Protein AF-0000000083727148 (afdb_homodimer)

Organism: Esox lucius (NCBI:txid8010)

Foldseek 3Di:
DVLLVVLLVQLVVCVVVVNLVSNLVSLLVNLVVLAADDPSSLLSNVLSLLSVLVVLLVVLVVLVVVLVVVVVVPDDVVNVVSVVVNVVSLVVLVVSLVSVLCSLVPGQCVNDDALLSNLSSLLVNLVSLLVNLLPDDDPSNVVSLVSSLVSLVVSQVSCVPHHQLLALSNLQSLQVVLVSCCRRVVNNPVSLVSLVVSLVRNVVCLVVDDPVSNVSSVVSSVLSVVLNVVSVCVVVVVPPVVPPPLPPDRDHPSLVSNAPPPPDDAQQAQPPPDDPPVPSPVPPSDRPRSNSCVVPPPPVPPPPDDPDDDDDDDDDDDDDDDDDDDDDDDDDDDDDD/DVLLVVLLVQLVVCVVVVNLVSNLVSLLVNLVVLAADDPSSLLSNVLSLLVVLVVLLVVLVVLVVVLVVVVVVVDDVVNVVSVVVNVVSLVVLVVSLVSLLCSLVPGQCVNDDALLSNLSSLLVNLVSLLVNLLPDDDPSNVVSLVSSLVSLVVSQVSCVPHHQLLALSNLLSLQVVLVSCCRRVVNNPVSLVSLVVSLVRNVVCLVVDDPVSNVSSVVSSVLSVVLNVVSVCVVVVVPPVVPPPLPPDRDHPSLQSNDPPPPDDDQQAQPPDDDPPVVSPVDPSPPPRSNHVNVPPCPVPPPVDDDDDDPDDDDDDDDDDDDDDDDDDDDDDDDDD

Radius of gyration: 37.56 Å; Cα contacts (8 Å, |Δi|>4): 661; chains: 2; bounding box: 81×189×95 Å

pLDDT: mean 74.42, std 31.95, range [14.24, 98.75]

Secondary structure (DSSP, 8-state):
-HHHHHHHHHHHHHHHTT-HHHHHHHHHHHHTT--PPPHHHHHHHHHHHHHHHHHHHHHHHHHHHHHHHHHHHT-HHHHHHHHHHHHHHHHHHHHHHHHHHHHIIIIIHHH--SHHHHHHHHHHHHHHHHHHHHH--HHHHHHHHHHHHHHHHHHHHHHHHHS-TT-HHHHHHHHHHHHIIIIIS--HHHHHHHHHHHHHHHHHTGGG--HHHHHHHHHHHHHHHHHHHHHHHHHTT---TTTTTTT-----THHHHTS----S-------TT-------S--------------------------------------------------------/-HHHHHHHHHHHHHHHTT-HHHHHHHHHHHHTT--PPPHHHHHHHHHHHHHHHHHHHHHHHHHHHHHHHHHHHT-HHHHHHHHHHHHHHHHHHHHHHHHHHHHIIIIIHHH--SHHHHHHHHHHHHHHHHHHHHH--HHHHHHHHHHHHHHHHHHHHHHHHHS-TT-HHHHHHHHHHHHIIIIIS--HHHHHHHHHHHHHHHHHTGGG--HHHHHHHHHHHHHHHHHHHHHHHHHTT---TTTTTTT-----THHHHTS----S-------TT-------S--------------------------------------------------------

Structure (mmCIF, N/CA/C/O backbone):
data_AF-0000000083727148-model_v1
#
loop_
_entity.id
_entity.type
_entity.pdbx_description
1 polymer '14-3-3 protein epsilon'
#
loop_
_atom_site.group_PDB
_atom_site.id
_atom_site.type_symbol
_atom_site.label_atom_id
_atom_site.label_alt_id
_atom_site.label_comp_id
_atom_site.label_asym_id
_atom_site.label_entity_id
_atom_site.label_seq_id
_atom_site.pdbx_PDB_ins_code
_atom_site.Cartn_x
_atom_site.Cartn_y
_atom_site.Cartn_z
_atom_site.occupancy
_atom_site.B_iso_or_equiv
_atom_site.auth_seq_id
_atom_site.auth_comp_id
_atom_site.auth_asym_id
_atom_site.auth_atom_id
_atom_site.pdbx_PDB_model_num
ATOM 1 N N . MET A 1 1 ? -19.281 -25.297 9.102 1 48.62 1 MET A N 1
ATOM 2 C CA . MET A 1 1 ? -19.953 -24.578 8.023 1 48.62 1 MET A CA 1
ATOM 3 C C . MET A 1 1 ? -19.984 -23.078 8.297 1 48.62 1 MET A C 1
ATOM 5 O O . MET A 1 1 ? -19.547 -22.281 7.465 1 48.62 1 MET A O 1
ATOM 9 N N . ALA A 1 2 ? -20.609 -22.75 9.641 1 63.88 2 ALA A N 1
ATOM 10 C CA . ALA A 1 2 ? -20.844 -21.359 10.008 1 63.88 2 ALA A CA 1
ATOM 11 C C . ALA A 1 2 ? -19.531 -20.594 10.141 1 63.88 2 ALA A C 1
ATOM 13 O O . ALA A 1 2 ? -19.422 -19.453 9.688 1 63.88 2 ALA A O 1
ATOM 14 N N . ASP A 1 3 ? -18.469 -21.406 10.516 1 86.31 3 ASP A N 1
ATOM 15 C CA . ASP A 1 3 ? -17.172 -20.797 10.789 1 86.31 3 ASP A CA 1
ATOM 16 C C . ASP A 1 3 ? -16.406 -20.531 9.492 1 86.31 3 ASP A C 1
ATOM 18 O O . ASP A 1 3 ? -15.773 -19.484 9.344 1 86.31 3 ASP A O 1
ATOM 22 N N . ARG A 1 4 ? -16.688 -21.406 8.547 1 93.75 4 ARG A N 1
ATOM 23 C CA . ARG A 1 4 ? -16 -21.266 7.258 1 93.75 4 ARG A CA 1
ATOM 24 C C . ARG A 1 4 ? -16.531 -20.062 6.492 1 93.75 4 ARG A C 1
ATOM 26 O O . ARG A 1 4 ? -15.758 -19.25 5.973 1 93.75 4 ARG A O 1
ATOM 33 N N . GLU A 1 5 ? -17.781 -20 6.48 1 93.12 5 GLU A N 1
ATOM 34 C CA . GLU A 1 5 ? -18.406 -18.875 5.781 1 93.12 5 GLU A CA 1
ATOM 35 C C . GLU A 1 5 ? -18.031 -17.547 6.414 1 93.12 5 GLU A C 1
ATOM 37 O O . GLU A 1 5 ? -17.859 -16.547 5.711 1 93.12 5 GLU A O 1
ATOM 42 N N . HIS A 1 6 ? -17.938 -17.703 7.711 1 93.44 6 HIS A N 1
ATOM 43 C CA . HIS A 1 6 ? -17.516 -16.5 8.438 1 93.44 6 HIS A CA 1
ATOM 44 C C . HIS A 1 6 ? -16.094 -16.094 8.07 1 93.44 6 HIS A C 1
ATOM 46 O O . HIS A 1 6 ? -15.828 -14.922 7.836 1 93.44 6 HIS A O 1
ATOM 52 N N . LEU A 1 7 ? -15.234 -17.016 7.969 1 96.25 7 LEU A N 1
ATOM 53 C CA . LEU A 1 7 ? -13.844 -16.75 7.637 1 96.25 7 LEU A CA 1
ATOM 54 C C . LEU A 1 7 ? -13.703 -16.25 6.203 1 96.25 7 LEU A C 1
ATOM 56 O O . LEU A 1 7 ? -12.914 -15.336 5.93 1 96.25 7 LEU A O 1
ATOM 60 N N . VAL A 1 8 ? -14.477 -16.812 5.34 1 97.38 8 VAL A N 1
ATOM 61 C CA . VAL A 1 8 ? -14.438 -16.406 3.939 1 97.38 8 VAL A CA 1
ATOM 62 C C . VAL A 1 8 ? -14.969 -14.969 3.807 1 97.38 8 VAL A C 1
ATOM 64 O O . VAL A 1 8 ? -14.398 -14.164 3.068 1 97.38 8 VAL A O 1
ATOM 67 N N . TYR A 1 9 ? -16 -14.68 4.535 1 95.94 9 TYR A N 1
ATOM 68 C CA . TYR A 1 9 ? -16.547 -13.328 4.496 1 95.94 9 TYR A CA 1
ATOM 69 C C . TYR A 1 9 ? -15.562 -12.32 5.074 1 95.94 9 TYR A C 1
ATOM 71 O O . TYR A 1 9 ? -15.414 -11.219 4.547 1 95.94 9 TYR A O 1
ATOM 79 N N . GLN A 1 10 ? -14.891 -12.688 6.121 1 95.88 10 GLN A N 1
ATOM 80 C CA . GLN A 1 10 ? -13.852 -11.844 6.715 1 95.88 10 GLN A CA 1
ATOM 81 C C . GLN A 1 10 ? -12.734 -11.562 5.719 1 95.88 10 GLN A C 1
ATOM 83 O O . GLN A 1 10 ? -12.211 -10.453 5.66 1 95.88 10 GLN A O 1
ATOM 88 N N . ALA A 1 11 ? -12.359 -12.562 5.004 1 97.69 11 ALA A N 1
ATOM 89 C CA . ALA A 1 11 ? -11.328 -12.398 3.982 1 97.69 11 ALA A CA 1
ATOM 90 C C . ALA A 1 11 ? -11.773 -11.406 2.906 1 97.69 11 ALA A C 1
ATOM 92 O O . ALA A 1 11 ? -10.969 -10.594 2.443 1 97.69 11 ALA A O 1
ATOM 93 N N . LYS A 1 12 ? -13 -11.477 2.555 1 97.06 12 LYS A N 1
ATOM 94 C CA . LYS A 1 12 ? -13.531 -10.562 1.55 1 97.06 12 LYS A CA 1
ATOM 95 C C . LYS A 1 12 ? -13.531 -9.125 2.062 1 97.06 12 LYS A C 1
ATOM 97 O O . LYS A 1 12 ? -13.203 -8.195 1.322 1 97.06 12 LYS A O 1
ATOM 102 N N . LEU A 1 13 ? -13.906 -8.969 3.344 1 96.19 13 LEU A N 1
ATOM 103 C CA . LEU A 1 13 ? -13.867 -7.645 3.957 1 96.19 13 LEU A CA 1
ATOM 104 C C . LEU A 1 13 ? -12.445 -7.098 3.986 1 96.19 13 LEU A C 1
ATOM 106 O O . LEU A 1 13 ? -12.219 -5.93 3.666 1 96.19 13 LEU A O 1
ATOM 110 N N . ALA A 1 14 ? -11.531 -7.934 4.328 1 97.62 14 ALA A N 1
ATOM 111 C CA . ALA A 1 14 ? -10.125 -7.539 4.387 1 97.62 14 ALA A CA 1
ATOM 112 C C . ALA A 1 14 ? -9.609 -7.156 3.004 1 97.62 14 ALA A C 1
ATOM 114 O O . ALA A 1 14 ? -8.82 -6.219 2.867 1 97.62 14 ALA A O 1
ATOM 115 N N . GLU A 1 15 ? -10.023 -7.879 2.02 1 96.56 15 GLU A N 1
ATOM 116 C CA . GLU A 1 15 ? -9.617 -7.559 0.654 1 96.56 15 GLU A CA 1
ATOM 117 C C . GLU A 1 15 ? -10.117 -6.176 0.242 1 96.56 15 GLU A C 1
ATOM 119 O O . GLU A 1 15 ? -9.352 -5.363 -0.285 1 96.56 15 GLU A O 1
ATOM 124 N N . GLN A 1 16 ? -11.398 -5.945 0.528 1 95.25 16 GLN A N 1
ATOM 125 C CA . GLN A 1 16 ? -12 -4.664 0.171 1 95.25 16 GLN A CA 1
ATOM 126 C C . GLN A 1 16 ? -11.32 -3.514 0.915 1 95.25 16 GLN A C 1
ATOM 128 O O . GLN A 1 16 ? -11.141 -2.428 0.36 1 95.25 16 GLN A O 1
ATOM 133 N N . ALA A 1 17 ? -10.945 -3.814 2.109 1 95.88 17 ALA A N 1
ATOM 134 C CA . ALA A 1 17 ? -10.297 -2.799 2.934 1 95.88 17 ALA A CA 1
ATOM 135 C C . ALA A 1 17 ? -8.789 -2.762 2.68 1 95.88 17 ALA A C 1
ATOM 137 O O . ALA A 1 17 ? -8.07 -1.978 3.301 1 95.88 17 ALA A O 1
ATOM 138 N N . GLU A 1 18 ? -8.258 -3.639 1.791 1 95.5 18 GLU A N 1
ATOM 139 C CA . GLU A 1 18 ? -6.852 -3.748 1.407 1 95.5 18 GLU A CA 1
ATOM 140 C C . GLU A 1 18 ? -5.973 -4.082 2.611 1 95.5 18 GLU A C 1
ATOM 142 O O . GLU A 1 18 ? -4.906 -3.488 2.793 1 95.5 18 GLU A O 1
ATOM 147 N N . ARG A 1 19 ? -6.48 -4.789 3.467 1 97.12 19 ARG A N 1
ATOM 148 C CA . ARG A 1 19 ? -5.762 -5.328 4.617 1 97.12 19 ARG A CA 1
ATOM 149 C C . ARG A 1 19 ? -5.414 -6.797 4.402 1 97.12 19 ARG A C 1
ATOM 151 O O . ARG A 1 19 ? -6.039 -7.684 4.988 1 97.12 19 ARG A O 1
ATOM 158 N N . TYR A 1 20 ? -4.332 -7.055 3.734 1 97.56 20 TYR A N 1
ATOM 159 C CA . TYR A 1 20 ? -4.035 -8.367 3.16 1 97.56 20 TYR A CA 1
ATOM 160 C C . TYR A 1 20 ? -3.434 -9.297 4.207 1 97.56 20 TYR A C 1
ATOM 162 O O . TYR A 1 20 ? -3.607 -10.516 4.133 1 97.56 20 TYR A O 1
ATOM 170 N N . ASP A 1 21 ? -2.775 -8.758 5.215 1 97.06 21 ASP A N 1
ATOM 171 C CA . ASP A 1 21 ? -2.27 -9.625 6.277 1 97.06 21 ASP A CA 1
ATOM 172 C C . ASP A 1 21 ? -3.412 -10.336 7 1 97.06 21 ASP A C 1
ATOM 174 O O . ASP A 1 21 ? -3.32 -11.523 7.297 1 97.06 21 ASP A O 1
ATOM 178 N N . GLU A 1 22 ? -4.43 -9.586 7.258 1 97 22 GLU A N 1
ATOM 179 C CA . GLU A 1 22 ? -5.613 -10.18 7.875 1 97 22 GLU A CA 1
ATOM 180 C C . GLU A 1 22 ? -6.293 -11.164 6.93 1 97 22 GLU A C 1
ATOM 182 O O . GLU A 1 22 ? -6.824 -12.188 7.363 1 97 22 GLU A O 1
ATOM 187 N N . MET A 1 23 ? -6.273 -10.766 5.625 1 97.81 23 MET A N 1
ATOM 188 C CA . MET A 1 23 ? -6.828 -11.648 4.605 1 97.81 23 MET A CA 1
ATOM 189 C C . MET A 1 23 ? -6.141 -13.008 4.629 1 97.81 23 MET A C 1
ATOM 191 O O . MET A 1 23 ? -6.801 -14.047 4.559 1 97.81 23 MET A O 1
ATOM 195 N N . VAL A 1 24 ? -4.844 -13.008 4.805 1 98.38 24 VAL A N 1
ATOM 196 C CA . VAL A 1 24 ? -4.051 -14.234 4.84 1 98.38 24 VAL A CA 1
ATOM 197 C C . VAL A 1 24 ? -4.445 -15.07 6.059 1 98.38 24 VAL A C 1
ATOM 199 O O . VAL A 1 24 ? -4.648 -16.281 5.949 1 98.38 24 VAL A O 1
ATOM 202 N N . GLU A 1 25 ? -4.57 -14.422 7.207 1 97.62 25 GLU A N 1
ATOM 203 C CA . GLU A 1 25 ? -4.926 -15.133 8.438 1 97.62 25 GLU A CA 1
ATOM 204 C C . GLU A 1 25 ? -6.27 -15.844 8.297 1 97.62 25 GLU A C 1
ATOM 206 O O . GLU A 1 25 ? -6.402 -17.016 8.664 1 97.62 25 GLU A O 1
ATOM 211 N N . SER A 1 26 ? -7.23 -15.133 7.727 1 97.5 26 SER A N 1
ATOM 212 C CA . SER A 1 26 ? -8.562 -15.703 7.539 1 97.5 26 SER A CA 1
ATOM 213 C C . SER A 1 26 ? -8.516 -16.891 6.586 1 97.5 26 SER A C 1
ATOM 215 O O . SER A 1 26 ? -9.07 -17.953 6.879 1 97.5 26 SER A O 1
ATOM 217 N N . MET A 1 27 ? -7.809 -16.719 5.477 1 98.19 27 MET A N 1
ATOM 218 C CA . MET A 1 27 ? -7.809 -17.766 4.461 1 98.19 27 MET A CA 1
ATOM 219 C C . MET A 1 27 ? -6.938 -18.938 4.891 1 98.19 27 MET A C 1
ATOM 221 O O . MET A 1 27 ? -7.195 -20.078 4.508 1 98.19 27 MET A O 1
ATOM 225 N N . LYS A 1 28 ? -5.926 -18.719 5.691 1 97.5 28 LYS A N 1
ATOM 226 C CA . LYS A 1 28 ? -5.137 -19.812 6.262 1 97.5 28 LYS A CA 1
ATOM 227 C C . LYS A 1 28 ? -5.992 -20.703 7.156 1 97.5 28 LYS A C 1
ATOM 229 O O . LYS A 1 28 ? -5.848 -21.938 7.137 1 97.5 28 LYS A O 1
ATOM 234 N N . ASN A 1 29 ? -6.816 -20.062 7.934 1 97.5 29 ASN A N 1
ATOM 235 C CA . ASN A 1 29 ? -7.727 -20.812 8.789 1 97.5 29 ASN A CA 1
ATOM 236 C C . ASN A 1 29 ? -8.695 -21.672 7.961 1 97.5 29 ASN A C 1
ATOM 238 O O . ASN A 1 29 ? -9 -22.797 8.328 1 97.5 29 ASN A O 1
ATOM 242 N N . VAL A 1 30 ? -9.156 -21.125 6.84 1 97.56 30 VAL A N 1
ATOM 243 C CA . VAL A 1 30 ? -10.031 -21.875 5.945 1 97.56 30 VAL A CA 1
ATOM 244 C C . VAL A 1 30 ? -9.266 -23.062 5.367 1 97.56 30 VAL A C 1
ATOM 246 O O . VAL A 1 30 ? -9.781 -24.188 5.328 1 97.56 30 VAL A O 1
ATOM 249 N N . ALA A 1 31 ? -8.055 -22.859 4.906 1 97.38 31 ALA A N 1
ATOM 250 C CA . ALA A 1 31 ? -7.23 -23.922 4.34 1 97.38 31 ALA A CA 1
ATOM 251 C C . ALA A 1 31 ? -6.953 -25.016 5.371 1 97.38 31 ALA A C 1
ATOM 253 O O . ALA A 1 31 ? -6.844 -26.203 5.023 1 97.38 31 ALA A O 1
ATOM 254 N N . GLY A 1 32 ? -6.906 -24.609 6.66 1 96.12 32 GLY A N 1
ATOM 255 C CA . GLY A 1 32 ? -6.586 -25.531 7.738 1 96.12 32 GLY A CA 1
ATOM 256 C C . GLY A 1 32 ? -7.719 -26.5 8.055 1 96.12 32 GLY A C 1
ATOM 257 O O . GLY A 1 32 ? -7.539 -27.438 8.82 1 96.12 32 GLY A O 1
ATOM 258 N N . MET A 1 33 ? -8.836 -26.266 7.398 1 95.38 33 MET A N 1
ATOM 259 C CA . MET A 1 33 ? -9.977 -27.156 7.617 1 95.38 33 MET A CA 1
ATOM 260 C C . MET A 1 33 ? -9.852 -28.422 6.777 1 95.38 33 MET A C 1
ATOM 262 O O . MET A 1 33 ? -10.648 -29.344 6.926 1 95.38 33 MET A O 1
ATOM 266 N N . ASP A 1 34 ? -8.914 -28.484 5.922 1 94.25 34 ASP A N 1
ATOM 267 C CA . ASP A 1 34 ? -8.555 -29.641 5.117 1 94.25 34 ASP A CA 1
ATOM 268 C C . ASP A 1 34 ? -9.703 -30.062 4.207 1 94.25 34 ASP A C 1
ATOM 270 O O . ASP A 1 34 ? -9.977 -31.266 4.055 1 94.25 34 ASP A O 1
ATOM 274 N N . VAL A 1 35 ? -10.492 -29.109 3.775 1 92.94 35 VAL A N 1
ATOM 275 C CA . VAL A 1 35 ? -11.531 -29.312 2.771 1 92.94 35 VAL A CA 1
ATOM 276 C C . VAL A 1 35 ? -11.148 -28.609 1.476 1 92.94 35 VAL A C 1
ATOM 278 O O . VAL A 1 35 ? -10.445 -27.594 1.5 1 92.94 35 VAL A O 1
ATOM 281 N N . GLU A 1 36 ? -11.625 -29.203 0.407 1 95.44 36 GLU A N 1
ATOM 282 C CA . GLU A 1 36 ? -11.344 -28.594 -0.888 1 95.44 36 GLU A CA 1
ATOM 283 C C . GLU A 1 36 ? -11.93 -27.188 -0.979 1 95.44 36 GLU A C 1
ATOM 285 O O . GLU A 1 36 ? -13.086 -26.969 -0.628 1 95.44 36 GLU A O 1
ATOM 290 N N . LEU A 1 37 ? -11.125 -26.344 -1.447 1 96.62 37 LEU A N 1
ATOM 291 C CA . LEU A 1 37 ? -11.578 -24.953 -1.577 1 96.62 37 LEU A CA 1
ATOM 292 C C . LEU A 1 37 ? -12.352 -24.75 -2.873 1 96.62 37 LEU A C 1
ATOM 294 O O . LEU A 1 37 ? -12.023 -25.359 -3.898 1 96.62 37 LEU A O 1
ATOM 298 N N . THR A 1 38 ? -13.398 -23.906 -2.785 1 95.5 38 THR A N 1
ATOM 299 C CA . THR A 1 38 ? -14.078 -23.484 -4.004 1 95.5 38 THR A CA 1
ATOM 300 C C . THR A 1 38 ? -13.164 -22.609 -4.855 1 95.5 38 THR A C 1
ATOM 302 O O . THR A 1 38 ? -12.109 -22.172 -4.395 1 95.5 38 THR A O 1
ATOM 305 N N . VAL A 1 39 ? -13.555 -22.359 -6.059 1 93.94 39 VAL A N 1
ATOM 306 C CA . VAL A 1 39 ? -12.766 -21.516 -6.957 1 93.94 39 VAL A CA 1
ATOM 307 C C . VAL A 1 39 ? -12.586 -20.125 -6.352 1 93.94 39 VAL A C 1
ATOM 309 O O . VAL A 1 39 ? -11.484 -19.578 -6.359 1 93.94 39 VAL A O 1
ATOM 312 N N . GLU A 1 40 ? -13.602 -19.625 -5.797 1 95.12 40 GLU A N 1
ATOM 313 C CA . GLU A 1 40 ? -13.555 -18.312 -5.18 1 95.12 40 GLU A CA 1
ATOM 314 C C . GLU A 1 40 ? -12.617 -18.281 -3.98 1 95.12 40 GLU A C 1
ATOM 316 O O . GLU A 1 40 ? -11.82 -17.359 -3.82 1 95.12 40 GLU A O 1
ATOM 321 N N . GLU A 1 41 ? -12.695 -19.281 -3.197 1 96.75 41 GLU A N 1
ATOM 322 C CA . GLU A 1 41 ? -11.844 -19.375 -2.012 1 96.75 41 GLU A CA 1
ATOM 323 C C . GLU A 1 41 ? -10.375 -19.516 -2.391 1 96.75 41 GLU A C 1
ATOM 325 O O . GLU A 1 41 ? -9.508 -18.906 -1.758 1 96.75 41 GLU A O 1
ATOM 330 N N . ARG A 1 42 ? -10.117 -20.25 -3.416 1 96.38 42 ARG A N 1
ATOM 331 C CA . ARG A 1 42 ? -8.758 -20.422 -3.922 1 96.38 42 ARG A CA 1
ATOM 332 C C . ARG A 1 42 ? -8.188 -19.078 -4.395 1 96.38 42 ARG A C 1
ATOM 334 O O . ARG A 1 42 ? -7.027 -18.766 -4.117 1 96.38 42 ARG A O 1
ATOM 341 N N . ASN A 1 43 ? -9.023 -18.406 -5.031 1 94.5 43 ASN A N 1
ATOM 342 C CA . ASN A 1 43 ? -8.602 -17.094 -5.52 1 94.5 43 ASN A CA 1
ATOM 343 C C . ASN A 1 43 ? -8.344 -16.125 -4.371 1 94.5 43 ASN A C 1
ATOM 345 O O . ASN A 1 43 ? -7.375 -15.359 -4.41 1 94.5 43 ASN A O 1
ATOM 349 N N . LEU A 1 44 ? -9.203 -16.172 -3.354 1 97.06 44 LEU A N 1
ATOM 350 C CA . LEU A 1 44 ? -9.008 -15.305 -2.191 1 97.06 44 LEU A CA 1
ATOM 351 C C . LEU A 1 44 ? -7.68 -15.602 -1.505 1 97.06 44 LEU A C 1
ATOM 353 O O . LEU A 1 44 ? -6.949 -14.688 -1.131 1 97.06 44 LEU A O 1
ATOM 357 N N . LEU A 1 45 ? -7.391 -16.875 -1.367 1 97.81 45 LEU A N 1
ATOM 358 C CA . LEU A 1 45 ? -6.133 -17.281 -0.752 1 97.81 45 LEU A CA 1
ATOM 359 C C . LEU A 1 45 ? -4.941 -16.797 -1.562 1 97.81 45 LEU A C 1
ATOM 361 O O . LEU A 1 45 ? -4 -16.219 -1.006 1 97.81 45 LEU A O 1
ATOM 365 N N . SER A 1 46 ? -5.023 -16.969 -2.811 1 97.06 46 SER A N 1
ATOM 366 C CA . SER A 1 46 ? -3.939 -16.594 -3.707 1 97.06 46 SER A CA 1
ATOM 367 C C . SER A 1 46 ? -3.73 -15.078 -3.709 1 97.06 46 SER A C 1
ATOM 369 O O . SER A 1 46 ? -2.598 -14.602 -3.623 1 97.06 46 SER A O 1
ATOM 371 N N . VAL A 1 47 ? -4.82 -14.32 -3.789 1 96.5 47 VAL A N 1
ATOM 372 C CA . VAL A 1 47 ? -4.75 -12.867 -3.816 1 96.5 47 VAL A CA 1
ATOM 373 C C . VAL A 1 47 ? -4.137 -12.352 -2.516 1 96.5 47 VAL A C 1
ATOM 375 O O . VAL A 1 47 ? -3.316 -11.43 -2.529 1 96.5 47 VAL A O 1
ATOM 378 N N . ALA A 1 48 ? -4.496 -12.953 -1.411 1 97.31 48 ALA A N 1
ATOM 379 C CA . ALA A 1 48 ? -3.977 -12.539 -0.11 1 97.31 48 ALA A CA 1
ATOM 380 C C . ALA A 1 48 ? -2.457 -12.672 -0.059 1 97.31 48 ALA A C 1
ATOM 382 O O . ALA A 1 48 ? -1.749 -11.695 0.199 1 97.31 48 ALA A O 1
ATOM 383 N N . TYR A 1 49 ? -1.983 -13.828 -0.359 1 97.81 49 TYR A N 1
ATOM 384 C CA . TYR A 1 49 ? -0.547 -14.07 -0.278 1 97.81 49 TYR A CA 1
ATOM 385 C C . TYR A 1 49 ? 0.202 -13.281 -1.344 1 97.81 49 TYR A C 1
ATOM 387 O O . TYR A 1 49 ? 1.323 -12.82 -1.111 1 97.81 49 TYR A O 1
ATOM 395 N N . LYS A 1 50 ? -0.359 -13.117 -2.494 1 96.56 50 LYS A N 1
ATOM 396 C CA . LYS A 1 50 ? 0.274 -12.375 -3.578 1 96.56 50 LYS A CA 1
ATOM 397 C C . LYS A 1 50 ? 0.551 -10.93 -3.166 1 96.56 50 LYS A C 1
ATOM 399 O O . LYS A 1 50 ? 1.631 -10.398 -3.436 1 96.56 50 LYS A O 1
ATOM 404 N N . ASN A 1 51 ? -0.386 -10.328 -2.506 1 95.81 51 ASN A N 1
ATOM 405 C CA . ASN A 1 51 ? -0.23 -8.938 -2.111 1 95.81 51 ASN A CA 1
ATOM 406 C C . ASN A 1 51 ? 0.773 -8.781 -0.972 1 95.81 51 ASN A C 1
ATOM 408 O O . ASN A 1 51 ? 1.588 -7.859 -0.975 1 95.81 51 ASN A O 1
ATOM 412 N N . VAL A 1 52 ? 0.707 -9.719 -0.076 1 97.25 52 VAL A N 1
ATOM 413 C CA . VAL A 1 52 ? 1.616 -9.641 1.062 1 97.25 52 VAL A CA 1
ATOM 414 C C . VAL A 1 52 ? 3.053 -9.867 0.593 1 97.25 52 VAL A C 1
ATOM 416 O O . VAL A 1 52 ? 3.953 -9.102 0.946 1 97.25 52 VAL A O 1
ATOM 419 N N . ILE A 1 53 ? 3.256 -10.852 -0.23 1 97.31 53 ILE A N 1
ATOM 420 C CA . ILE A 1 53 ? 4.602 -11.164 -0.704 1 97.31 53 ILE A CA 1
ATOM 421 C C . ILE A 1 53 ? 5.055 -10.102 -1.703 1 97.31 53 ILE A C 1
ATOM 423 O O . ILE A 1 53 ? 6.238 -9.758 -1.759 1 97.31 53 ILE A O 1
ATOM 427 N N . GLY A 1 54 ? 4.141 -9.602 -2.49 1 95.25 54 GLY A N 1
ATOM 428 C CA . GLY A 1 54 ? 4.473 -8.578 -3.473 1 95.25 54 GLY A CA 1
ATOM 429 C C . GLY A 1 54 ? 5.055 -7.324 -2.855 1 95.25 54 GLY A C 1
ATOM 430 O O . GLY A 1 54 ? 6.012 -6.754 -3.387 1 95.25 54 GLY A O 1
ATOM 431 N N . ALA A 1 55 ? 4.488 -6.93 -1.776 1 94.31 55 ALA A N 1
ATOM 432 C CA . ALA A 1 55 ? 4.98 -5.746 -1.082 1 94.31 55 ALA A CA 1
ATOM 433 C C . ALA A 1 55 ? 6.418 -5.945 -0.602 1 94.31 55 ALA A C 1
ATOM 435 O O . ALA A 1 55 ? 7.254 -5.047 -0.736 1 94.31 55 ALA A O 1
ATOM 436 N N . ARG A 1 56 ? 6.711 -7.078 -0.088 1 97.12 56 ARG A N 1
ATOM 437 C CA . ARG A 1 56 ? 8.047 -7.359 0.433 1 97.12 56 ARG A CA 1
ATOM 438 C C . ARG A 1 56 ? 9.047 -7.547 -0.701 1 97.12 56 ARG A C 1
ATOM 440 O O . ARG A 1 56 ? 10.203 -7.133 -0.592 1 97.12 56 ARG A O 1
ATOM 447 N N . ARG A 1 57 ? 8.609 -8.164 -1.775 1 96.19 57 ARG A N 1
ATOM 448 C CA . ARG A 1 57 ? 9.484 -8.305 -2.936 1 96.19 57 ARG A CA 1
ATOM 449 C C . ARG A 1 57 ? 9.852 -6.941 -3.512 1 96.19 57 ARG A C 1
ATOM 451 O O . ARG A 1 57 ? 11 -6.715 -3.891 1 96.19 57 ARG A O 1
ATOM 458 N N . ALA A 1 58 ? 8.898 -6.082 -3.584 1 93.31 58 ALA A N 1
ATOM 459 C CA . ALA A 1 58 ? 9.172 -4.727 -4.055 1 93.31 58 ALA A CA 1
ATOM 460 C C . ALA A 1 58 ? 10.188 -4.027 -3.162 1 93.31 58 ALA A C 1
ATOM 462 O O . ALA A 1 58 ? 11.141 -3.41 -3.656 1 93.31 58 ALA A O 1
ATOM 463 N N . SER A 1 59 ? 9.969 -4.148 -1.888 1 96.25 59 SER A N 1
ATOM 464 C CA . SER A 1 59 ? 10.922 -3.58 -0.943 1 96.25 59 SER A CA 1
ATOM 465 C C . SER A 1 59 ? 12.328 -4.145 -1.164 1 96.25 59 SER A C 1
ATOM 467 O O . SER A 1 59 ? 13.305 -3.398 -1.182 1 96.25 59 SER A O 1
ATOM 469 N N . TRP A 1 60 ? 12.398 -5.426 -1.334 1 96.81 60 TRP A N 1
ATOM 470 C CA . TRP A 1 60 ? 13.672 -6.113 -1.511 1 96.81 60 TRP A CA 1
ATOM 471 C C . TRP A 1 60 ? 14.398 -5.598 -2.75 1 96.81 60 TRP A C 1
ATOM 473 O O . TRP A 1 60 ? 15.609 -5.355 -2.715 1 96.81 60 TRP A O 1
ATOM 483 N N . ARG A 1 61 ? 13.719 -5.426 -3.811 1 94.12 61 ARG A N 1
ATOM 484 C CA . ARG A 1 61 ? 14.328 -4.969 -5.055 1 94.12 61 ARG A CA 1
ATOM 485 C C . ARG A 1 61 ? 14.875 -3.551 -4.906 1 94.12 61 ARG A C 1
ATOM 487 O O . ARG A 1 61 ? 15.977 -3.254 -5.371 1 94.12 61 ARG A O 1
ATOM 494 N N . ILE A 1 62 ? 14.109 -2.719 -4.234 1 94.75 62 ILE A N 1
ATOM 495 C CA . ILE A 1 62 ? 14.531 -1.335 -4.035 1 94.75 62 ILE A CA 1
ATOM 496 C C . ILE A 1 62 ? 15.773 -1.295 -3.154 1 94.75 62 ILE A C 1
ATOM 498 O O . ILE A 1 62 ? 16.75 -0.621 -3.48 1 94.75 62 ILE A O 1
ATOM 502 N N . ILE A 1 63 ? 15.742 -2.025 -2.09 1 96.44 63 ILE A N 1
ATOM 503 C CA . ILE A 1 63 ? 16.859 -2.02 -1.146 1 96.44 63 ILE A CA 1
ATOM 504 C C . ILE A 1 63 ? 18.094 -2.611 -1.81 1 96.44 63 ILE A C 1
ATOM 506 O O . ILE A 1 63 ? 19.219 -2.123 -1.603 1 96.44 63 ILE A O 1
ATOM 510 N N . SER A 1 64 ? 17.859 -3.621 -2.574 1 94.38 64 SER A N 1
ATOM 511 C CA . SER A 1 64 ? 18.969 -4.234 -3.287 1 94.38 64 SER A CA 1
ATOM 512 C C . SER A 1 64 ? 19.609 -3.256 -4.266 1 94.38 64 SER A C 1
ATOM 514 O O . SER A 1 64 ? 20.844 -3.197 -4.387 1 94.38 64 SER A O 1
ATOM 516 N N . SER A 1 65 ? 18.828 -2.545 -4.938 1 93.56 65 SER A N 1
ATOM 517 C CA . SER A 1 65 ? 19.328 -1.528 -5.855 1 93.56 65 SER A CA 1
ATOM 518 C C . SER A 1 65 ? 20.109 -0.451 -5.109 1 93.56 65 SER A C 1
ATOM 520 O O . SER A 1 65 ? 21.156 -0.002 -5.582 1 93.56 65 SER A O 1
ATOM 522 N N . LEU A 1 66 ? 19.656 -0.039 -3.969 1 93.12 66 LEU A N 1
ATOM 523 C CA . LEU A 1 66 ? 20.328 0.955 -3.145 1 93.12 66 LEU A CA 1
ATOM 524 C C . LEU A 1 66 ? 21.672 0.424 -2.648 1 93.12 66 LEU A C 1
ATOM 526 O O . LEU A 1 66 ? 22.656 1.17 -2.574 1 93.12 66 LEU A O 1
ATOM 530 N N . GLU A 1 67 ? 21.641 -0.818 -2.275 1 94.69 67 GLU A N 1
ATOM 531 C CA . GLU A 1 67 ? 22.891 -1.439 -1.822 1 94.69 67 GLU A CA 1
ATOM 532 C C . GLU A 1 67 ? 23.953 -1.403 -2.912 1 94.69 67 GLU A C 1
ATOM 534 O O . GLU A 1 67 ? 25.109 -1.059 -2.648 1 94.69 67 GLU A O 1
ATOM 539 N N . GLN A 1 68 ? 23.531 -1.741 -4.125 1 92.56 68 GLN A N 1
ATOM 5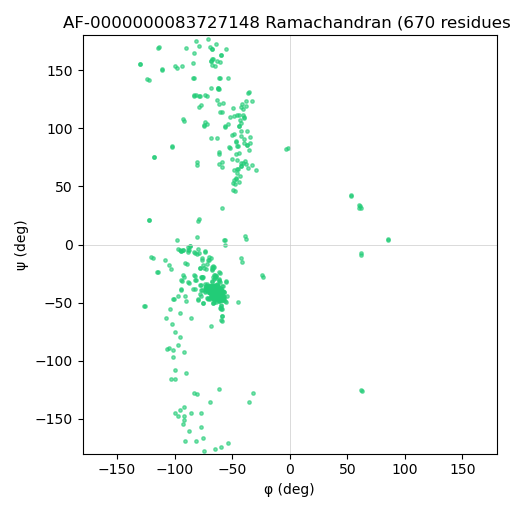40 C CA . GLN A 1 68 ? 24.453 -1.735 -5.254 1 92.56 68 GLN A CA 1
ATOM 541 C C . GLN A 1 68 ? 24.984 -0.33 -5.527 1 92.56 68 GLN A C 1
ATOM 543 O O . GLN A 1 68 ? 26.172 -0.148 -5.781 1 92.56 68 GLN A O 1
ATOM 548 N N . LYS A 1 69 ? 24.156 0.664 -5.492 1 91.19 69 LYS A N 1
ATOM 549 C CA . LYS A 1 69 ? 24.547 2.051 -5.723 1 91.19 69 LYS A CA 1
ATOM 550 C C . LYS A 1 69 ? 25.516 2.531 -4.645 1 91.19 69 LYS A C 1
ATOM 552 O O . LYS A 1 69 ? 26.5 3.199 -4.949 1 91.19 69 LYS A O 1
ATOM 557 N N . GLU A 1 70 ? 25.219 2.162 -3.459 1 91.56 70 GLU A N 1
ATOM 558 C CA . GLU A 1 70 ? 26.047 2.602 -2.344 1 91.56 70 GLU A CA 1
ATOM 559 C C . GLU A 1 70 ? 27.391 1.87 -2.334 1 91.56 70 GLU A C 1
ATOM 561 O O . GLU A 1 70 ? 28.406 2.418 -1.891 1 91.56 70 GLU A O 1
ATOM 566 N N . GLU A 1 71 ? 27.391 0.651 -2.654 1 90.56 71 GLU A N 1
ATOM 567 C CA . GLU A 1 71 ? 28.625 -0.115 -2.758 1 90.56 71 GLU A CA 1
ATOM 568 C C . GLU A 1 71 ? 29.609 0.553 -3.717 1 90.56 71 GLU A C 1
ATOM 570 O O . GLU A 1 71 ? 30.828 0.548 -3.477 1 90.56 71 GLU A O 1
ATOM 575 N N . ASN A 1 72 ? 29.078 1.212 -4.723 1 88.81 72 ASN A N 1
ATOM 576 C CA . ASN A 1 72 ? 29.906 1.891 -5.715 1 88.81 72 ASN A CA 1
ATOM 577 C C . ASN A 1 72 ? 30.453 3.215 -5.188 1 88.81 72 ASN A C 1
ATOM 579 O O . ASN A 1 72 ? 31.469 3.715 -5.672 1 88.81 72 ASN A O 1
ATOM 583 N N . LYS A 1 73 ? 29.875 3.83 -4.145 1 86.38 73 LYS A N 1
ATOM 584 C CA . LYS A 1 73 ? 30.297 5.109 -3.584 1 86.38 73 LYS A CA 1
ATOM 585 C C . LYS A 1 73 ? 31.312 4.91 -2.471 1 86.38 73 LYS A C 1
ATOM 587 O O . LYS A 1 73 ? 32.062 5.832 -2.125 1 86.38 73 LYS A O 1
ATOM 592 N N . GLY A 1 74 ? 31.438 3.738 -1.961 1 77.69 74 GLY A N 1
ATOM 593 C CA . GLY A 1 74 ? 32.5 3.406 -1.016 1 77.69 74 GLY A CA 1
ATOM 594 C C . GLY A 1 74 ? 32.156 3.746 0.419 1 77.69 74 GLY A C 1
ATOM 595 O O . GLY A 1 74 ? 33 3.758 1.293 1 77.69 74 GLY A O 1
ATOM 596 N N . GLY A 1 75 ? 30.938 4.207 0.759 1 76.19 75 GLY A N 1
ATOM 597 C CA . GLY A 1 75 ? 30.625 4.5 2.148 1 76.19 75 GLY A CA 1
ATOM 598 C C . GLY A 1 75 ? 30.297 3.26 2.963 1 76.19 75 GLY A C 1
ATOM 599 O O . GLY A 1 75 ? 29.297 2.592 2.715 1 76.19 75 GLY A O 1
ATOM 600 N N . GLU A 1 76 ? 31.062 2.924 4.016 1 84.56 76 GLU A N 1
ATOM 601 C CA . GLU A 1 76 ? 30.969 1.644 4.707 1 84.56 76 GLU A CA 1
ATOM 602 C C . GLU A 1 76 ? 29.828 1.652 5.727 1 84.56 76 GLU A C 1
ATOM 604 O O . GLU A 1 76 ? 29.094 0.676 5.84 1 84.56 76 GLU A O 1
ATOM 609 N N . ASP A 1 77 ? 29.641 2.762 6.391 1 87.25 77 ASP A N 1
ATOM 610 C CA . ASP A 1 77 ? 28.641 2.789 7.445 1 87.25 77 ASP A CA 1
ATOM 611 C C . ASP A 1 77 ? 27.219 2.689 6.859 1 87.25 77 ASP A C 1
ATOM 613 O O . ASP A 1 77 ? 26.406 1.899 7.332 1 87.25 77 ASP A O 1
ATOM 617 N N . LYS A 1 78 ? 27 3.445 5.871 1 89.81 78 LYS A N 1
ATOM 618 C CA . LYS A 1 78 ? 25.703 3.402 5.207 1 89.81 78 LYS A CA 1
ATOM 619 C C . LYS A 1 78 ? 25.453 2.035 4.578 1 89.81 78 LYS A C 1
ATOM 621 O O . LYS A 1 78 ? 24.328 1.518 4.629 1 89.81 78 LYS A O 1
ATOM 626 N N . LEU A 1 79 ? 26.5 1.484 4.121 1 94.12 79 LEU A N 1
ATOM 627 C CA . LEU A 1 79 ? 26.391 0.181 3.475 1 94.12 79 LEU A CA 1
ATOM 628 C C . LEU A 1 79 ? 26 -0.895 4.48 1 94.12 79 LEU A C 1
ATOM 630 O O . LEU A 1 79 ? 25.188 -1.775 4.176 1 94.12 79 LEU A O 1
ATOM 634 N N . LYS A 1 80 ? 26.547 -0.814 5.609 1 94.31 80 LYS A N 1
ATOM 635 C CA . LYS A 1 80 ? 26.203 -1.763 6.664 1 94.31 80 LYS A CA 1
ATOM 636 C C . LYS A 1 80 ? 24.719 -1.658 7.043 1 94.31 80 LYS A C 1
ATOM 638 O O . LYS A 1 80 ? 24.047 -2.676 7.23 1 94.31 80 LYS A O 1
ATOM 643 N N . MET A 1 81 ? 24.188 -0.533 7.086 1 93.31 81 MET A N 1
ATOM 644 C CA . MET A 1 81 ? 22.797 -0.308 7.43 1 93.31 81 MET A CA 1
ATOM 645 C C . MET A 1 81 ? 21.875 -0.861 6.348 1 93.31 81 MET A C 1
ATOM 647 O O . MET A 1 81 ? 20.859 -1.49 6.652 1 93.31 81 MET A O 1
ATOM 651 N N . ILE A 1 82 ? 22.25 -0.641 5.203 1 96.38 82 ILE A N 1
ATOM 652 C CA . ILE A 1 82 ? 21.453 -1.111 4.078 1 96.38 82 ILE A CA 1
ATOM 653 C C . ILE A 1 82 ? 21.438 -2.639 4.062 1 96.38 82 ILE A C 1
ATOM 655 O O . ILE A 1 82 ? 20.391 -3.25 3.859 1 96.38 82 ILE A O 1
ATOM 659 N N . ARG A 1 83 ? 22.562 -3.234 4.312 1 96.19 83 ARG A N 1
ATOM 660 C CA . ARG A 1 83 ? 22.672 -4.691 4.316 1 96.19 83 ARG A CA 1
ATOM 661 C C . ARG A 1 83 ? 21.844 -5.301 5.434 1 96.19 83 ARG A C 1
ATOM 663 O O . ARG A 1 83 ? 21.172 -6.316 5.23 1 96.19 83 ARG A O 1
ATOM 670 N N . GLU A 1 84 ? 21.875 -4.676 6.539 1 95.88 84 GLU A N 1
ATOM 671 C CA . GLU A 1 84 ? 21.078 -5.152 7.66 1 95.88 84 GLU A CA 1
ATOM 672 C C . GLU A 1 84 ? 19.578 -5.035 7.363 1 95.88 84 GLU A C 1
ATOM 674 O O . GLU A 1 84 ? 18.797 -5.93 7.703 1 95.88 84 GLU A O 1
ATOM 679 N N . TYR A 1 85 ? 19.281 -3.984 6.727 1 96.56 85 TYR A N 1
ATOM 680 C CA . TYR A 1 85 ? 17.875 -3.771 6.363 1 96.56 85 TYR A CA 1
ATOM 681 C C . TYR A 1 85 ? 17.422 -4.785 5.32 1 96.56 85 TYR A C 1
ATOM 683 O O . TYR A 1 85 ? 16.328 -5.328 5.41 1 96.56 85 TYR A O 1
ATOM 691 N N . ARG A 1 86 ? 18.234 -5.066 4.367 1 97.12 86 ARG A N 1
ATOM 692 C CA . ARG A 1 86 ? 17.969 -6.086 3.357 1 97.12 86 ARG A CA 1
ATOM 693 C C . ARG A 1 86 ? 17.734 -7.449 4.004 1 97.12 86 ARG A C 1
ATOM 695 O O . ARG A 1 86 ? 16.797 -8.164 3.65 1 97.12 86 ARG A O 1
ATOM 702 N N . GLN A 1 87 ? 18.578 -7.77 4.957 1 97.06 87 GLN A N 1
ATOM 703 C CA . GLN A 1 87 ? 18.469 -9.047 5.656 1 97.06 87 GLN A CA 1
ATOM 704 C C . GLN A 1 87 ? 17.141 -9.148 6.41 1 97.06 87 GLN A C 1
ATOM 706 O O . GLN A 1 87 ? 16.531 -10.227 6.461 1 97.06 87 GLN A O 1
ATOM 711 N N . THR A 1 88 ? 16.75 -8.047 6.945 1 97.38 88 THR A N 1
ATOM 712 C CA . THR A 1 88 ? 15.469 -8.031 7.645 1 97.38 88 THR A CA 1
ATOM 713 C C . THR A 1 88 ? 14.328 -8.352 6.688 1 97.38 88 THR A C 1
ATOM 715 O O . THR A 1 88 ? 13.461 -9.172 6.996 1 97.38 88 THR A O 1
ATOM 718 N N . VAL A 1 89 ? 14.336 -7.738 5.535 1 97.56 89 VAL A N 1
ATOM 719 C CA . VAL A 1 89 ? 13.289 -7.945 4.539 1 97.56 89 VAL A CA 1
ATOM 720 C C . VAL A 1 89 ? 13.352 -9.375 4.016 1 97.56 89 VAL A C 1
ATOM 722 O O . VAL A 1 89 ? 12.312 -10.016 3.811 1 97.56 89 VAL A O 1
ATOM 725 N N . GLU A 1 90 ? 14.531 -9.945 3.82 1 98 90 GLU A N 1
ATOM 726 C CA . GLU A 1 90 ? 14.703 -11.32 3.348 1 98 90 GLU A CA 1
ATOM 727 C C . GLU A 1 90 ? 14.125 -12.32 4.348 1 98 90 GLU A C 1
ATOM 729 O O . GLU A 1 90 ? 13.531 -13.328 3.953 1 98 90 GLU A O 1
ATOM 734 N N . THR A 1 91 ? 14.367 -12.031 5.586 1 98.12 91 THR A N 1
ATOM 735 C CA . THR A 1 91 ? 13.828 -12.906 6.621 1 98.12 91 THR A CA 1
ATOM 736 C C . THR A 1 91 ? 12.305 -12.914 6.586 1 98.12 91 THR A C 1
ATOM 738 O O . THR A 1 91 ? 11.68 -13.961 6.742 1 98.12 91 THR A O 1
ATOM 741 N N . GLU A 1 92 ? 11.727 -11.719 6.387 1 97.81 92 GLU A N 1
ATOM 742 C CA . GLU A 1 92 ? 10.281 -11.633 6.238 1 97.81 92 GLU A CA 1
ATOM 743 C C . GLU A 1 92 ? 9.797 -12.414 5.02 1 97.81 92 GLU A C 1
ATOM 745 O O . GLU A 1 92 ? 8.82 -13.156 5.094 1 97.81 92 GLU A O 1
ATOM 750 N N . LEU A 1 93 ? 10.453 -12.25 3.928 1 98.06 93 LEU A N 1
ATOM 751 C CA . LEU A 1 93 ? 10.133 -12.938 2.686 1 98.06 93 LEU A CA 1
ATOM 752 C C . LEU A 1 93 ? 10.172 -14.453 2.877 1 98.06 93 LEU A C 1
ATOM 754 O O . LEU A 1 93 ? 9.25 -15.164 2.467 1 98.06 93 LEU A O 1
ATOM 758 N N . LYS A 1 94 ? 11.195 -14.922 3.529 1 98.19 94 LYS A N 1
ATOM 759 C CA . LYS A 1 94 ? 11.359 -16.344 3.789 1 98.19 94 LYS A CA 1
ATOM 760 C C . LYS A 1 94 ? 10.219 -16.875 4.652 1 98.19 94 LYS A C 1
ATOM 762 O O . LYS A 1 94 ? 9.672 -17.953 4.383 1 98.19 94 LYS A O 1
ATOM 767 N N . SER A 1 95 ? 9.906 -16.109 5.625 1 98.31 95 SER A N 1
ATOM 768 C CA . SER A 1 95 ? 8.844 -16.516 6.535 1 98.31 95 SER A CA 1
ATOM 769 C C . SER A 1 95 ? 7.508 -16.641 5.809 1 98.31 95 SER A C 1
ATOM 771 O O . SER A 1 95 ? 6.781 -17.625 5.996 1 98.31 95 SER A O 1
ATOM 773 N N . ILE A 1 96 ? 7.152 -15.695 4.953 1 98.19 96 ILE A N 1
ATOM 774 C CA . ILE A 1 96 ? 5.891 -15.695 4.219 1 98.19 96 ILE A CA 1
ATOM 775 C C . ILE A 1 96 ? 5.867 -16.875 3.238 1 98.19 96 ILE A C 1
ATOM 777 O O . ILE A 1 96 ? 4.875 -17.594 3.148 1 98.19 96 ILE A O 1
ATOM 781 N N . CYS A 1 97 ? 6.949 -17.062 2.504 1 98.31 97 CYS A N 1
ATOM 782 C CA . CYS A 1 97 ? 7.027 -18.156 1.547 1 98.31 97 CYS A CA 1
ATOM 783 C C . CYS A 1 97 ? 6.883 -19.516 2.246 1 98.31 97 CYS A C 1
ATOM 785 O O . CYS A 1 97 ? 6.125 -20.375 1.794 1 98.31 97 CYS A O 1
ATOM 787 N N . ASN A 1 98 ? 7.602 -19.656 3.381 1 98.38 98 ASN A N 1
ATOM 788 C CA . ASN A 1 98 ? 7.52 -20.922 4.105 1 98.38 98 ASN A CA 1
ATOM 789 C C . ASN A 1 98 ? 6.117 -21.172 4.652 1 98.38 98 ASN A C 1
ATOM 791 O O . ASN A 1 98 ? 5.652 -22.312 4.699 1 98.38 98 ASN A O 1
ATOM 795 N N . ASP A 1 99 ? 5.504 -20.094 5.051 1 98.56 99 ASP A N 1
ATOM 796 C CA . ASP A 1 99 ? 4.145 -20.203 5.566 1 98.56 99 ASP A CA 1
ATOM 797 C C . ASP A 1 99 ? 3.201 -20.781 4.516 1 98.56 99 ASP A C 1
ATOM 799 O O . ASP A 1 99 ? 2.529 -21.797 4.766 1 98.56 99 ASP A O 1
ATOM 803 N N . ILE A 1 100 ? 3.145 -20.25 3.348 1 98.5 100 ILE A N 1
ATOM 804 C CA . ILE A 1 100 ? 2.209 -20.688 2.318 1 98.5 100 ILE A CA 1
ATOM 805 C C . ILE A 1 100 ? 2.641 -22.062 1.784 1 98.5 100 ILE A C 1
ATOM 807 O O . ILE A 1 100 ? 1.797 -22.891 1.451 1 98.5 100 ILE A O 1
ATOM 811 N N . LEU A 1 101 ? 3.926 -22.328 1.661 1 98.75 101 LEU A N 1
ATOM 812 C CA . LEU A 1 101 ? 4.398 -23.625 1.203 1 98.75 101 LEU A CA 1
ATOM 813 C C . LEU A 1 101 ? 3.955 -24.734 2.156 1 98.75 101 LEU A C 1
ATOM 815 O O . LEU A 1 101 ? 3.572 -25.828 1.719 1 98.75 101 LEU A O 1
ATOM 819 N N . ASP A 1 102 ? 3.979 -24.406 3.43 1 98.62 102 ASP A N 1
ATOM 820 C CA . ASP A 1 102 ? 3.506 -25.359 4.43 1 98.62 102 ASP A CA 1
ATOM 821 C C . ASP A 1 102 ? 2.008 -25.609 4.285 1 98.62 102 ASP A C 1
ATOM 823 O O . ASP A 1 102 ? 1.554 -26.75 4.359 1 98.62 102 ASP A O 1
ATOM 827 N N . VAL A 1 103 ? 1.268 -24.578 4.082 1 98.38 103 VAL A N 1
ATOM 828 C CA . VAL A 1 103 ? -0.177 -24.672 3.908 1 98.38 103 VAL A CA 1
ATOM 829 C C . VAL A 1 103 ? -0.489 -25.516 2.668 1 98.38 103 VAL A C 1
ATOM 831 O O . VAL A 1 103 ? -1.392 -26.344 2.689 1 98.38 103 VAL A O 1
ATOM 834 N N . LEU A 1 104 ? 0.251 -25.312 1.606 1 98.62 104 LEU A N 1
ATOM 835 C CA . LEU A 1 104 ? 0.062 -26.047 0.366 1 98.62 104 LEU A CA 1
ATOM 836 C C . LEU A 1 104 ? 0.337 -27.531 0.577 1 98.62 104 LEU A C 1
ATOM 838 O O . LEU A 1 104 ? -0.488 -28.375 0.222 1 98.62 104 LEU A O 1
ATOM 842 N N . ASP A 1 105 ? 1.379 -27.891 1.221 1 98.19 105 ASP A N 1
ATOM 843 C CA . ASP A 1 105 ? 1.842 -29.281 1.332 1 98.19 105 ASP A CA 1
ATOM 844 C C . ASP A 1 105 ? 1.013 -30.062 2.352 1 98.19 105 ASP A C 1
ATOM 846 O O . ASP A 1 105 ? 0.722 -31.234 2.152 1 98.19 105 ASP A O 1
ATOM 850 N N . LYS A 1 106 ? 0.614 -29.359 3.373 1 97.88 106 LYS A N 1
ATOM 851 C CA . LYS A 1 106 ? -0.028 -30.078 4.477 1 97.88 106 LYS A CA 1
ATOM 852 C C . LYS A 1 106 ? -1.542 -30.109 4.293 1 97.88 106 LYS A C 1
ATOM 854 O O . LYS A 1 106 ? -2.199 -31.062 4.734 1 97.88 106 LYS A O 1
ATOM 859 N N . HIS A 1 107 ? -2.066 -29.141 3.592 1 97.56 107 HIS A N 1
ATOM 860 C CA . HIS A 1 107 ? -3.521 -29.031 3.594 1 97.56 107 HIS A CA 1
ATOM 861 C C . HIS A 1 107 ? -4.074 -29 2.174 1 97.56 107 HIS A C 1
ATOM 863 O O . HIS A 1 107 ? -4.855 -29.875 1.782 1 97.56 107 HIS A O 1
ATOM 869 N N . LEU A 1 108 ? -3.639 -28.172 1.332 1 98.38 108 LEU A N 1
ATOM 870 C CA . LEU A 1 108 ? -4.324 -27.828 0.09 1 98.38 108 LEU A CA 1
ATOM 871 C C . LEU A 1 108 ? -4.074 -28.891 -0.977 1 98.38 108 LEU A C 1
ATOM 873 O O . LEU A 1 108 ? -5.016 -29.375 -1.605 1 98.38 108 LEU A O 1
ATOM 877 N N . ILE A 1 109 ? -2.822 -29.328 -1.19 1 98.12 109 ILE A N 1
ATOM 878 C CA . ILE A 1 109 ? -2.496 -30.297 -2.238 1 98.12 109 ILE A CA 1
ATOM 879 C C . ILE A 1 109 ? -3.109 -31.656 -1.903 1 98.12 109 ILE A C 1
ATOM 881 O O . ILE A 1 109 ? -3.762 -32.281 -2.748 1 98.12 109 ILE A O 1
ATOM 885 N N . PRO A 1 110 ? -3.037 -32.094 -0.664 1 97.44 110 PRO A N 1
ATOM 886 C CA . PRO A 1 110 ? -3.654 -33.375 -0.327 1 97.44 110 PRO A CA 1
ATOM 887 C C . PRO A 1 110 ? -5.176 -33.344 -0.445 1 97.44 110 PRO A C 1
ATOM 889 O O . PRO A 1 110 ? -5.797 -34.375 -0.722 1 97.44 110 PRO A O 1
ATOM 892 N N . ALA A 1 111 ? -5.742 -32.219 -0.259 1 96.06 111 ALA A N 1
ATOM 893 C CA . ALA A 1 111 ? -7.199 -32.094 -0.281 1 96.06 111 ALA A CA 1
ATOM 894 C C . ALA A 1 111 ? -7.707 -31.844 -1.695 1 96.06 111 ALA A C 1
ATOM 896 O O . ALA A 1 111 ? -8.914 -31.844 -1.939 1 96.06 111 ALA A O 1
ATOM 897 N N . ALA A 1 112 ? -6.824 -31.641 -2.68 1 96.44 112 ALA A N 1
ATOM 898 C CA . ALA A 1 112 ? -7.219 -31.312 -4.047 1 96.44 112 ALA A CA 1
ATOM 899 C C . ALA A 1 112 ? -7.684 -32.562 -4.793 1 96.44 112 ALA A C 1
ATOM 901 O O . ALA A 1 112 ? -6.953 -33.562 -4.875 1 96.44 112 ALA A O 1
ATOM 902 N N . ASN A 1 113 ? -8.898 -32.469 -5.383 1 94.44 113 ASN A N 1
ATOM 903 C CA . ASN A 1 113 ? -9.461 -33.625 -6.043 1 94.44 113 ASN A CA 1
ATOM 904 C C . ASN A 1 113 ? -9.609 -33.438 -7.547 1 94.44 113 ASN A C 1
ATOM 906 O O . ASN A 1 113 ? -9.711 -34.375 -8.305 1 94.44 113 ASN A O 1
ATOM 910 N N . THR A 1 114 ? -9.68 -32.25 -7.984 1 95.19 114 THR A N 1
ATOM 911 C CA . THR A 1 114 ? -9.844 -31.969 -9.406 1 95.19 114 THR A CA 1
ATOM 912 C C . THR A 1 114 ? -8.5 -31.609 -10.039 1 95.19 114 THR A C 1
ATOM 914 O O . THR A 1 114 ? -7.594 -31.125 -9.359 1 95.19 114 THR A O 1
ATOM 917 N N . GLY A 1 115 ? -8.383 -31.844 -11.273 1 96.25 115 GLY A N 1
ATOM 918 C CA . GLY A 1 115 ? -7.184 -31.469 -12 1 96.25 115 GLY A CA 1
ATOM 919 C C . GLY A 1 115 ? -6.895 -29.984 -11.945 1 96.25 115 GLY A C 1
ATOM 920 O O . GLY A 1 115 ? -5.742 -29.578 -11.781 1 96.25 115 GLY A O 1
ATOM 921 N N . GLU A 1 116 ? -7.883 -29.234 -12.055 1 96.5 116 GLU A N 1
ATOM 922 C CA . GLU A 1 116 ? -7.746 -27.781 -12.023 1 96.5 116 GLU A CA 1
ATOM 923 C C . GLU A 1 116 ? -7.152 -27.312 -10.695 1 96.5 116 GLU A C 1
ATOM 925 O O . GLU A 1 116 ? -6.23 -26.5 -10.68 1 96.5 116 GLU A O 1
ATOM 930 N N . SER A 1 117 ? -7.652 -27.891 -9.633 1 97.06 117 SER A N 1
ATOM 931 C CA . SER A 1 117 ? -7.164 -27.5 -8.312 1 97.06 117 SER A CA 1
ATOM 932 C C . SER A 1 117 ? -5.719 -27.953 -8.109 1 97.06 117 SER A C 1
ATOM 934 O O . SER A 1 117 ? -4.906 -27.188 -7.566 1 97.06 117 SER A O 1
ATOM 936 N N . LYS A 1 118 ? -5.418 -29.062 -8.609 1 97.88 118 LYS A N 1
ATOM 937 C CA . LYS A 1 118 ? -4.055 -29.578 -8.469 1 97.88 118 LYS A CA 1
ATOM 938 C C . LYS A 1 118 ? -3.061 -28.719 -9.234 1 97.88 118 LYS A C 1
ATOM 940 O O . LYS A 1 118 ? -2.014 -28.344 -8.703 1 97.88 118 LYS A O 1
ATOM 945 N N . VAL A 1 119 ? -3.434 -28.391 -10.469 1 98.44 119 VAL A N 1
ATOM 946 C CA . VAL A 1 119 ? -2.566 -27.547 -11.273 1 98.44 119 VAL A CA 1
ATOM 947 C C . VAL A 1 119 ? -2.371 -26.203 -10.586 1 98.44 119 VAL A C 1
ATOM 949 O O . VAL A 1 119 ? -1.253 -25.688 -10.516 1 98.44 119 VAL A O 1
ATOM 952 N N . PHE A 1 120 ? -3.463 -25.703 -10.016 1 97.94 120 PHE A N 1
ATOM 953 C CA . PHE A 1 120 ? -3.439 -24.406 -9.352 1 97.94 120 PHE A CA 1
ATOM 954 C C . PHE A 1 120 ? -2.469 -24.422 -8.18 1 97.94 120 PHE A C 1
ATOM 956 O O . PHE A 1 120 ? -1.632 -23.516 -8.055 1 97.94 120 PHE A O 1
ATOM 963 N N . TYR A 1 121 ? -2.492 -25.391 -7.379 1 98.62 121 TYR A N 1
ATOM 964 C CA . TYR A 1 121 ? -1.7 -25.438 -6.152 1 98.62 121 TYR A CA 1
ATOM 965 C C . TYR A 1 121 ? -0.24 -25.75 -6.457 1 98.62 121 TYR A C 1
ATOM 967 O O . TYR A 1 121 ? 0.664 -25.188 -5.836 1 98.62 121 TYR A O 1
ATOM 975 N N . TYR A 1 122 ? -0.02 -26.609 -7.371 1 98.75 122 TYR A N 1
ATOM 976 C CA . TYR A 1 122 ? 1.363 -26.891 -7.742 1 98.75 122 TYR A CA 1
ATOM 977 C C . TYR A 1 122 ? 2.006 -25.688 -8.406 1 98.75 122 TYR A C 1
ATOM 979 O O . TYR A 1 122 ? 3.201 -25.438 -8.234 1 98.75 122 TYR A O 1
ATOM 987 N N . LYS A 1 123 ? 1.242 -24.953 -9.211 1 98.56 123 LYS A N 1
ATOM 988 C CA . LYS A 1 123 ? 1.745 -23.688 -9.758 1 98.56 123 LYS A CA 1
ATOM 989 C C . LYS A 1 123 ? 2.131 -22.719 -8.641 1 98.56 123 LYS A C 1
ATOM 991 O O . LYS A 1 123 ? 3.203 -22.125 -8.68 1 98.56 123 LYS A O 1
ATOM 996 N N . MET A 1 124 ? 1.26 -22.578 -7.664 1 98.38 124 MET A N 1
ATOM 997 C CA . MET A 1 124 ? 1.533 -21.703 -6.52 1 98.38 124 MET A CA 1
ATOM 998 C C . MET A 1 124 ? 2.807 -22.141 -5.805 1 98.38 124 MET A C 1
ATOM 1000 O O . MET A 1 124 ? 3.623 -21.297 -5.418 1 98.38 124 MET A O 1
ATOM 1004 N N . LYS A 1 125 ? 2.924 -23.484 -5.625 1 98.69 125 LYS A N 1
ATOM 1005 C CA . LYS A 1 125 ? 4.117 -24.031 -4.977 1 98.69 125 LYS A CA 1
ATOM 1006 C C . LYS A 1 125 ? 5.379 -23.656 -5.746 1 98.69 125 LYS A C 1
ATOM 1008 O O . LYS A 1 125 ? 6.375 -23.25 -5.152 1 98.69 125 LYS A O 1
ATOM 1013 N N . GLY A 1 126 ? 5.316 -23.781 -7.047 1 98.75 126 GLY A N 1
ATOM 1014 C CA . GLY A 1 126 ? 6.43 -23.359 -7.887 1 98.75 126 GLY A CA 1
ATOM 1015 C C . GLY A 1 126 ? 6.738 -21.875 -7.777 1 98.75 126 GLY A C 1
ATOM 1016 O O . GLY A 1 126 ? 7.906 -21.484 -7.703 1 98.75 126 GLY A O 1
ATOM 1017 N N . ASP A 1 127 ? 5.727 -21.094 -7.742 1 98.31 127 ASP A N 1
ATOM 1018 C CA . ASP A 1 127 ? 5.883 -19.641 -7.668 1 98.31 127 ASP A CA 1
ATOM 1019 C C . ASP A 1 127 ? 6.625 -19.234 -6.398 1 98.31 127 ASP A C 1
ATOM 1021 O O . ASP A 1 127 ? 7.559 -18.438 -6.449 1 98.31 127 ASP A O 1
ATOM 1025 N N . TYR A 1 128 ? 6.242 -19.734 -5.316 1 98.69 128 TYR A N 1
ATOM 1026 C CA . TYR A 1 128 ? 6.793 -19.25 -4.055 1 98.69 128 TYR A CA 1
ATOM 1027 C C . TYR A 1 128 ? 8.188 -19.812 -3.818 1 98.69 128 TYR A C 1
ATOM 1029 O O . TYR A 1 128 ? 9.023 -19.156 -3.184 1 98.69 128 TYR A O 1
ATOM 1037 N N . HIS A 1 129 ? 8.508 -21.016 -4.371 1 98.62 129 HIS A N 1
ATOM 1038 C CA . HIS A 1 129 ? 9.898 -21.438 -4.406 1 98.62 129 HIS A CA 1
ATOM 1039 C C . HIS A 1 129 ? 10.727 -20.562 -5.328 1 98.62 129 HIS A C 1
ATOM 1041 O O . HIS A 1 129 ? 11.906 -20.312 -5.062 1 98.62 129 HIS A O 1
ATOM 1047 N N . ARG A 1 130 ? 10.117 -20.141 -6.387 1 97.94 130 ARG A N 1
ATOM 1048 C CA . ARG A 1 130 ? 10.797 -19.219 -7.281 1 97.94 130 ARG A CA 1
ATOM 1049 C C . ARG A 1 130 ? 11.133 -17.906 -6.562 1 97.94 130 ARG A C 1
ATOM 1051 O O . ARG A 1 130 ? 12.227 -17.359 -6.73 1 97.94 130 ARG A O 1
ATOM 1058 N N . TYR A 1 131 ? 10.18 -17.422 -5.73 1 97.56 131 TYR A N 1
ATOM 1059 C CA . TYR A 1 131 ? 10.43 -16.203 -4.965 1 97.56 131 TYR A CA 1
ATOM 1060 C C . TYR A 1 131 ? 11.578 -16.406 -3.982 1 97.56 131 TYR A C 1
ATOM 1062 O O . TYR A 1 131 ? 12.414 -15.516 -3.805 1 97.56 131 TYR A O 1
ATOM 1070 N N . LEU A 1 132 ? 11.648 -17.594 -3.387 1 98 132 LEU A N 1
ATOM 1071 C CA . LEU A 1 132 ? 12.758 -17.906 -2.49 1 98 132 LEU A CA 1
ATOM 1072 C C . LEU A 1 132 ? 14.086 -17.906 -3.242 1 98 132 LEU A C 1
ATOM 1074 O O . LEU A 1 132 ? 15.094 -17.406 -2.729 1 98 132 LEU A O 1
ATOM 1078 N N . ALA A 1 133 ? 14.094 -18.328 -4.434 1 97.75 133 ALA A N 1
ATOM 1079 C CA . ALA A 1 133 ? 15.312 -18.469 -5.227 1 97.75 133 ALA A CA 1
ATOM 1080 C C . ALA A 1 133 ? 15.812 -17.094 -5.691 1 97.75 133 ALA A C 1
ATOM 1082 O O . ALA A 1 133 ? 16.984 -16.953 -6.055 1 97.75 133 ALA A O 1
ATOM 1083 N N . GLU A 1 134 ? 14.984 -16.094 -5.719 1 94.19 134 GLU A N 1
ATOM 1084 C CA . GLU A 1 134 ? 15.328 -14.758 -6.188 1 94.19 134 GLU A CA 1
ATOM 1085 C C . GLU A 1 134 ? 16.375 -14.117 -5.293 1 94.19 134 GLU A C 1
ATOM 1087 O O . GLU A 1 134 ? 17.203 -13.328 -5.758 1 94.19 134 GLU A O 1
ATOM 1092 N N . PHE A 1 135 ? 16.312 -14.406 -3.986 1 94.94 135 PHE A N 1
ATOM 1093 C CA . PHE A 1 135 ? 17.203 -13.68 -3.088 1 94.94 135 PHE A CA 1
ATOM 1094 C C . PHE A 1 135 ? 18.109 -14.648 -2.342 1 94.94 135 PHE A C 1
ATOM 1096 O O . PHE A 1 135 ? 19.094 -14.227 -1.712 1 94.94 135 PHE A O 1
ATOM 1103 N N . ALA A 1 136 ? 17.781 -15.984 -2.449 1 95.12 136 ALA A N 1
ATOM 1104 C CA . ALA A 1 136 ? 18.625 -16.969 -1.786 1 95.12 136 ALA A CA 1
ATOM 1105 C C . ALA A 1 136 ? 20 -17.047 -2.457 1 95.12 136 ALA A C 1
ATOM 1107 O O . ALA A 1 136 ? 20.172 -16.594 -3.592 1 95.12 136 ALA A O 1
ATOM 1108 N N . THR A 1 137 ? 20.984 -17.547 -1.677 1 94.25 137 THR A N 1
ATOM 1109 C CA . THR A 1 137 ? 22.344 -17.672 -2.203 1 94.25 137 THR A CA 1
ATOM 1110 C C . THR A 1 137 ? 22.891 -19.078 -1.937 1 94.25 137 THR A C 1
ATOM 1112 O O . THR A 1 137 ? 22.375 -19.797 -1.091 1 94.25 137 THR A O 1
ATOM 1115 N N . GLY A 1 138 ? 23.844 -19.484 -2.756 1 95.25 138 GLY A N 1
ATOM 1116 C CA . GLY A 1 138 ? 24.547 -20.734 -2.541 1 95.25 138 GLY A CA 1
ATOM 1117 C C . GLY A 1 138 ? 23.641 -21.953 -2.604 1 95.25 138 GLY A C 1
ATOM 1118 O O . GLY A 1 138 ? 22.891 -22.125 -3.568 1 95.25 138 GLY A O 1
ATOM 1119 N N . ASN A 1 139 ? 23.672 -22.719 -1.578 1 96.69 139 ASN A N 1
ATOM 1120 C CA . ASN A 1 139 ? 22.938 -23.984 -1.544 1 96.69 139 ASN A CA 1
ATOM 1121 C C . ASN A 1 139 ? 21.438 -23.734 -1.396 1 96.69 139 ASN A C 1
ATOM 1123 O O . ASN A 1 139 ? 20.625 -24.484 -1.943 1 96.69 139 ASN A O 1
ATOM 1127 N N . ASP A 1 140 ? 21.141 -22.703 -0.676 1 96.81 140 ASP A N 1
ATOM 1128 C CA . ASP A 1 140 ? 19.734 -22.375 -0.499 1 96.81 140 ASP A CA 1
ATOM 1129 C C . ASP A 1 140 ? 19.094 -22 -1.829 1 96.81 140 ASP A C 1
ATOM 1131 O O . ASP A 1 140 ? 17.938 -22.344 -2.08 1 96.81 140 ASP A O 1
ATOM 1135 N N . ARG A 1 141 ? 19.797 -21.312 -2.658 1 97.38 141 ARG A N 1
ATOM 1136 C CA . ARG A 1 141 ? 19.266 -20.922 -3.965 1 97.38 141 ARG A CA 1
ATOM 1137 C C . ARG A 1 141 ? 19.062 -22.141 -4.852 1 97.38 141 ARG A C 1
ATOM 1139 O O . ARG A 1 141 ? 18.031 -22.266 -5.52 1 97.38 141 ARG A O 1
ATOM 1146 N N . LYS A 1 142 ? 19.984 -23.047 -4.875 1 97.69 142 LYS A N 1
ATOM 1147 C CA . LYS A 1 142 ? 19.906 -24.266 -5.68 1 97.69 142 LYS A CA 1
ATOM 1148 C C . LYS A 1 142 ? 18.703 -25.109 -5.258 1 97.69 142 LYS A C 1
ATOM 1150 O O . LYS A 1 142 ? 17.969 -25.609 -6.105 1 97.69 142 LYS A O 1
ATOM 1155 N N . GLU A 1 143 ? 18.625 -25.234 -3.959 1 98.12 143 GLU A N 1
ATOM 1156 C CA . GLU A 1 143 ? 17.516 -26.047 -3.441 1 98.12 143 GLU A CA 1
ATOM 1157 C C . GLU A 1 143 ? 16.172 -25.422 -3.787 1 98.12 143 GLU A C 1
ATOM 1159 O O . GLU A 1 143 ? 15.25 -26.109 -4.215 1 98.12 143 GLU A O 1
ATOM 1164 N N . ALA A 1 144 ? 16.047 -24.156 -3.594 1 98.25 144 ALA A N 1
ATOM 1165 C CA . ALA A 1 144 ? 14.812 -23.453 -3.928 1 98.25 144 ALA A CA 1
ATOM 1166 C C . ALA A 1 144 ? 14.5 -23.562 -5.418 1 98.25 144 ALA A C 1
ATOM 1168 O O . ALA A 1 144 ? 13.352 -23.797 -5.801 1 98.25 144 ALA A O 1
ATOM 1169 N N . ALA A 1 145 ? 15.516 -23.422 -6.246 1 98.38 145 ALA A N 1
ATOM 1170 C CA . ALA A 1 145 ? 15.344 -23.516 -7.691 1 98.38 145 ALA A CA 1
ATOM 1171 C C . ALA A 1 145 ? 14.891 -24.906 -8.102 1 98.38 145 ALA A C 1
ATOM 1173 O O . ALA A 1 145 ? 14 -25.062 -8.938 1 98.38 145 ALA A O 1
ATOM 1174 N N . GLU A 1 146 ? 15.469 -25.844 -7.512 1 98.56 146 GLU A N 1
ATOM 1175 C CA . GLU A 1 146 ? 15.109 -27.219 -7.82 1 98.56 146 GLU A CA 1
ATOM 1176 C C . GLU A 1 146 ? 13.672 -27.531 -7.391 1 98.56 146 GLU A C 1
ATOM 1178 O O . GLU A 1 146 ? 12.922 -28.172 -8.133 1 98.56 146 GLU A O 1
ATOM 1183 N N . ASN A 1 147 ? 13.391 -27.125 -6.18 1 98.62 147 ASN A N 1
ATOM 1184 C CA . ASN A 1 147 ? 12.023 -27.344 -5.703 1 98.62 147 ASN A CA 1
ATOM 1185 C C . ASN A 1 147 ? 11 -26.641 -6.59 1 98.62 147 ASN A C 1
ATOM 1187 O O . ASN A 1 147 ? 9.914 -27.172 -6.828 1 98.62 147 ASN A O 1
ATOM 1191 N N . SER A 1 148 ? 11.344 -25.453 -7.043 1 98.69 148 SER A N 1
ATOM 1192 C CA . SER A 1 148 ? 10.469 -24.734 -7.965 1 98.69 148 SER A CA 1
ATOM 1193 C C . SER A 1 148 ? 10.289 -25.484 -9.273 1 98.69 148 SER A C 1
ATOM 1195 O O . SER A 1 148 ? 9.172 -25.656 -9.75 1 98.69 148 SER A O 1
ATOM 1197 N N . LEU A 1 149 ? 11.344 -25.984 -9.805 1 98.62 149 LEU A N 1
ATOM 1198 C CA . LEU A 1 149 ? 11.312 -26.75 -11.055 1 98.62 149 LEU A CA 1
ATOM 1199 C C . LEU A 1 149 ? 10.422 -27.984 -10.914 1 98.62 149 LEU A C 1
ATOM 1201 O O . LEU A 1 149 ? 9.586 -28.25 -11.781 1 98.62 149 LEU A O 1
ATOM 1205 N N . VAL A 1 150 ? 10.633 -28.672 -9.836 1 98.69 150 VAL A N 1
ATOM 1206 C CA . VAL A 1 150 ? 9.875 -29.891 -9.594 1 98.69 150 VAL A CA 1
ATOM 1207 C C . VAL A 1 150 ? 8.383 -29.562 -9.508 1 98.69 150 VAL A C 1
ATOM 1209 O O . VAL A 1 150 ? 7.555 -30.281 -10.078 1 98.69 150 VAL A O 1
ATOM 1212 N N . ALA A 1 151 ? 8.062 -28.5 -8.805 1 98.75 151 ALA A N 1
ATOM 1213 C CA . ALA A 1 151 ? 6.66 -28.109 -8.633 1 98.75 151 ALA A CA 1
ATOM 1214 C C . ALA A 1 151 ? 6.043 -27.688 -9.961 1 98.75 151 ALA A C 1
ATOM 1216 O O . ALA A 1 151 ? 4.93 -28.094 -10.289 1 98.75 151 ALA A O 1
ATOM 1217 N N . TYR A 1 152 ? 6.754 -26.875 -10.711 1 98.75 152 TYR A N 1
ATOM 1218 C CA . TYR A 1 152 ? 6.262 -26.422 -12.008 1 98.75 152 TYR A CA 1
ATOM 1219 C C . TYR A 1 152 ? 6.074 -27.594 -12.953 1 98.75 152 TYR A C 1
ATOM 1221 O O . TYR A 1 152 ? 5.102 -27.641 -13.711 1 98.75 152 TYR A O 1
ATOM 1229 N N . LYS A 1 153 ? 6.973 -28.531 -12.977 1 98.62 153 LYS A N 1
ATOM 1230 C CA . LYS A 1 153 ? 6.875 -29.703 -13.828 1 98.62 153 LYS A CA 1
ATOM 1231 C C . LYS A 1 153 ? 5.66 -30.547 -13.469 1 98.62 153 LYS A C 1
ATOM 1233 O O . LYS A 1 153 ? 4.934 -31.016 -14.352 1 98.62 153 LYS A O 1
ATOM 1238 N N . ALA A 1 154 ? 5.504 -30.75 -12.164 1 98.44 154 ALA A N 1
ATOM 1239 C CA . ALA A 1 154 ? 4.328 -31.484 -11.719 1 98.44 154 ALA A CA 1
ATOM 1240 C C . ALA A 1 154 ? 3.043 -30.812 -12.188 1 98.44 154 ALA A C 1
ATOM 1242 O O . ALA A 1 154 ? 2.129 -31.484 -12.68 1 98.44 154 ALA A O 1
ATOM 1243 N N . ALA A 1 155 ? 2.961 -29.531 -12.008 1 98.69 155 ALA A N 1
ATOM 1244 C CA . ALA A 1 155 ? 1.8 -28.766 -12.469 1 98.69 155 ALA A CA 1
ATOM 1245 C C . ALA A 1 155 ? 1.623 -28.906 -13.977 1 98.69 155 ALA A C 1
ATOM 1247 O O . ALA A 1 155 ? 0.506 -29.109 -14.461 1 98.69 155 ALA A O 1
ATOM 1248 N N . SER A 1 156 ? 2.713 -28.812 -14.695 1 98.44 156 SER A N 1
ATOM 1249 C CA . SER A 1 156 ? 2.682 -28.875 -16.156 1 98.44 156 SER A CA 1
ATOM 1250 C C . SER A 1 156 ? 2.193 -30.234 -16.641 1 98.44 156 SER A C 1
ATOM 1252 O O . SER A 1 156 ? 1.375 -30.328 -17.547 1 98.44 156 SER A O 1
ATOM 1254 N N . ASP A 1 157 ? 2.646 -31.281 -16.031 1 98.31 157 ASP A N 1
ATOM 1255 C CA . ASP A 1 157 ? 2.248 -32.625 -16.406 1 98.31 157 ASP A CA 1
ATOM 1256 C C . ASP A 1 157 ? 0.745 -32.844 -16.234 1 98.31 157 ASP A C 1
ATOM 1258 O O . ASP A 1 157 ? 0.075 -33.375 -17.109 1 98.31 157 ASP A O 1
ATOM 1262 N N . ILE A 1 158 ? 0.276 -32.375 -15.164 1 98.25 158 ILE A N 1
ATOM 1263 C CA . ILE A 1 158 ? -1.15 -32.531 -14.898 1 98.25 158 ILE A CA 1
ATOM 1264 C C . ILE A 1 158 ? -1.946 -31.641 -15.844 1 98.25 158 ILE A C 1
ATOM 1266 O O . ILE A 1 158 ? -2.98 -32.062 -16.375 1 98.25 158 ILE A O 1
ATOM 1270 N N . ALA A 1 159 ? -1.498 -30.453 -16.094 1 98.19 159 ALA A N 1
ATOM 1271 C CA . ALA A 1 159 ? -2.195 -29.5 -16.938 1 98.19 159 ALA A CA 1
ATOM 1272 C C . ALA A 1 159 ? -2.303 -30 -18.359 1 98.19 159 ALA A C 1
ATOM 1274 O O . ALA A 1 159 ? -3.336 -29.812 -19.016 1 98.19 159 ALA A O 1
ATOM 1275 N N . MET A 1 160 ? -1.279 -30.594 -18.844 1 96.69 160 MET A N 1
ATOM 1276 C CA . MET A 1 160 ? -1.244 -31.062 -20.219 1 96.69 160 MET A CA 1
ATOM 1277 C C . MET A 1 160 ? -2.277 -32.156 -20.438 1 96.69 160 MET A C 1
ATOM 1279 O O . MET A 1 160 ? -2.807 -32.312 -21.547 1 96.69 160 MET A O 1
ATOM 1283 N N . ILE A 1 161 ? -2.59 -32.844 -19.359 1 96.81 161 ILE A N 1
ATOM 1284 C CA .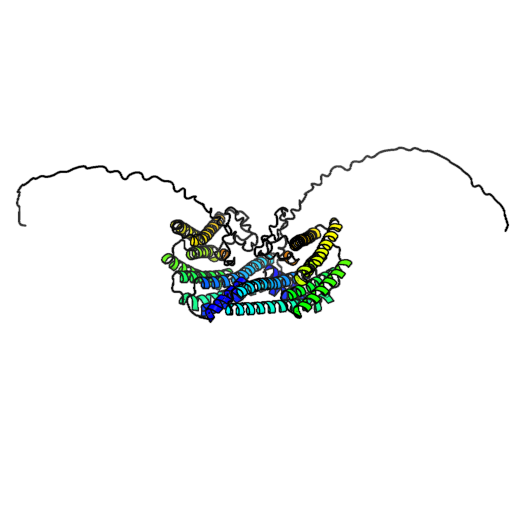 ILE A 1 161 ? -3.504 -33.969 -19.469 1 96.81 161 ILE A CA 1
ATOM 1285 C C . ILE A 1 161 ? -4.926 -33.5 -19.156 1 96.81 161 ILE A C 1
ATOM 1287 O O . ILE A 1 161 ? -5.875 -33.875 -19.859 1 96.81 161 ILE A O 1
ATOM 1291 N N . GLU A 1 162 ? -5.043 -32.625 -18.203 1 96.75 162 GLU A N 1
ATOM 1292 C CA . GLU A 1 162 ? -6.367 -32.406 -17.625 1 96.75 162 GLU A CA 1
ATOM 1293 C C . GLU A 1 162 ? -6.977 -31.109 -18.141 1 96.75 162 GLU A C 1
ATOM 1295 O O . GLU A 1 162 ? -8.188 -30.906 -18.031 1 96.75 162 GLU A O 1
ATOM 1300 N N . LEU A 1 163 ? -6.25 -30.203 -18.625 1 95.44 163 LEU A N 1
ATOM 1301 C CA . LEU A 1 163 ? -6.77 -28.891 -18.984 1 95.44 163 LEU A CA 1
ATOM 1302 C C . LEU A 1 163 ? -6.516 -28.578 -20.453 1 95.44 163 LEU A C 1
ATOM 1304 O O . LEU A 1 163 ? -5.465 -28.938 -21 1 95.44 163 LEU A O 1
ATOM 1308 N N . PRO A 1 164 ? -7.5 -27.938 -21.062 1 94.19 164 PRO A N 1
ATOM 1309 C CA . PRO A 1 164 ? -7.262 -27.5 -22.438 1 94.19 164 PRO A CA 1
ATOM 1310 C C . PRO A 1 164 ? -6.191 -26.406 -22.531 1 94.19 164 PRO A C 1
ATOM 1312 O O . PRO A 1 164 ? -5.934 -25.703 -21.547 1 94.19 164 PRO A O 1
ATOM 1315 N N . PRO A 1 165 ? -5.613 -26.219 -23.672 1 94.62 165 PRO A N 1
ATOM 1316 C CA . PRO A 1 165 ? -4.504 -25.266 -23.844 1 94.62 165 PRO A CA 1
ATOM 1317 C C . PRO A 1 165 ? -4.926 -23.812 -23.656 1 94.62 165 PRO A C 1
ATOM 1319 O O . PRO A 1 165 ? -4.074 -22.953 -23.438 1 94.62 165 PRO A O 1
ATOM 1322 N N . THR A 1 166 ? -6.141 -23.547 -23.734 1 93.44 166 THR A N 1
ATOM 1323 C CA . THR A 1 166 ? -6.602 -22.172 -23.609 1 93.44 166 THR A CA 1
ATOM 1324 C C . THR A 1 166 ? -6.996 -21.859 -22.172 1 93.44 166 THR A C 1
ATOM 1326 O O . THR A 1 166 ? -7.328 -20.719 -21.859 1 93.44 166 THR A O 1
ATOM 1329 N N . HIS A 1 167 ? -6.973 -22.828 -21.375 1 93.12 167 HIS A N 1
ATOM 1330 C CA . HIS A 1 167 ? -7.395 -22.609 -20 1 93.12 167 HIS A CA 1
ATOM 1331 C C . HIS A 1 167 ? -6.488 -21.594 -19.297 1 93.12 167 HIS A C 1
ATOM 1333 O O . HIS A 1 167 ? -5.262 -21.719 -19.359 1 93.12 167 HIS A O 1
ATOM 1339 N N . PRO A 1 168 ? -7.035 -20.656 -18.578 1 93.25 168 PRO A N 1
ATOM 1340 C CA . PRO A 1 168 ? -6.23 -19.594 -17.984 1 93.25 168 PRO A CA 1
ATOM 1341 C C . PRO A 1 168 ? -5.188 -20.109 -17 1 93.25 168 PRO A C 1
ATOM 1343 O O . PRO A 1 168 ? -4.078 -19.578 -16.938 1 93.25 168 PRO A O 1
ATOM 1346 N N . ILE A 1 169 ? -5.477 -21.062 -16.25 1 95.38 169 ILE A N 1
ATOM 1347 C CA . ILE A 1 169 ? -4.539 -21.594 -15.273 1 95.38 169 I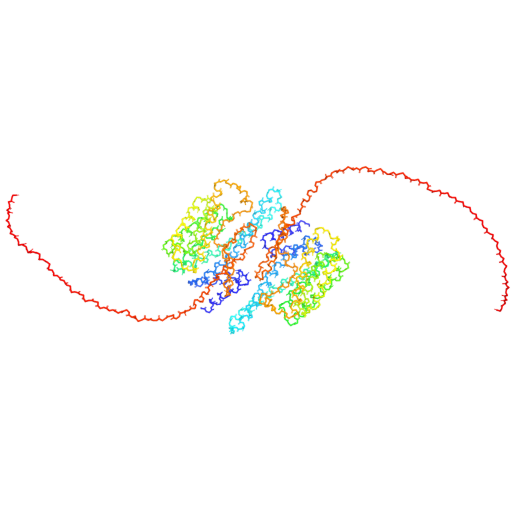LE A CA 1
ATOM 1348 C C . ILE A 1 169 ? -3.363 -22.25 -15.984 1 95.38 169 ILE A C 1
ATOM 1350 O O . ILE A 1 169 ? -2.217 -22.141 -15.547 1 95.38 169 ILE A O 1
ATOM 1354 N N . ARG A 1 170 ? -3.668 -23.031 -17.047 1 96.44 170 ARG A N 1
ATOM 1355 C CA . ARG A 1 170 ? -2.605 -23.656 -17.828 1 96.44 170 ARG A CA 1
ATOM 1356 C C . ARG A 1 170 ? -1.725 -22.594 -18.484 1 96.44 170 ARG A C 1
ATOM 1358 O O . ARG A 1 170 ? -0.498 -22.719 -18.484 1 96.44 170 ARG A O 1
ATOM 1365 N N . LEU A 1 171 ? -2.365 -21.594 -19.016 1 96.31 171 LEU A N 1
ATOM 1366 C CA . LEU A 1 171 ? -1.631 -20.5 -19.641 1 96.31 171 LEU A CA 1
ATOM 1367 C C . LEU A 1 171 ? -0.782 -19.75 -18.625 1 96.31 171 LEU A C 1
ATOM 1369 O O . LEU A 1 171 ? 0.372 -19.406 -18.891 1 96.31 171 LEU A O 1
ATOM 1373 N N . GLY A 1 172 ? -1.385 -19.484 -17.484 1 96.56 172 GLY A N 1
ATOM 1374 C CA . GLY A 1 172 ? -0.644 -18.828 -16.438 1 96.56 172 GLY A CA 1
ATOM 1375 C C . GLY A 1 172 ? 0.548 -19.625 -15.945 1 96.56 172 GLY A C 1
ATOM 1376 O O . GLY A 1 172 ? 1.593 -19.062 -15.617 1 96.56 172 GLY A O 1
ATOM 1377 N N . LEU A 1 173 ? 0.374 -20.891 -15.836 1 98.12 173 LEU A N 1
ATOM 1378 C CA . LEU A 1 173 ? 1.466 -21.781 -15.484 1 98.12 173 LEU A CA 1
ATOM 1379 C C . LEU A 1 173 ? 2.598 -21.688 -16.5 1 98.12 173 LEU A C 1
ATOM 1381 O O . LEU A 1 173 ? 3.764 -21.547 -16.125 1 98.12 173 LEU A O 1
ATOM 1385 N N . ALA A 1 174 ? 2.236 -21.734 -17.766 1 98 174 ALA A N 1
ATOM 1386 C CA . ALA A 1 174 ? 3.244 -21.641 -18.812 1 98 174 ALA A CA 1
ATOM 1387 C C . ALA A 1 174 ? 3.996 -20.312 -18.75 1 98 174 ALA A C 1
ATOM 1389 O O . ALA A 1 174 ? 5.219 -20.281 -18.922 1 98 174 ALA A O 1
ATOM 1390 N N . LEU A 1 175 ? 3.271 -19.297 -18.5 1 97.5 175 LEU A N 1
ATOM 1391 C CA . LEU A 1 175 ? 3.861 -17.969 -18.375 1 97.5 175 LEU A CA 1
ATOM 1392 C C . LEU A 1 175 ? 4.895 -17.922 -17.266 1 97.5 175 LEU A C 1
ATOM 1394 O O . LEU A 1 175 ? 6.059 -17.578 -17.5 1 97.5 175 LEU A O 1
ATOM 1398 N N . ASN A 1 176 ? 4.488 -18.297 -16.094 1 97.69 176 ASN A N 1
ATOM 1399 C CA . ASN A 1 176 ? 5.367 -18.219 -14.938 1 97.69 176 ASN A CA 1
ATOM 1400 C C . ASN A 1 176 ? 6.52 -19.219 -15.039 1 97.69 176 ASN A C 1
ATOM 1402 O O . ASN A 1 176 ? 7.641 -18.922 -14.617 1 97.69 176 ASN A O 1
ATOM 1406 N N . PHE A 1 177 ? 6.23 -20.359 -15.57 1 98.19 177 PHE A N 1
ATOM 1407 C CA . PHE A 1 177 ? 7.27 -21.359 -15.773 1 98.19 177 PHE A CA 1
ATOM 1408 C C . PHE A 1 177 ? 8.336 -20.844 -16.734 1 98.19 177 PHE A C 1
ATOM 1410 O O . PHE A 1 177 ? 9.531 -21.031 -16.5 1 98.19 177 PHE A O 1
ATOM 1417 N N . SER A 1 178 ? 7.918 -20.203 -17.781 1 97.94 178 SER A N 1
ATOM 1418 C CA . SER A 1 178 ? 8.875 -19.625 -18.719 1 97.94 178 SER A CA 1
ATOM 1419 C C . SER A 1 178 ? 9.719 -18.547 -18.062 1 97.94 178 SER A C 1
ATOM 1421 O O . SER A 1 178 ? 10.914 -18.422 -18.328 1 97.94 178 SER A O 1
ATOM 1423 N N . VAL A 1 179 ? 9.125 -17.734 -17.25 1 96.56 179 VAL A N 1
ATOM 1424 C CA . VAL A 1 179 ? 9.867 -16.719 -16.531 1 96.56 179 VAL A CA 1
ATOM 1425 C C . VAL A 1 179 ? 10.891 -17.375 -15.609 1 96.56 179 VAL A C 1
ATOM 1427 O O . VAL A 1 179 ? 12.008 -16.875 -15.461 1 96.56 179 VAL A O 1
ATOM 1430 N N . PHE A 1 180 ? 10.539 -18.469 -14.977 1 97.56 180 PHE A N 1
ATOM 1431 C CA . PHE A 1 180 ? 11.453 -19.219 -14.133 1 97.56 180 PHE A CA 1
ATOM 1432 C C . PHE A 1 180 ? 12.703 -19.609 -14.906 1 97.56 180 PHE A C 1
ATOM 1434 O O . PHE A 1 180 ? 13.828 -19.422 -14.43 1 97.56 180 PHE A O 1
ATOM 1441 N N . TYR A 1 181 ? 12.531 -20.172 -16.094 1 97.75 181 TYR A N 1
ATOM 1442 C CA . TYR A 1 181 ? 13.664 -20.562 -16.906 1 97.75 181 TYR A CA 1
ATOM 1443 C C . TYR A 1 181 ? 14.531 -19.375 -17.266 1 97.75 181 TYR A C 1
ATOM 1445 O O . TYR A 1 181 ? 15.766 -19.453 -17.25 1 97.75 181 TYR A O 1
ATOM 1453 N N . TYR A 1 182 ? 13.961 -18.297 -17.531 1 95.12 182 TYR A N 1
ATOM 1454 C CA . TYR A 1 182 ? 14.695 -17.109 -17.953 1 95.12 182 TYR A CA 1
ATOM 1455 C C . TYR A 1 182 ? 15.406 -16.453 -16.781 1 95.12 182 TYR A C 1
ATOM 1457 O O . TYR A 1 182 ? 16.609 -16.203 -16.844 1 95.12 182 TYR A O 1
ATOM 1465 N N . GLU A 1 183 ? 14.656 -16.219 -15.688 1 93.5 183 GLU A N 1
ATOM 1466 C CA . GLU A 1 183 ? 15.148 -15.375 -14.609 1 93.5 183 GLU A CA 1
ATOM 1467 C C . GLU A 1 183 ? 15.945 -16.172 -13.586 1 93.5 183 GLU A C 1
ATOM 1469 O O . GLU A 1 183 ? 16.875 -15.648 -12.961 1 93.5 183 GLU A O 1
ATOM 1474 N N . ILE A 1 184 ? 15.586 -17.391 -13.398 1 96 184 ILE A N 1
ATOM 1475 C CA . ILE A 1 184 ? 16.172 -18.156 -12.305 1 96 184 ILE A CA 1
ATOM 1476 C C . ILE A 1 184 ? 17.25 -19.094 -12.852 1 96 184 ILE A C 1
ATOM 1478 O O . ILE A 1 184 ? 18.359 -19.156 -12.312 1 96 184 ILE A O 1
ATOM 1482 N N . LEU A 1 185 ? 16.906 -19.828 -13.961 1 96.25 185 LEU A N 1
ATOM 1483 C CA . LEU A 1 185 ? 17.844 -20.812 -14.492 1 96.25 185 LEU A CA 1
ATOM 1484 C C . LEU A 1 185 ? 18.719 -20.203 -15.57 1 96.25 185 LEU A C 1
ATOM 1486 O O . LEU A 1 185 ? 19.641 -20.859 -16.078 1 96.25 185 LEU A O 1
ATOM 1490 N N . ASN A 1 186 ? 18.484 -18.969 -15.938 1 93.69 186 ASN A N 1
ATOM 1491 C CA . ASN A 1 186 ? 19.25 -18.266 -16.969 1 93.69 186 ASN A CA 1
ATOM 1492 C C . ASN A 1 186 ? 19.297 -19.062 -18.266 1 93.69 186 ASN A C 1
ATOM 1494 O O . ASN A 1 186 ? 20.359 -19.234 -18.859 1 93.69 186 ASN A O 1
ATOM 1498 N N . SER A 1 187 ? 18.188 -19.594 -18.594 1 95.81 187 SER A N 1
ATOM 1499 C CA . SER A 1 187 ? 18.016 -20.359 -19.828 1 95.81 187 SER A CA 1
ATOM 1500 C C . SER A 1 187 ? 16.969 -19.703 -20.75 1 95.81 187 SER A C 1
ATOM 1502 O O . SER A 1 187 ? 15.867 -20.219 -20.891 1 95.81 187 SER A O 1
ATOM 1504 N N . PRO A 1 188 ? 17.359 -18.609 -21.406 1 94.69 188 PRO A N 1
ATOM 1505 C CA . PRO A 1 188 ? 16.406 -17.875 -22.234 1 94.69 188 PRO A CA 1
ATOM 1506 C C . PRO A 1 188 ? 15.852 -18.719 -23.375 1 94.69 188 PRO A C 1
ATOM 1508 O O . PRO A 1 188 ? 14.688 -18.562 -23.75 1 94.69 188 PRO A O 1
ATOM 1511 N N . ASP A 1 189 ? 16.641 -19.641 -23.875 1 95.81 189 ASP A N 1
ATOM 1512 C CA . ASP A 1 189 ? 16.188 -20.484 -24.984 1 95.81 189 ASP A CA 1
ATOM 1513 C C . ASP A 1 189 ? 15.023 -21.375 -24.531 1 95.81 189 ASP A C 1
ATOM 1515 O O . ASP A 1 189 ? 14.008 -21.469 -25.234 1 95.81 189 ASP A O 1
ATOM 1519 N N . ARG A 1 190 ? 15.219 -22 -23.453 1 96.56 190 ARG A N 1
ATOM 1520 C CA . ARG A 1 190 ? 14.156 -22.844 -22.922 1 96.56 190 ARG A CA 1
ATOM 1521 C C . ARG A 1 190 ? 12.922 -22.031 -22.578 1 96.56 190 ARG A C 1
ATOM 1523 O O . ARG A 1 190 ? 11.797 -22.469 -22.781 1 96.56 190 ARG A O 1
ATOM 1530 N N . ALA A 1 191 ? 13.156 -20.844 -22.016 1 97 191 ALA A N 1
ATOM 1531 C CA . ALA A 1 191 ? 12.062 -19.938 -21.688 1 97 191 ALA A CA 1
ATOM 1532 C C . ALA A 1 191 ? 11.25 -19.594 -22.938 1 97 191 ALA A C 1
ATOM 1534 O O . ALA A 1 191 ? 10.016 -19.688 -22.922 1 97 191 ALA A O 1
ATOM 1535 N N . CYS A 1 192 ? 11.938 -19.25 -23.969 1 96.06 192 CYS A N 1
ATOM 1536 C CA . CYS A 1 192 ? 11.281 -18.844 -25.203 1 96.06 192 CYS A CA 1
ATOM 1537 C C . CYS A 1 192 ? 10.523 -20.016 -25.828 1 96.06 192 CYS A C 1
ATOM 1539 O O . CYS A 1 192 ? 9.406 -19.844 -26.312 1 96.06 192 CYS A O 1
ATOM 1541 N N . ARG A 1 193 ? 11.086 -21.156 -25.828 1 97.19 193 ARG A N 1
ATOM 1542 C CA . ARG A 1 193 ? 10.445 -22.344 -26.391 1 97.19 193 ARG A CA 1
ATOM 1543 C C . ARG A 1 193 ? 9.148 -22.656 -25.656 1 97.19 193 ARG A C 1
ATOM 1545 O O . ARG A 1 193 ? 8.125 -22.922 -26.281 1 97.19 193 ARG A O 1
ATOM 1552 N N . LEU A 1 194 ? 9.273 -22.641 -24.375 1 97.25 194 LEU A N 1
ATOM 1553 C CA . LEU A 1 194 ? 8.102 -22.953 -23.562 1 97.25 194 LEU A CA 1
ATOM 1554 C C . LEU A 1 194 ? 7 -21.922 -23.781 1 97.25 194 LEU A C 1
ATOM 1556 O O . LEU A 1 194 ? 5.844 -22.281 -24 1 97.25 194 LEU A O 1
ATOM 1560 N N . ALA A 1 195 ? 7.32 -20.641 -23.766 1 96.94 195 ALA A N 1
ATOM 1561 C CA . ALA A 1 195 ? 6.348 -19.578 -23.969 1 96.94 195 ALA A CA 1
ATOM 1562 C C . ALA A 1 195 ? 5.715 -19.656 -25.344 1 96.94 195 ALA A C 1
ATOM 1564 O O . ALA A 1 195 ? 4.5 -19.5 -25.484 1 96.94 195 ALA A O 1
ATOM 1565 N N . LYS A 1 196 ? 6.488 -19.875 -26.344 1 97 196 LYS A N 1
ATOM 1566 C CA . LYS A 1 196 ? 6 -19.969 -27.719 1 97 196 LYS A CA 1
ATOM 1567 C C . LYS A 1 196 ? 5.066 -21.156 -27.906 1 97 196 LYS A C 1
ATOM 1569 O O . LYS A 1 196 ? 4.02 -21.047 -28.531 1 97 196 LYS A O 1
ATOM 1574 N N . ALA A 1 197 ? 5.508 -22.281 -27.359 1 97.38 197 ALA A N 1
ATOM 1575 C CA . ALA A 1 197 ? 4.676 -23.469 -27.453 1 97.38 197 ALA A CA 1
ATOM 1576 C C . ALA A 1 197 ? 3.312 -23.25 -26.812 1 97.38 197 ALA A C 1
ATOM 1578 O O . ALA A 1 197 ? 2.283 -23.625 -27.375 1 97.38 197 ALA A O 1
ATOM 1579 N N . ALA A 1 198 ? 3.338 -22.719 -25.672 1 97 198 ALA A N 1
ATOM 1580 C CA . ALA A 1 198 ? 2.08 -22.438 -24.984 1 97 198 ALA A CA 1
ATOM 1581 C C . ALA A 1 198 ? 1.205 -21.484 -25.797 1 97 198 ALA A C 1
ATOM 1583 O O . ALA A 1 198 ? -0.006 -21.688 -25.906 1 97 198 ALA A O 1
ATOM 1584 N N . PHE A 1 199 ? 1.803 -20.453 -26.344 1 95.75 199 PHE A N 1
ATOM 1585 C CA . PHE A 1 199 ? 1.09 -19.469 -27.141 1 95.75 199 PHE A CA 1
ATOM 1586 C C . PHE A 1 199 ? 0.49 -20.109 -28.391 1 95.75 199 PHE A C 1
ATOM 1588 O O . PHE A 1 199 ? -0.695 -19.938 -28.672 1 95.75 199 PHE A O 1
ATOM 1595 N N . ASP A 1 200 ? 1.232 -20.891 -29.078 1 96 200 ASP A N 1
ATOM 1596 C CA . ASP A 1 200 ? 0.798 -21.531 -30.312 1 96 200 ASP A CA 1
ATOM 1597 C C . ASP A 1 200 ? -0.31 -22.547 -30.047 1 96 200 ASP A C 1
ATOM 1599 O O . ASP A 1 200 ? -1.281 -22.641 -30.797 1 96 200 ASP A O 1
ATOM 1603 N N . ASP A 1 201 ? -0.156 -23.297 -28.969 1 95.62 201 ASP A N 1
ATOM 1604 C CA . ASP A 1 201 ? -1.174 -24.281 -28.609 1 95.62 201 ASP A CA 1
ATOM 1605 C C . ASP A 1 201 ? -2.506 -23.594 -28.297 1 95.62 201 ASP A C 1
ATOM 1607 O O . ASP A 1 201 ? -3.568 -24.125 -28.641 1 95.62 201 ASP A O 1
ATOM 1611 N N . ALA A 1 202 ? -2.441 -22.516 -27.672 1 94.44 202 ALA A N 1
ATOM 1612 C CA . ALA A 1 202 ? -3.658 -21.797 -27.312 1 94.44 202 ALA A CA 1
ATOM 1613 C C . ALA A 1 202 ? -4.34 -21.219 -28.547 1 94.44 202 ALA A C 1
ATOM 1615 O O . ALA A 1 202 ? -5.57 -21.25 -28.656 1 94.44 202 ALA A O 1
ATOM 1616 N N . ILE A 1 203 ? -3.559 -20.672 -29.453 1 92.12 203 ILE A N 1
ATOM 1617 C CA . ILE A 1 203 ? -4.082 -20.094 -30.688 1 92.12 203 ILE A CA 1
ATOM 1618 C C . ILE A 1 203 ? -4.852 -21.156 -31.469 1 92.12 203 ILE A C 1
ATOM 1620 O O . ILE A 1 203 ? -5.887 -20.859 -32.062 1 92.12 203 ILE A O 1
ATOM 1624 N N . ALA A 1 204 ? -4.391 -22.297 -31.406 1 89.81 204 ALA A N 1
ATOM 1625 C CA . ALA A 1 204 ? -4.969 -23.391 -32.156 1 89.81 204 ALA A CA 1
ATOM 1626 C C . ALA A 1 204 ? -6.363 -23.75 -31.656 1 89.81 204 ALA A C 1
ATOM 1628 O O . ALA A 1 204 ? -7.191 -24.281 -32.406 1 89.81 204 ALA A O 1
ATOM 1629 N N . GLU A 1 205 ? -6.617 -23.344 -30.422 1 87.12 205 GLU A N 1
ATOM 1630 C CA . GLU A 1 205 ? -7.895 -23.734 -29.828 1 87.12 205 GLU A CA 1
ATOM 1631 C C . GLU A 1 205 ? -8.695 -22.516 -29.391 1 87.12 205 GLU A C 1
ATOM 1633 O O . GLU A 1 205 ? -9.562 -22.609 -28.531 1 87.12 205 GLU A O 1
ATOM 1638 N N . LEU A 1 206 ? -8.43 -21.375 -29.906 1 82 206 LEU A N 1
ATOM 1639 C CA . LEU A 1 206 ? -9.07 -20.141 -29.5 1 82 206 LEU A CA 1
ATOM 1640 C C . LEU A 1 206 ? -10.547 -20.141 -29.875 1 82 206 LEU A C 1
ATOM 1642 O O . LEU A 1 206 ? -11.375 -19.547 -29.172 1 82 206 LEU A O 1
ATOM 1646 N N . ASP A 1 207 ? -10.844 -20.812 -30.984 1 77.69 207 ASP A N 1
ATOM 1647 C CA . ASP A 1 207 ? -12.203 -20.797 -31.516 1 77.69 207 ASP A CA 1
ATOM 1648 C C . ASP A 1 207 ? -13.164 -21.562 -30.594 1 77.69 207 ASP A C 1
ATOM 1650 O O . ASP A 1 207 ? -14.375 -21.359 -30.656 1 77.69 207 ASP A O 1
ATOM 1654 N N . THR A 1 208 ? -12.578 -22.266 -29.656 1 74.38 208 THR A N 1
ATOM 1655 C CA . THR A 1 208 ? -13.422 -23.094 -28.797 1 74.38 208 THR A CA 1
ATOM 1656 C C . THR A 1 208 ? -13.742 -22.375 -27.484 1 74.38 208 THR A C 1
ATOM 1658 O O . THR A 1 208 ? -14.531 -22.859 -26.688 1 74.38 208 THR A O 1
ATOM 1661 N N . LEU A 1 209 ? -13.234 -21.266 -27.25 1 73.56 209 LEU A N 1
ATOM 1662 C CA . LEU A 1 209 ? -13.297 -20.594 -25.953 1 73.56 209 LEU A CA 1
ATOM 1663 C C . LEU A 1 209 ? -14.617 -19.844 -25.797 1 73.56 209 LEU A C 1
ATOM 1665 O O . LEU A 1 209 ? -15.141 -19.281 -26.75 1 73.56 209 LEU A O 1
ATOM 1669 N N . SER A 1 210 ? -15.148 -20.234 -24.594 1 69.75 210 SER A N 1
ATOM 1670 C CA . SER A 1 210 ? -16.281 -19.406 -24.203 1 69.75 210 SER A CA 1
ATOM 1671 C C . SER A 1 210 ? -15.883 -17.938 -24.062 1 69.75 210 SER A C 1
ATOM 1673 O O . SER A 1 210 ? -14.695 -17.625 -23.953 1 69.75 210 SER A O 1
ATOM 1675 N N . GLU A 1 211 ? -16.844 -17.078 -24.062 1 64.81 211 GLU A N 1
ATOM 1676 C CA . GLU A 1 211 ? -16.609 -15.633 -23.984 1 64.81 211 GLU A CA 1
ATOM 1677 C C . GLU A 1 211 ? -15.938 -15.242 -22.672 1 64.81 211 GLU A C 1
ATOM 1679 O O . GLU A 1 211 ? -15.055 -14.383 -22.656 1 64.81 211 GLU A O 1
ATOM 1684 N N . GLU A 1 212 ? -16.422 -15.922 -21.578 1 67.5 212 GLU A N 1
ATOM 1685 C CA . GLU A 1 212 ? -15.891 -15.539 -20.281 1 67.5 212 GLU A CA 1
ATOM 1686 C C . GLU A 1 212 ? -14.422 -15.922 -20.141 1 67.5 212 GLU A C 1
ATOM 1688 O O . GLU A 1 212 ? -13.617 -15.148 -19.609 1 67.5 212 GLU A O 1
ATOM 1693 N N . SER A 1 213 ? -14.117 -17.047 -20.609 1 72 213 SER A N 1
ATOM 1694 C CA . SER A 1 213 ? -12.75 -17.547 -20.5 1 72 213 SER A CA 1
ATOM 1695 C C . SER A 1 213 ? -11.836 -16.859 -21.516 1 72 213 SER A C 1
ATOM 1697 O O . SER A 1 213 ? -10.617 -16.828 -21.344 1 72 213 SER A O 1
ATOM 1699 N N . TYR A 1 214 ? -12.547 -16.234 -22.375 1 77.44 214 TYR A N 1
ATOM 1700 C CA . TYR A 1 214 ? -11.82 -15.633 -23.484 1 77.44 214 TYR A CA 1
ATOM 1701 C C . TYR A 1 214 ? -10.992 -14.438 -23.031 1 77.44 214 TYR A C 1
ATOM 1703 O O . TYR A 1 214 ? -9.828 -14.297 -23.422 1 77.44 214 TYR A O 1
ATOM 1711 N N . LYS A 1 215 ? -11.547 -13.688 -22.188 1 81.81 215 LYS A N 1
ATOM 1712 C CA . LYS A 1 215 ? -10.852 -12.484 -21.75 1 81.81 215 LYS A CA 1
ATOM 1713 C C . LYS A 1 215 ? -9.609 -12.828 -20.953 1 81.81 215 LYS A C 1
ATOM 1715 O O . LYS A 1 215 ? -8.516 -12.328 -21.234 1 81.81 215 LYS A O 1
ATOM 1720 N N . ASP A 1 216 ? -9.711 -13.656 -20 1 85.38 216 ASP A N 1
ATOM 1721 C CA . ASP A 1 216 ? -8.586 -14.031 -19.156 1 85.38 216 ASP A CA 1
ATOM 1722 C C . ASP A 1 216 ? -7.492 -14.719 -19.969 1 85.38 216 ASP A C 1
ATOM 1724 O O . ASP A 1 216 ? -6.309 -14.398 -19.828 1 85.38 216 ASP A O 1
ATOM 1728 N N . SER A 1 217 ? -7.941 -15.602 -20.828 1 90.19 217 SER A N 1
ATOM 1729 C CA . SER A 1 217 ? -6.988 -16.359 -21.625 1 90.19 217 SER A CA 1
ATOM 1730 C C . SER A 1 217 ? -6.223 -15.453 -22.578 1 90.19 217 SER A C 1
ATOM 1732 O O . SER A 1 217 ? -5 -15.555 -22.688 1 90.19 217 SER A O 1
ATOM 1734 N N . THR A 1 218 ? -6.879 -14.523 -23.141 1 89.69 218 THR A N 1
ATOM 1735 C CA . THR A 1 218 ? -6.238 -13.648 -24.109 1 89.69 218 THR A CA 1
ATOM 1736 C C . THR A 1 218 ? -5.254 -12.703 -23.422 1 89.69 218 THR A C 1
ATOM 1738 O O . THR A 1 218 ? -4.211 -12.367 -24 1 89.69 218 THR A O 1
ATOM 1741 N N . LEU A 1 219 ? -5.59 -12.281 -22.281 1 89.81 219 LEU A N 1
ATOM 1742 C CA . LEU A 1 219 ? -4.688 -11.422 -21.531 1 89.81 219 LEU A CA 1
ATOM 1743 C C . LEU A 1 219 ? -3.377 -12.141 -21.219 1 89.81 219 LEU A C 1
ATOM 1745 O O . LEU A 1 219 ? -2.295 -11.578 -21.406 1 89.81 219 LEU A O 1
ATOM 1749 N N . ILE A 1 220 ? -3.498 -13.367 -20.828 1 92.69 220 ILE A N 1
ATOM 1750 C CA . ILE A 1 220 ? -2.301 -14.125 -20.484 1 92.69 220 ILE A CA 1
ATOM 1751 C C . ILE A 1 220 ? -1.492 -14.422 -21.734 1 92.69 220 ILE A C 1
ATOM 1753 O O . ILE A 1 220 ? -0.259 -14.398 -21.719 1 92.69 220 ILE A O 1
ATOM 1757 N N . MET A 1 221 ? -2.217 -14.672 -22.812 1 93.25 221 MET A N 1
ATOM 1758 C CA . MET A 1 221 ? -1.545 -14.898 -24.078 1 93.25 221 MET A CA 1
ATOM 1759 C C . MET A 1 221 ? -0.75 -13.664 -24.5 1 93.25 221 MET A C 1
ATOM 1761 O O . MET A 1 221 ? 0.363 -13.789 -25.016 1 93.25 221 MET A O 1
ATOM 1765 N N . GLN A 1 222 ? -1.285 -12.531 -24.281 1 92 222 GLN A N 1
ATOM 1766 C CA . GLN A 1 222 ? -0.587 -11.289 -24.594 1 92 222 GLN A CA 1
ATOM 1767 C C . GLN A 1 222 ? 0.679 -11.148 -23.75 1 92 222 GLN A C 1
ATOM 1769 O O . GLN A 1 222 ? 1.716 -10.703 -24.25 1 92 222 GLN A O 1
ATOM 1774 N N . LEU A 1 223 ? 0.559 -11.508 -22.562 1 92.94 223 LEU A N 1
ATOM 1775 C CA . LEU A 1 223 ? 1.729 -11.453 -21.688 1 92.94 223 LEU A CA 1
ATOM 1776 C C . LEU A 1 223 ? 2.82 -12.391 -22.188 1 92.94 223 LEU A C 1
ATOM 1778 O O . LEU A 1 223 ? 4.004 -12.047 -22.156 1 92.94 223 LEU A O 1
ATOM 1782 N N . LEU A 1 224 ? 2.395 -13.57 -22.609 1 95.19 224 LEU A N 1
ATOM 1783 C CA . LEU A 1 224 ? 3.342 -14.516 -23.188 1 95.19 224 LEU A CA 1
ATOM 1784 C C . LEU A 1 224 ? 4.047 -13.914 -24.391 1 95.19 224 LEU A C 1
ATOM 1786 O O . LEU A 1 224 ? 5.273 -14 -24.516 1 95.19 224 LEU A O 1
ATOM 1790 N N . ARG A 1 225 ? 3.316 -13.312 -25.203 1 92.62 225 ARG A N 1
ATOM 1791 C CA . ARG A 1 225 ? 3.861 -12.68 -26.406 1 92.62 225 ARG A CA 1
ATOM 1792 C C . ARG A 1 225 ? 4.801 -11.539 -26.031 1 92.62 225 ARG A C 1
ATOM 1794 O O . ARG A 1 225 ? 5.863 -11.383 -26.641 1 92.62 225 ARG A O 1
ATOM 1801 N N . ASP A 1 226 ? 4.445 -10.703 -25.125 1 91.44 226 ASP A N 1
ATOM 1802 C CA . ASP A 1 226 ? 5.27 -9.578 -24.688 1 91.44 226 ASP A CA 1
ATOM 1803 C C . ASP A 1 226 ? 6.621 -10.062 -24.172 1 91.44 226 ASP A C 1
ATOM 1805 O O . ASP A 1 226 ? 7.66 -9.477 -24.484 1 91.44 226 ASP A O 1
ATOM 1809 N N . ASN A 1 227 ? 6.547 -11.102 -23.375 1 92.69 227 ASN A N 1
ATOM 1810 C CA . ASN A 1 227 ? 7.797 -11.648 -22.844 1 92.69 227 ASN A CA 1
ATOM 1811 C C . ASN A 1 227 ? 8.688 -12.18 -23.969 1 92.69 227 ASN A C 1
ATOM 1813 O O . ASN A 1 227 ? 9.898 -11.977 -23.953 1 92.69 227 ASN A O 1
ATOM 1817 N N . LEU A 1 228 ? 8.039 -12.867 -24.922 1 93.25 228 LEU A N 1
ATOM 1818 C CA . LEU A 1 228 ? 8.781 -13.406 -26.047 1 93.25 228 LEU A CA 1
ATOM 1819 C C . LEU A 1 228 ? 9.492 -12.289 -26.812 1 93.25 228 LEU A C 1
ATOM 1821 O O . LEU A 1 228 ? 10.656 -12.43 -27.188 1 93.25 228 LEU A O 1
ATOM 1825 N N . THR A 1 229 ? 8.844 -11.227 -26.953 1 90.69 229 THR A N 1
ATOM 1826 C CA . THR A 1 229 ? 9.398 -10.086 -27.672 1 90.69 229 THR A CA 1
ATOM 1827 C C . THR A 1 229 ? 10.57 -9.477 -26.906 1 90.69 229 THR A C 1
ATOM 1829 O O . THR A 1 229 ? 11.609 -9.18 -27.484 1 90.69 229 THR A O 1
ATOM 1832 N N . LEU A 1 230 ? 10.359 -9.352 -25.672 1 89.12 230 LEU A N 1
ATOM 1833 C CA . LEU A 1 230 ? 11.398 -8.797 -24.797 1 89.12 230 LEU A CA 1
ATOM 1834 C C . LEU A 1 230 ? 12.648 -9.672 -24.828 1 89.12 230 LEU A C 1
ATOM 1836 O O . LEU A 1 230 ? 13.758 -9.164 -24.984 1 89.12 230 LEU A O 1
ATOM 1840 N N . TRP A 1 231 ? 12.445 -10.961 -24.688 1 90.06 231 TRP A N 1
ATOM 1841 C CA . TRP A 1 231 ? 13.562 -11.89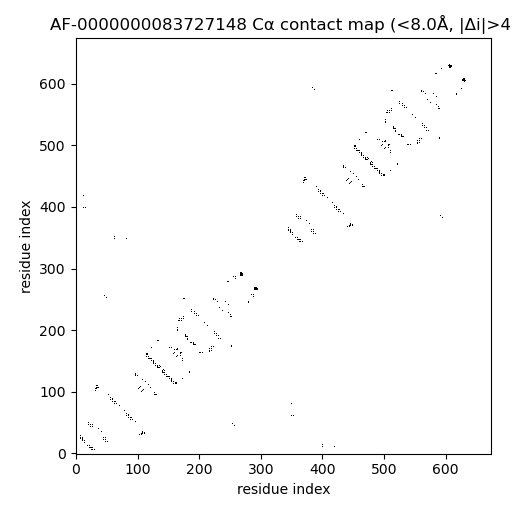1 -24.531 1 90.06 231 TRP A CA 1
ATOM 1842 C C . TRP A 1 231 ? 14.312 -12.047 -25.859 1 90.06 231 TRP A C 1
ATOM 1844 O O . TRP A 1 231 ? 15.539 -12.188 -25.875 1 90.06 231 TRP A O 1
ATOM 1854 N N . THR A 1 232 ? 13.625 -12.062 -26.906 1 87.94 232 THR A N 1
ATOM 1855 C CA . THR A 1 232 ? 14.266 -12.203 -28.219 1 87.94 232 THR A CA 1
ATOM 1856 C C . THR A 1 232 ? 15.055 -10.945 -28.562 1 87.94 232 THR A C 1
ATOM 1858 O O . THR A 1 232 ? 16.109 -11.031 -29.203 1 87.94 232 THR A O 1
ATOM 1861 N N . SER A 1 233 ? 14.594 -9.781 -28.188 1 83.25 233 SER A N 1
ATOM 1862 C CA . SER A 1 233 ? 15.344 -8.539 -28.375 1 83.25 233 SER A CA 1
ATOM 1863 C C . SER A 1 233 ? 16.609 -8.531 -27.531 1 83.25 233 SER A C 1
ATOM 1865 O O . SER A 1 233 ? 17.656 -8.039 -27.984 1 83.25 233 SER A O 1
ATOM 1867 N N . ASP A 1 234 ? 16.531 -9.055 -26.406 1 78.25 234 ASP A N 1
ATOM 1868 C CA . ASP A 1 234 ? 17.672 -9.117 -25.5 1 78.25 234 ASP A CA 1
ATOM 1869 C C . ASP A 1 234 ? 18.75 -10.07 -26.047 1 78.25 234 ASP A C 1
ATOM 1871 O O . ASP A 1 234 ? 19.938 -9.812 -25.891 1 78.25 234 ASP A O 1
ATOM 1875 N N . MET A 1 235 ? 18.312 -11.18 -26.578 1 78.75 235 MET A N 1
ATOM 1876 C CA . MET A 1 235 ? 19.234 -12.195 -27.094 1 78.75 235 MET A CA 1
ATOM 1877 C C . MET A 1 235 ? 19.938 -11.695 -28.344 1 78.75 235 MET A C 1
ATOM 1879 O O . MET A 1 235 ? 21.062 -12.102 -28.625 1 78.75 235 MET A O 1
ATOM 1883 N N . GLN A 1 236 ? 19.312 -10.898 -29.25 1 69.12 236 GLN A N 1
ATOM 1884 C CA . GLN A 1 236 ? 19.891 -10.391 -30.484 1 69.12 236 GLN A CA 1
ATOM 1885 C C . GLN A 1 236 ? 20.781 -9.18 -30.219 1 69.12 236 GLN A C 1
ATOM 1887 O O . GLN A 1 236 ? 21.469 -8.703 -31.109 1 69.12 236 GLN A O 1
ATOM 1892 N N . GLY A 1 237 ? 21.281 -8.93 -29.031 1 62.41 237 GLY A N 1
ATOM 1893 C CA . GLY A 1 237 ? 22.219 -7.867 -28.719 1 62.41 237 GLY A CA 1
ATOM 1894 C C . GLY A 1 237 ? 21.672 -6.48 -28.984 1 62.41 237 GLY A C 1
ATOM 1895 O O . GLY A 1 237 ? 22.422 -5.516 -29.109 1 62.41 237 GLY A O 1
ATOM 1896 N N . ASP A 1 238 ? 20.594 -6.328 -29.547 1 52.22 238 ASP A N 1
ATOM 1897 C CA . ASP A 1 238 ? 20.109 -4.984 -29.844 1 52.22 238 ASP A CA 1
ATOM 1898 C C . ASP A 1 238 ? 19.906 -4.176 -28.562 1 52.22 238 ASP A C 1
ATOM 1900 O O . ASP A 1 238 ? 19.125 -4.562 -27.703 1 52.22 238 ASP A O 1
ATOM 1904 N N . ASP A 1 239 ? 21.078 -3.682 -28.078 1 44.22 239 ASP A N 1
ATOM 1905 C CA . ASP A 1 239 ? 21.234 -2.799 -26.922 1 44.22 239 ASP A CA 1
ATOM 1906 C C . ASP A 1 239 ? 20.109 -1.766 -26.875 1 44.22 239 ASP A C 1
ATOM 1908 O O . ASP A 1 239 ? 20.344 -0.567 -27.031 1 44.22 239 ASP A O 1
ATOM 1912 N N . ASP A 1 240 ? 19.203 -1.779 -27.578 1 43.31 240 ASP A N 1
ATOM 1913 C CA . ASP A 1 240 ? 18.422 -0.567 -27.344 1 43.31 240 ASP A CA 1
ATOM 1914 C C . ASP A 1 240 ? 18.266 -0.302 -25.844 1 43.31 240 ASP A C 1
ATOM 1916 O O . ASP A 1 240 ? 17.938 -1.213 -25.078 1 43.31 240 ASP A O 1
ATOM 1920 N N . GLN A 1 241 ? 19.125 0.69 -25.359 1 37.97 241 GLN A N 1
ATOM 1921 C CA . GLN A 1 241 ? 19.312 1.378 -24.078 1 37.97 241 GLN A CA 1
ATOM 1922 C C . GLN A 1 241 ? 18.047 1.343 -23.234 1 37.97 241 GLN A C 1
ATOM 1924 O O . GLN A 1 241 ? 18.047 1.82 -22.094 1 37.97 241 GLN A O 1
ATOM 1929 N N . TRP A 1 242 ? 17.016 1.268 -23.875 1 38.78 242 TRP A N 1
ATOM 1930 C CA . TRP A 1 242 ? 15.844 1.512 -23.047 1 38.78 242 TRP A CA 1
ATOM 1931 C C . TRP A 1 242 ? 15.648 0.389 -22.031 1 38.78 242 TRP A C 1
ATOM 1933 O O . TRP A 1 242 ? 14.789 0.48 -21.156 1 38.78 242 TRP A O 1
ATOM 1943 N N . GLY A 1 243 ? 16.266 -0.77 -22.297 1 37 243 GLY A N 1
ATOM 1944 C CA . GLY A 1 243 ? 16.016 -1.935 -21.469 1 37 243 GLY A CA 1
ATOM 1945 C C . GLY A 1 243 ? 16.734 -1.892 -20.141 1 37 243 GLY A C 1
ATOM 1946 O O . GLY A 1 243 ? 16.516 -2.742 -19.281 1 37 243 GLY A O 1
ATOM 1947 N N . SER A 1 244 ? 18.047 -1.479 -20.172 1 36.34 244 SER A N 1
ATOM 1948 C CA . SER A 1 244 ? 18.906 -1.679 -19.016 1 36.34 244 SER A CA 1
ATOM 1949 C C . SER A 1 244 ? 18.328 -0.977 -17.781 1 36.34 244 SER A C 1
ATOM 1951 O O . SER A 1 244 ? 18.484 -1.461 -16.656 1 36.34 244 SER A O 1
ATOM 1953 N N . SER A 1 245 ? 18.328 0.359 -17.938 1 35.47 245 SER A N 1
ATOM 1954 C CA . SER A 1 245 ? 18.125 1.082 -16.688 1 35.47 245 SER A CA 1
ATOM 1955 C C . SER A 1 245 ? 16.812 0.697 -16.031 1 35.47 245 SER A C 1
ATOM 1957 O O . SER A 1 245 ? 16.656 0.789 -14.812 1 35.47 245 SER A O 1
ATOM 1959 N N . MET A 1 246 ? 15.609 0.957 -16.766 1 39.12 246 MET A N 1
ATOM 1960 C CA . MET A 1 246 ? 14.328 0.62 -16.156 1 39.12 246 MET A CA 1
ATOM 1961 C C . MET A 1 246 ? 14.031 -0.87 -16.297 1 39.12 246 MET A C 1
ATOM 1963 O O . MET A 1 246 ? 14 -1.399 -17.406 1 39.12 246 MET A O 1
ATOM 1967 N N . GLY A 1 247 ? 14.766 -1.905 -15.617 1 41.5 247 GLY A N 1
ATOM 1968 C CA . GLY A 1 247 ? 14.656 -3.346 -15.445 1 41.5 247 GLY A CA 1
ATOM 1969 C C . GLY A 1 247 ? 13.43 -3.936 -16.125 1 41.5 247 GLY A C 1
ATOM 1970 O O . GLY A 1 247 ? 12.297 -3.633 -15.75 1 41.5 247 GLY A O 1
ATOM 1971 N N . PHE A 1 248 ? 13.438 -4.219 -17.359 1 49.34 248 PHE A N 1
ATOM 1972 C CA . PHE A 1 248 ? 12.43 -4.992 -18.078 1 49.34 248 PHE A CA 1
ATOM 1973 C C . PHE A 1 248 ? 11.914 -6.137 -17.203 1 49.34 248 PHE A C 1
ATOM 1975 O O . PHE A 1 248 ? 12.672 -7.035 -16.844 1 49.34 248 PHE A O 1
ATOM 1982 N N . VAL A 1 249 ? 10.969 -5.84 -16.422 1 63.91 249 VAL A N 1
ATOM 1983 C CA . VAL A 1 249 ? 10.383 -6.828 -15.531 1 63.91 249 VAL A CA 1
ATOM 1984 C C . VAL A 1 249 ? 9.492 -7.781 -16.328 1 63.91 249 VAL A C 1
ATOM 1986 O O . VAL A 1 249 ? 8.648 -7.344 -17.109 1 63.91 249 VAL A O 1
ATOM 1989 N N . CYS A 1 250 ? 10.031 -9.055 -16.609 1 77.56 250 CYS A N 1
ATOM 1990 C CA . CYS A 1 250 ? 9.188 -10.102 -17.172 1 77.56 250 CYS A CA 1
ATOM 1991 C C . CYS A 1 250 ? 7.777 -10.031 -16.594 1 77.56 250 CYS A C 1
ATOM 1993 O O . CYS A 1 250 ? 7.602 -9.742 -15.406 1 77.56 250 CYS A O 1
ATOM 1995 N N . ALA A 1 251 ? 6.832 -10.047 -17.469 1 79.12 251 ALA A N 1
ATOM 1996 C CA . ALA A 1 251 ? 5.453 -10.102 -17 1 79.12 251 ALA A CA 1
ATOM 1997 C C . ALA A 1 251 ? 5.121 -11.484 -16.438 1 79.12 251 ALA A C 1
ATOM 1999 O O . ALA A 1 251 ? 5.535 -12.5 -17 1 79.12 251 ALA A O 1
ATOM 2000 N N . THR A 1 252 ? 4.629 -11.523 -15.289 1 83.88 252 THR A N 1
ATOM 2001 C CA . THR A 1 252 ? 4.125 -12.742 -14.672 1 83.88 252 THR A CA 1
ATOM 2002 C C . THR A 1 252 ? 2.611 -12.664 -14.477 1 83.88 252 THR A C 1
ATOM 2004 O O . THR A 1 252 ? 2 -11.625 -14.734 1 83.88 252 THR A O 1
ATOM 2007 N N . GLN A 1 253 ? 2.09 -13.695 -14.156 1 82.38 253 GLN A N 1
ATOM 2008 C CA . GLN A 1 253 ? 0.644 -13.727 -13.961 1 82.38 253 GLN A CA 1
ATOM 2009 C C . GLN A 1 253 ? 0.23 -12.836 -12.789 1 82.38 253 GLN A C 1
ATOM 2011 O O . GLN A 1 253 ? -0.899 -12.344 -12.75 1 82.38 253 GLN A O 1
ATOM 2016 N N . GLU A 1 254 ? 1.023 -12.633 -11.891 1 73.62 254 GLU A N 1
ATOM 2017 C CA . GLU A 1 254 ? 0.74 -11.82 -10.703 1 73.62 254 GLU A CA 1
ATOM 2018 C C . GLU A 1 254 ? 0.41 -10.383 -11.094 1 73.62 254 GLU A C 1
ATOM 2020 O O . GLU A 1 254 ? -0.279 -9.68 -10.352 1 73.62 254 GLU A O 1
ATOM 2025 N N . HIS A 1 255 ? 0.857 -9.953 -12.188 1 69.19 255 HIS A N 1
ATOM 2026 C CA . HIS A 1 255 ? 0.622 -8.586 -12.641 1 69.19 255 HIS A CA 1
ATOM 2027 C C . HIS A 1 255 ? -0.838 -8.383 -13.031 1 69.19 255 HIS A C 1
ATOM 2029 O O . HIS A 1 255 ? -1.307 -7.242 -13.125 1 69.19 255 HIS A O 1
ATOM 2035 N N . LEU A 1 256 ? -1.575 -9.445 -13.164 1 64.88 256 LEU A N 1
ATOM 2036 C CA . LEU A 1 256 ? -2.977 -9.383 -13.57 1 64.88 256 LEU A CA 1
ATOM 2037 C C . LEU A 1 256 ? -3.891 -9.344 -12.344 1 64.88 256 LEU A C 1
ATOM 2039 O O . LEU A 1 256 ? -5.02 -8.852 -12.43 1 64.88 256 LEU A O 1
ATOM 2043 N N . GLN A 1 257 ? -3.561 -9.93 -11.281 1 56.62 257 GLN A N 1
ATOM 2044 C CA . GLN A 1 257 ? -4.449 -10.156 -10.148 1 56.62 257 GLN A CA 1
ATOM 2045 C C . GLN A 1 257 ? -4.426 -8.969 -9.188 1 56.62 257 GLN A C 1
ATOM 2047 O O . GLN A 1 257 ? -5.234 -8.898 -8.258 1 56.62 257 GLN A O 1
ATOM 2052 N N . THR A 1 258 ? -3.744 -8.008 -9.25 1 49.81 258 THR A N 1
ATOM 2053 C CA . THR A 1 258 ? -3.635 -6.977 -8.227 1 49.81 258 THR A CA 1
ATOM 2054 C C . THR A 1 258 ? -4.824 -6.023 -8.281 1 49.81 258 THR A C 1
ATOM 2056 O O . THR A 1 258 ? -4.93 -5.105 -7.473 1 49.81 258 THR A O 1
ATOM 2059 N N . CYS A 1 259 ? -5.781 -6.008 -9.211 1 42.22 259 CYS A N 1
ATOM 2060 C CA . CYS A 1 259 ? -6.887 -5.062 -9.109 1 42.22 259 CYS A CA 1
ATOM 2061 C C . CYS A 1 259 ? -8.07 -5.676 -8.367 1 42.22 259 CYS A C 1
ATOM 2063 O O . CYS A 1 259 ? -8.547 -6.75 -8.734 1 42.22 259 CYS A O 1
ATOM 2065 N N . PRO A 1 260 ? -8.359 -5.336 -7.195 1 38.75 260 PRO A N 1
ATOM 2066 C CA . PRO A 1 260 ? -9.562 -5.859 -6.543 1 38.75 260 PRO A CA 1
ATOM 2067 C C . PRO A 1 260 ? -10.789 -5.848 -7.457 1 38.75 260 PRO A C 1
ATOM 2069 O O . PRO A 1 260 ? -11.023 -4.867 -8.164 1 38.75 260 PRO A O 1
ATOM 2072 N N . LYS A 1 261 ? -11.344 -6.98 -7.902 1 34.59 261 LYS A N 1
ATOM 2073 C CA . LYS A 1 261 ? -12.617 -7.039 -8.609 1 34.59 261 LYS A CA 1
ATOM 2074 C C . LYS A 1 261 ? -13.672 -6.188 -7.918 1 34.59 261 LYS A C 1
ATOM 2076 O O . LYS A 1 261 ? -14.102 -6.504 -6.809 1 34.59 261 LYS A O 1
ATOM 2081 N N . ALA A 1 262 ? -13.836 -4.84 -8.109 1 33.25 262 ALA A N 1
ATOM 2082 C CA . ALA A 1 262 ? -15.086 -4.215 -7.684 1 33.25 262 ALA A CA 1
ATOM 2083 C C . ALA A 1 262 ? -16.281 -5.094 -8.031 1 33.25 262 ALA A C 1
ATOM 2085 O O . ALA A 1 262 ? -16.375 -5.629 -9.141 1 33.25 262 ALA A O 1
ATOM 2086 N N . SER A 1 263 ? -17.094 -5.547 -7.164 1 29.17 263 SER A N 1
ATOM 2087 C CA . SER A 1 263 ? -18.328 -6.254 -7.473 1 29.17 263 SER A CA 1
ATOM 2088 C C . SER A 1 263 ? -18.984 -5.703 -8.734 1 29.17 263 SER A C 1
ATOM 2090 O O . SER A 1 263 ? -19 -6.371 -9.773 1 29.17 263 SER A O 1
ATOM 2092 N N . GLY A 1 264 ? -20.422 -5.449 -8.789 1 25.52 264 GLY A N 1
ATOM 2093 C CA . GLY A 1 264 ? -21.5 -5.559 -9.758 1 25.52 264 GLY A CA 1
ATOM 2094 C C . GLY A 1 264 ? -21.5 -4.449 -10.789 1 25.52 264 GLY A C 1
ATOM 2095 O O . GLY A 1 264 ? -22.422 -4.324 -11.586 1 25.52 264 GLY A O 1
ATOM 2096 N N . SER A 1 265 ? -21 -3.191 -10.57 1 26.09 265 SER A N 1
ATOM 2097 C CA . SER A 1 265 ? -21.656 -2.346 -11.562 1 26.09 265 SER A CA 1
ATOM 2098 C C . SER A 1 265 ? -21.141 -2.641 -12.969 1 26.09 265 SER A C 1
ATOM 2100 O O . SER A 1 265 ? -20.094 -3.287 -13.125 1 26.09 265 SER A O 1
ATOM 2102 N N . GLY A 1 266 ? -21.781 -1.89 -14.055 1 24.48 266 GLY A N 1
ATOM 2103 C CA . GLY A 1 266 ? -21.984 -2.074 -15.484 1 24.48 266 GLY A CA 1
ATOM 2104 C C . GLY A 1 266 ? -20.688 -2.016 -16.281 1 24.48 266 GLY A C 1
ATOM 2105 O O . GLY A 1 266 ? -19.672 -1.527 -15.781 1 24.48 266 GLY A O 1
ATOM 2106 N N . PRO A 1 267 ? -20.656 -2.664 -17.453 1 25.8 267 PRO A N 1
ATOM 2107 C CA . PRO A 1 267 ? -19.609 -3.008 -18.422 1 25.8 267 PRO A CA 1
ATOM 2108 C C . PRO A 1 267 ? -18.922 -1.776 -19.016 1 25.8 267 PRO A C 1
ATOM 2110 O O . PRO A 1 267 ? -19.578 -0.946 -19.641 1 25.8 267 PRO A O 1
ATOM 2113 N N . THR A 1 268 ? -18.125 -0.96 -18.391 1 25.05 268 THR A N 1
ATOM 2114 C CA . THR A 1 268 ? -17.516 0.108 -19.172 1 25.05 268 THR A CA 1
ATOM 2115 C C . THR A 1 268 ? -16.641 -0.467 -20.281 1 25.05 268 THR A C 1
ATOM 2117 O O . THR A 1 268 ? -15.938 -1.452 -20.078 1 25.05 268 THR A O 1
ATOM 2120 N N . GLU A 1 269 ? -16.953 -0.129 -21.578 1 23.23 269 GLU A N 1
ATOM 2121 C CA . GLU A 1 269 ? -16.422 -0.48 -22.906 1 23.23 269 GLU A CA 1
ATOM 2122 C C . GLU A 1 269 ? -14.938 -0.161 -23 1 23.23 269 GLU A C 1
ATOM 2124 O O . GLU A 1 269 ? -14.516 0.96 -22.703 1 23.23 269 GLU A O 1
ATOM 2129 N N . TYR A 1 270 ? -14.117 -1.139 -22.891 1 24.58 270 TYR A N 1
ATOM 2130 C CA . TYR A 1 270 ? -12.672 -1.074 -23.062 1 24.58 270 TYR A CA 1
ATOM 2131 C C . TYR A 1 270 ? -12.305 -0.682 -24.484 1 24.58 270 TYR A C 1
ATOM 2133 O O . TYR A 1 270 ? -12.734 -1.327 -25.438 1 24.58 270 TYR A O 1
ATOM 2141 N N . LYS A 1 271 ? -12.117 0.624 -24.812 1 23.61 271 LYS A N 1
ATOM 2142 C CA . LYS A 1 271 ? -11.555 0.914 -26.125 1 23.61 271 LYS A CA 1
ATOM 2143 C C . LYS A 1 271 ? -10.172 0.298 -26.281 1 23.61 271 LYS A C 1
ATOM 2145 O O . LYS A 1 271 ? -9.32 0.428 -25.406 1 23.61 271 LYS A O 1
ATOM 2150 N N . PRO A 1 272 ? -9.953 -0.696 -27.188 1 22.92 272 PRO A N 1
ATOM 2151 C CA . PRO A 1 272 ? -8.773 -1.496 -27.531 1 22.92 272 PRO A CA 1
ATOM 2152 C C . PRO A 1 272 ? -7.504 -0.656 -27.656 1 22.92 272 PRO A C 1
ATOM 2154 O O . PRO A 1 272 ? -6.402 -1.162 -27.422 1 22.92 272 PRO A O 1
ATOM 2157 N N . GLY A 1 273 ? -7.43 0.402 -28.344 1 23.14 273 GLY A N 1
ATOM 2158 C CA . GLY A 1 273 ? -6.246 0.865 -29.047 1 23.14 273 GLY A CA 1
ATOM 2159 C C . GLY A 1 273 ? -5.164 1.39 -28.125 1 23.14 273 GLY A C 1
ATOM 2160 O O . GLY A 1 273 ? -4.188 1.989 -28.578 1 23.14 273 GLY A O 1
ATOM 2161 N N . SER A 1 274 ? -5.492 1.698 -26.875 1 22.78 274 SER A N 1
ATOM 2162 C CA . SER A 1 274 ? -4.441 2.508 -26.266 1 22.78 274 SER A CA 1
ATOM 2163 C C . SER A 1 274 ? -3.199 1.673 -25.984 1 22.78 274 SER A C 1
ATOM 2165 O O . SER A 1 274 ? -3.297 0.581 -25.422 1 22.78 274 SER A O 1
ATOM 2167 N N . THR A 1 275 ? -2.191 1.8 -26.781 1 23.77 275 THR A N 1
ATOM 2168 C CA . THR A 1 275 ? -0.81 1.357 -26.625 1 23.77 275 THR A CA 1
ATOM 2169 C C . THR A 1 275 ? -0.377 1.449 -25.172 1 23.77 275 THR A C 1
ATOM 2171 O O . THR A 1 275 ? -0.461 2.516 -24.562 1 23.77 275 THR A O 1
ATOM 2174 N N . LEU A 1 276 ? -0.559 0.346 -24.531 1 26.47 276 LEU A N 1
ATOM 2175 C CA . LEU A 1 276 ? -0.054 0.157 -23.172 1 26.47 276 LEU A CA 1
ATOM 2176 C C . LEU A 1 276 ? 1.367 0.693 -23.047 1 26.47 276 LEU A C 1
ATOM 2178 O O . LEU A 1 276 ? 2.303 0.128 -23.609 1 26.47 276 LEU A O 1
ATOM 2182 N N . ILE A 1 277 ? 1.491 1.917 -23.312 1 24.47 277 ILE A N 1
ATOM 2183 C CA . ILE A 1 277 ? 2.838 2.406 -23.047 1 24.47 277 ILE A CA 1
ATOM 2184 C C . ILE A 1 277 ? 3.244 2.023 -21.625 1 24.47 277 ILE A C 1
ATOM 2186 O O . ILE A 1 277 ? 2.629 2.473 -20.656 1 24.47 277 ILE A O 1
ATOM 2190 N N . LEU A 1 278 ? 3.705 0.77 -21.609 1 25.83 278 LEU A N 1
ATOM 2191 C CA . LEU A 1 278 ? 4.375 0.25 -20.422 1 25.83 278 LEU A CA 1
ATOM 2192 C C . LEU A 1 278 ? 5.43 1.229 -19.906 1 25.83 278 LEU A C 1
ATOM 2194 O O . LEU A 1 278 ? 6.52 1.317 -20.484 1 25.83 278 LEU A O 1
ATOM 2198 N N . VAL A 1 279 ? 5.133 2.469 -19.797 1 25.52 279 VAL A N 1
ATOM 2199 C CA . VAL A 1 279 ? 6.113 3.355 -19.172 1 25.52 279 VAL A CA 1
ATOM 2200 C C . VAL A 1 279 ? 6.613 2.738 -17.859 1 25.52 279 VAL A C 1
ATOM 2202 O O . VAL A 1 279 ? 5.82 2.252 -17.062 1 25.52 279 VAL A O 1
ATOM 2205 N N . GLY A 1 280 ? 7.848 2.33 -17.875 1 25.33 280 GLY A N 1
ATOM 2206 C CA . GLY A 1 280 ? 8.641 1.688 -16.844 1 25.33 280 GLY A CA 1
ATOM 2207 C C . GLY A 1 280 ? 8.445 2.307 -15.469 1 25.33 280 GLY A C 1
ATOM 2208 O O . GLY A 1 280 ? 9.203 2.02 -14.539 1 25.33 280 GLY A O 1
ATOM 2209 N N . PHE A 1 281 ? 7.793 3.475 -15.312 1 26.8 281 PHE A N 1
ATOM 2210 C CA . PHE A 1 281 ? 7.836 4.035 -13.969 1 26.8 281 PHE A CA 1
ATOM 2211 C C . PHE A 1 281 ? 7.184 3.086 -12.969 1 26.8 281 PHE A C 1
ATOM 2213 O O . PHE A 1 281 ? 6.383 2.229 -13.352 1 26.8 281 PHE A O 1
ATOM 2220 N N . HIS A 1 282 ? 7.836 3.047 -11.672 1 27.34 282 HIS A N 1
ATOM 2221 C CA . HIS A 1 282 ? 7.23 2.344 -10.547 1 27.34 282 HIS A CA 1
ATOM 2222 C C . HIS A 1 282 ? 5.707 2.406 -10.609 1 27.34 282 HIS A C 1
ATOM 2224 O O . HIS A 1 282 ? 5.117 3.475 -10.438 1 27.34 282 HIS A O 1
ATOM 2230 N N . CYS A 1 283 ? 5.297 1.753 -11.531 1 25.23 283 CYS A N 1
ATOM 2231 C CA . CYS A 1 283 ? 3.914 1.609 -11.969 1 25.23 283 CYS A CA 1
ATOM 2232 C C . CYS A 1 283 ? 3.006 1.258 -10.797 1 25.23 283 CYS A C 1
ATOM 2234 O O . CYS A 1 283 ? 3.162 0.202 -10.18 1 25.23 283 CYS A O 1
ATOM 2236 N N . LYS A 1 284 ? 2.734 2.273 -9.914 1 26.52 284 LYS A N 1
ATOM 2237 C CA . LYS A 1 284 ? 1.603 1.812 -9.117 1 26.52 284 LYS A CA 1
ATOM 2238 C C . LYS A 1 284 ? 0.607 1.033 -9.969 1 26.52 284 LYS A C 1
ATOM 2240 O O . LYS A 1 284 ? 0.396 1.362 -11.141 1 26.52 284 LYS A O 1
ATOM 2245 N N . PRO A 1 285 ? 0.32 -0.212 -9.57 1 23.75 285 PRO A N 1
ATOM 2246 C CA . PRO A 1 285 ? -0.603 -1.074 -10.312 1 23.75 285 PRO A CA 1
ATOM 2247 C C . PRO A 1 285 ? -1.754 -0.298 -10.945 1 23.75 285 PRO A C 1
ATOM 2249 O O . PRO A 1 285 ? -2.4 0.513 -10.273 1 23.75 285 PRO A O 1
ATOM 2252 N N . GLU A 1 286 ? -1.443 0.189 -12.188 1 25.09 286 GLU A N 1
ATOM 2253 C CA . GLU A 1 286 ? -2.498 0.778 -13.008 1 25.09 286 GLU A CA 1
ATOM 2254 C C . GLU A 1 286 ? -3.799 -0.01 -12.883 1 25.09 286 GLU A C 1
ATOM 2256 O O . GLU A 1 286 ? -3.783 -1.241 -12.828 1 25.09 286 GLU A O 1
ATOM 2261 N N . LYS A 1 287 ? -4.719 0.678 -12.219 1 25.25 287 LYS A N 1
ATOM 2262 C CA . LYS A 1 287 ? -6.02 0.018 -12.156 1 25.25 287 LYS A CA 1
ATOM 2263 C C . LYS A 1 287 ? -6.387 -0.596 -13.508 1 25.25 287 LYS A C 1
ATOM 2265 O O . LYS A 1 287 ? -6.094 -0.019 -14.555 1 25.25 287 LYS A O 1
ATOM 2270 N N . PRO A 1 288 ? -6.535 -1.894 -13.461 1 22.53 288 PRO A N 1
ATOM 2271 C CA . PRO A 1 288 ? -6.949 -2.633 -14.656 1 22.53 288 PRO A CA 1
ATOM 2272 C C . PRO A 1 288 ? -8.031 -1.909 -15.461 1 22.53 288 PRO A C 1
ATOM 2274 O O . PRO A 1 288 ? -8.797 -1.12 -14.898 1 22.53 288 PRO A O 1
ATOM 2277 N N . PHE A 1 289 ? -7.68 -1.524 -16.719 1 23.03 289 PHE A N 1
ATOM 2278 C CA . PHE A 1 289 ? -8.578 -1.019 -17.75 1 23.03 289 PHE A CA 1
ATOM 2279 C C . PHE A 1 289 ? -9.891 -1.789 -17.75 1 23.03 289 PHE A C 1
ATOM 2281 O O . PHE A 1 289 ? -9.898 -3.021 -17.734 1 23.03 289 PHE A O 1
ATOM 2288 N N . ASP A 1 290 ? -10.82 -1.271 -16.984 1 22.73 290 ASP A N 1
ATOM 2289 C CA . ASP A 1 290 ? -12.172 -1.835 -17.031 1 22.73 290 ASP A CA 1
ATOM 2290 C C . ASP A 1 290 ? -12.609 -2.08 -18.469 1 22.73 290 ASP A C 1
ATOM 2292 O O . ASP A 1 290 ? -12.617 -1.156 -19.281 1 22.73 290 ASP A O 1
ATOM 2296 N N . THR A 1 291 ? -12.102 -3.174 -18.984 1 19.38 291 THR A N 1
ATOM 2297 C CA . THR A 1 291 ? -12.648 -3.666 -20.25 1 19.38 291 THR A CA 1
ATOM 2298 C C . THR A 1 291 ? -14.172 -3.568 -20.25 1 19.38 291 THR A C 1
ATOM 2300 O O . THR A 1 291 ? -14.844 -4.219 -19.438 1 19.38 291 THR A O 1
ATOM 2303 N N . MET A 1 292 ? -14.648 -2.312 -20.312 1 21.81 292 MET A N 1
ATOM 2304 C CA . MET A 1 292 ? -16.078 -2.059 -20.5 1 21.81 292 MET A CA 1
ATOM 2305 C C . MET A 1 292 ? -16.641 -2.932 -21.609 1 21.81 292 MET A C 1
ATOM 2307 O O . MET A 1 292 ? -16.203 -2.844 -22.766 1 21.81 292 MET A O 1
ATOM 2311 N N . ASN A 1 293 ? -16.781 -4.184 -21.328 1 18.8 293 ASN A N 1
ATOM 2312 C CA . ASN A 1 293 ? -17.531 -5.035 -22.234 1 18.8 293 ASN A CA 1
ATOM 2313 C C . ASN A 1 293 ? -18.875 -4.41 -22.609 1 18.8 293 ASN A C 1
ATOM 2315 O O . ASN A 1 293 ? -19.734 -4.234 -21.75 1 18.8 293 ASN A O 1
ATOM 2319 N N . CYS A 1 294 ? -18.859 -3.215 -23.328 1 19.8 294 CYS A N 1
ATOM 2320 C CA . CYS A 1 294 ? -20.062 -2.643 -23.891 1 19.8 294 CYS A CA 1
ATOM 2321 C C . CYS A 1 294 ? -20.906 -3.713 -24.578 1 19.8 294 CYS A C 1
ATOM 2323 O O . CYS A 1 294 ? -20.516 -4.238 -25.625 1 19.8 294 CYS A O 1
ATOM 2325 N N . VAL A 1 295 ? -21.172 -4.723 -23.812 1 18.75 295 VAL A N 1
ATOM 2326 C CA . VAL A 1 295 ? -22.047 -5.684 -24.484 1 18.75 295 VAL A CA 1
ATOM 2327 C C . VAL A 1 295 ? -23.25 -4.961 -25.078 1 18.75 295 VAL A C 1
ATOM 2329 O O . VAL A 1 295 ? -23.859 -4.109 -24.422 1 18.75 295 VAL A O 1
ATOM 2332 N N . SER A 1 296 ? -23.109 -4.602 -26.406 1 19.97 296 SER A N 1
ATOM 2333 C CA . SER A 1 296 ? -24.125 -4.141 -27.344 1 19.97 296 SER A CA 1
ATOM 2334 C C . SER A 1 296 ? -25.453 -4.848 -27.109 1 19.97 296 SER A C 1
ATOM 2336 O O . SER A 1 296 ? -25.516 -6.078 -27.156 1 19.97 296 SER A O 1
ATOM 2338 N N . GLY A 1 297 ? -26.047 -4.562 -25.922 1 18.44 297 GLY A N 1
ATOM 2339 C CA . GLY A 1 297 ? -27.375 -5.133 -25.797 1 18.44 297 GLY A CA 1
ATOM 2340 C C . GLY A 1 297 ? -28.234 -4.922 -27.016 1 18.44 297 GLY A C 1
ATOM 2341 O O . GLY A 1 297 ? -28.547 -3.783 -27.375 1 18.44 297 GLY A O 1
ATOM 2342 N N . ARG A 1 298 ? -27.781 -5.559 -28.156 1 19.06 298 ARG A N 1
ATOM 2343 C CA . ARG A 1 298 ? -28.594 -5.613 -29.359 1 19.06 298 ARG A CA 1
ATOM 2344 C C . ARG A 1 298 ? -30.062 -5.879 -29.031 1 19.06 298 ARG A C 1
ATOM 2346 O O . ARG A 1 298 ? -30.391 -6.926 -28.484 1 19.06 298 ARG A O 1
ATOM 2353 N N . THR A 1 299 ? -30.734 -4.926 -28.438 1 19.03 299 THR A N 1
ATOM 2354 C CA . THR A 1 299 ? -32.188 -5.113 -28.359 1 19.03 299 THR A CA 1
ATOM 2355 C C . THR A 1 299 ? -32.75 -5.516 -29.719 1 19.03 299 THR A C 1
ATOM 2357 O O . THR A 1 299 ? -32.75 -4.715 -30.656 1 19.03 299 THR A O 1
ATOM 2360 N N . THR A 1 300 ? -32.219 -6.594 -30.297 1 18.28 300 THR A N 1
ATOM 2361 C CA . THR A 1 300 ? -32.875 -7.07 -31.5 1 18.28 300 THR A CA 1
ATOM 2362 C C . THR A 1 300 ? -34.375 -7.137 -31.312 1 18.28 300 THR A C 1
ATOM 2364 O O . THR A 1 300 ? -34.844 -7.762 -30.375 1 18.28 300 THR A O 1
ATOM 2367 N N . ARG A 1 301 ? -35.094 -6.004 -31.609 1 18.17 301 ARG A N 1
ATOM 2368 C CA . ARG A 1 301 ? -36.531 -5.922 -31.828 1 18.17 301 ARG A CA 1
ATOM 2369 C C . ARG A 1 301 ? -37.031 -7.09 -32.688 1 18.17 301 ARG A C 1
ATOM 2371 O O . ARG A 1 301 ? -36.438 -7.387 -33.719 1 18.17 301 ARG A O 1
ATOM 2378 N N . SER A 1 302 ? -37.562 -8.156 -32.094 1 17.39 302 SER A N 1
ATOM 2379 C CA . SER A 1 302 ? -38.25 -9.352 -32.594 1 17.39 302 SER A CA 1
ATOM 2380 C C . SER A 1 302 ? -39.312 -9 -33.625 1 17.39 302 SER A C 1
ATOM 2382 O O . SER A 1 302 ? -40.344 -8.414 -33.281 1 17.39 302 SER A O 1
ATOM 2384 N N . PHE A 1 303 ? -38.938 -8.266 -34.812 1 17.81 303 PHE A N 1
ATOM 2385 C CA . PHE A 1 303 ? -40.031 -8.188 -35.781 1 17.81 303 PHE A CA 1
ATOM 2386 C C . PHE A 1 303 ? -40.625 -9.57 -36 1 17.81 303 PHE A C 1
ATOM 2388 O O . PHE A 1 303 ? -39.906 -10.555 -36.125 1 17.81 303 PHE A O 1
ATOM 2395 N N . GLY A 1 304 ? -41.875 -9.836 -35.688 1 17.14 304 GLY A N 1
ATOM 2396 C CA . GLY A 1 304 ? -42.875 -10.906 -35.75 1 17.14 304 GLY A CA 1
ATOM 2397 C C . GLY A 1 304 ? -43.094 -11.406 -37.156 1 17.14 304 GLY A C 1
ATOM 2398 O O . GLY A 1 304 ? -43.969 -12.25 -37.406 1 17.14 304 GLY A O 1
ATOM 2399 N N . GLN A 1 305 ? -42.375 -10.992 -38.312 1 16.58 305 GLN A N 1
ATOM 2400 C CA . GLN A 1 305 ? -43.281 -11.273 -39.438 1 16.58 305 GLN A CA 1
ATOM 2401 C C . GLN A 1 305 ? -43.719 -12.734 -39.438 1 16.58 305 GLN A C 1
ATOM 2403 O O . GLN A 1 305 ? -43.031 -13.594 -38.875 1 16.58 305 GLN A O 1
ATOM 2408 N N . GLU A 1 306 ? -44.844 -13.016 -40.375 1 16.83 306 GLU A N 1
ATOM 2409 C CA . GLU A 1 306 ? -45.938 -13.898 -40.75 1 16.83 306 GLU A CA 1
ATOM 2410 C C . GLU A 1 306 ? -45.438 -15.234 -41.281 1 16.83 306 GLU A C 1
ATOM 2412 O O . GLU A 1 306 ? -44.375 -15.289 -41.875 1 16.83 306 GLU A O 1
ATOM 2417 N N . ALA A 1 307 ? -46.031 -16.375 -40.844 1 17.27 307 ALA A N 1
ATOM 2418 C CA . ALA A 1 307 ? -46.094 -17.828 -40.906 1 17.27 307 ALA A CA 1
ATOM 2419 C C . ALA A 1 307 ? -46.312 -18.312 -42.344 1 17.27 307 ALA A C 1
ATOM 2421 O O . ALA A 1 307 ? -46.281 -19.516 -42.594 1 17.27 307 ALA A O 1
ATOM 2422 N N . ARG A 1 308 ? -46.438 -17.453 -43.438 1 16.02 308 ARG A N 1
ATOM 2423 C CA . ARG A 1 308 ? -47.469 -18 -44.312 1 16.02 308 ARG A CA 1
ATOM 2424 C C . ARG A 1 308 ? -47.031 -19.359 -44.875 1 16.02 308 ARG A C 1
ATOM 2426 O O . ARG A 1 308 ? -45.844 -19.672 -44.906 1 16.02 308 ARG A O 1
ATOM 2433 N N . ILE A 1 309 ? -48.031 -20.078 -45.625 1 16.05 309 ILE A N 1
ATOM 2434 C CA . ILE A 1 309 ? -48.719 -21.344 -45.875 1 16.05 309 ILE A CA 1
ATOM 2435 C C . ILE A 1 309 ? -47.906 -22.172 -46.875 1 16.05 309 ILE A C 1
ATOM 2437 O O . ILE A 1 309 ? -47.656 -23.344 -46.625 1 16.05 309 ILE A O 1
ATOM 2441 N N . PRO A 1 310 ? -47.625 -21.797 -48.219 1 16.16 310 PRO A N 1
ATOM 2442 C CA . PRO A 1 310 ? -48.5 -22.562 -49.094 1 16.16 310 PRO A CA 1
ATOM 2443 C C . PRO A 1 310 ? -47.844 -23.781 -49.688 1 16.16 310 PRO A C 1
ATOM 2445 O O . PRO A 1 310 ? -48.469 -24.5 -50.469 1 16.16 310 PRO A O 1
ATOM 2448 N N . ALA A 1 311 ? -46.656 -24.141 -49.375 1 18.08 311 ALA A N 1
ATOM 2449 C CA . ALA A 1 311 ? -46.094 -24.828 -50.531 1 18.08 311 ALA A CA 1
ATOM 2450 C C . ALA A 1 311 ? -46.938 -26.031 -50.906 1 18.08 311 ALA A C 1
ATOM 2452 O O . ALA A 1 311 ? -47.219 -26.891 -50.094 1 18.08 311 ALA A O 1
ATOM 2453 N N . GLN A 1 312 ? -47.531 -25.891 -52.125 1 15.09 312 GLN A N 1
ATOM 2454 C CA . GLN A 1 312 ? -48.5 -26.734 -52.844 1 15.09 312 GLN A CA 1
ATOM 2455 C C . GLN A 1 312 ? -47.906 -28.109 -53.125 1 15.09 312 GLN A C 1
ATOM 2457 O O . GLN A 1 312 ? -46.938 -28.516 -52.531 1 15.09 312 GLN A O 1
ATOM 2462 N N . SER A 1 313 ? -47.938 -28.406 -54.438 1 15.12 313 SER A N 1
ATOM 2463 C CA . SER A 1 313 ? -48.688 -29.391 -55.219 1 15.12 313 SER A CA 1
ATOM 2464 C C . SER A 1 313 ? -47.875 -30.656 -55.438 1 15.12 313 SER A C 1
ATOM 2466 O O . SER A 1 313 ? -46.688 -30.688 -55.188 1 15.12 313 SER A O 1
ATOM 2468 N N . THR A 1 314 ? -48.031 -31.25 -56.719 1 15.03 314 THR A N 1
ATOM 2469 C CA . THR A 1 314 ? -48.688 -32.469 -57.156 1 15.03 314 THR A CA 1
ATOM 2470 C C . THR A 1 314 ? -47.656 -33.562 -57.469 1 15.03 314 THR A C 1
ATOM 2472 O O . THR A 1 314 ? -47.875 -34.719 -57.125 1 15.03 314 THR A O 1
ATOM 2475 N N . THR A 1 315 ? -46.656 -33.312 -58.375 1 15.36 315 THR A N 1
ATOM 2476 C CA . THR A 1 315 ? -46.906 -34.188 -59.5 1 15.36 315 THR A CA 1
ATOM 2477 C C . THR A 1 315 ? -46.344 -35.562 -59.25 1 15.36 315 THR A C 1
ATOM 2479 O O . THR A 1 315 ? -45.406 -35.719 -58.469 1 15.36 315 THR A O 1
ATOM 2482 N N . PRO A 1 316 ? -46.812 -36.531 -60.094 1 15.12 316 PRO A N 1
ATOM 2483 C CA . PRO A 1 316 ? -47.219 -37.938 -60 1 15.12 316 PRO A CA 1
ATOM 2484 C C . PRO A 1 316 ? -46.062 -38.906 -60.25 1 15.12 316 PRO A C 1
ATOM 2486 O O . PRO A 1 316 ? -45.969 -39.969 -59.594 1 15.12 316 PRO A O 1
ATOM 2489 N N . ARG A 1 317 ? -45.25 -38.531 -61.375 1 14.59 317 ARG A N 1
ATOM 2490 C CA . ARG A 1 317 ? -45.375 -39.562 -62.406 1 14.59 317 ARG A CA 1
ATOM 2491 C C . ARG A 1 317 ? -44.594 -40.812 -62 1 14.59 317 ARG A C 1
ATOM 2493 O O . ARG A 1 317 ? -43.656 -40.75 -61.219 1 14.59 317 ARG A O 1
ATOM 2500 N N . PRO A 1 318 ? -44.625 -41.781 -62.938 1 15 318 PRO A N 1
ATOM 2501 C CA . PRO A 1 318 ? -44.875 -43.219 -62.875 1 15 318 PRO A CA 1
ATOM 2502 C C . PRO A 1 318 ? -43.594 -44.031 -62.781 1 15 318 PRO A C 1
ATOM 2504 O O . PRO A 1 318 ? -43.5 -44.938 -61.938 1 15 318 PRO A O 1
ATOM 2507 N N . CYS A 1 319 ? -42.688 -43.844 -63.844 1 14.66 319 CYS A N 1
ATOM 2508 C CA . CYS A 1 319 ? -42.656 -45.031 -64.625 1 14.66 319 CYS A CA 1
ATOM 2509 C C . CYS A 1 319 ? -41.781 -46.125 -64.062 1 14.66 319 CYS A C 1
ATOM 2511 O O . CYS A 1 319 ? -41 -45.844 -63.125 1 14.66 319 CYS A O 1
ATOM 2513 N N . GLY A 1 320 ? -40.969 -46.562 -64.938 1 14.55 320 GLY A N 1
ATOM 2514 C CA . GLY A 1 320 ? -40.906 -47.875 -65.562 1 14.55 320 GLY A CA 1
ATOM 2515 C C . GLY A 1 320 ? -39.875 -48.781 -64.875 1 14.55 320 GLY A C 1
ATOM 2516 O O . GLY A 1 320 ? -39.062 -48.344 -64.062 1 14.55 320 GLY A O 1
ATOM 2517 N N . ARG A 1 321 ? -39.312 -49.625 -65.75 1 14.54 321 ARG A N 1
ATOM 2518 C CA . ARG A 1 321 ? -39.406 -51.062 -65.938 1 14.54 321 ARG A CA 1
ATOM 2519 C C . ARG A 1 321 ? -38.188 -51.75 -65.312 1 14.54 321 ARG A C 1
ATOM 2521 O O . ARG A 1 321 ? -38.344 -52.531 -64.375 1 14.54 321 ARG A O 1
ATOM 2528 N N . GLU A 1 322 ? -37.281 -52.25 -66.188 1 14.44 322 GLU A N 1
ATOM 2529 C CA . GLU A 1 322 ? -37.25 -53.688 -66.5 1 14.44 322 GLU A CA 1
ATOM 2530 C C . GLU A 1 322 ? -36.062 -54.375 -65.875 1 14.44 322 GLU A C 1
ATOM 2532 O O . GLU A 1 322 ? -36.219 -55.438 -65.25 1 14.44 322 GLU A O 1
ATOM 2537 N N . GLY A 1 323 ? -34.781 -54.031 -66.25 1 15.41 323 GLY A N 1
ATOM 2538 C CA . GLY A 1 323 ? -34.188 -55.125 -67 1 15.41 323 GLY A CA 1
ATOM 2539 C C . GLY A 1 323 ? -33.625 -56.219 -66.188 1 15.41 323 GLY A C 1
ATOM 2540 O O . GLY A 1 323 ? -33.375 -56.031 -64.938 1 15.41 323 GLY A O 1
ATOM 2541 N N . SER A 1 324 ? -33.094 -57.406 -66.812 1 14.61 324 SER A N 1
ATOM 2542 C CA . SER A 1 324 ? -33.188 -58.875 -66.875 1 14.61 324 SER A CA 1
ATOM 2543 C C . SER A 1 324 ? -32.094 -59.562 -66.062 1 14.61 324 SER A C 1
ATOM 2545 O O . SER A 1 324 ? -32.406 -60.438 -65.25 1 14.61 324 SER A O 1
ATOM 2547 N N . MET A 1 325 ? -30.797 -59.594 -66.562 1 16.48 325 MET A N 1
ATOM 2548 C CA . MET A 1 325 ? -30.375 -60.906 -67.062 1 16.48 325 MET A CA 1
ATOM 2549 C C . MET A 1 325 ? -29.969 -61.844 -65.938 1 16.48 325 MET A C 1
ATOM 2551 O O . MET A 1 325 ? -29.594 -61.375 -64.875 1 16.48 325 MET A O 1
ATOM 2555 N N . PRO A 1 326 ? -29.719 -63.25 -66.312 1 16.42 326 PRO A N 1
ATOM 2556 C CA . PRO A 1 326 ? -29.953 -64.688 -65.938 1 16.42 326 PRO A CA 1
ATOM 2557 C C . PRO A 1 326 ? -28.875 -65.188 -65.062 1 16.42 326 PRO A C 1
ATOM 2559 O O . PRO A 1 326 ? -27.797 -64.625 -64.938 1 16.42 326 PRO A O 1
ATOM 2562 N N . ALA A 1 327 ? -29.125 -66.375 -64.5 1 16.41 327 ALA A N 1
ATOM 2563 C CA . ALA A 1 327 ? -28.797 -67.312 -63.469 1 16.41 327 ALA A CA 1
ATOM 2564 C C . ALA A 1 327 ? -27.562 -68.125 -63.812 1 16.41 327 ALA A C 1
ATOM 2566 O O . ALA A 1 327 ? -27.172 -69.062 -63.094 1 16.41 327 ALA A O 1
ATOM 2567 N N . ARG A 1 328 ? -26.953 -67.938 -65.062 1 15.29 328 ARG A N 1
ATOM 2568 C CA . ARG A 1 328 ? -26.531 -69.25 -65.5 1 15.29 328 ARG A CA 1
ATOM 2569 C C . ARG A 1 328 ? -25.672 -69.938 -64.438 1 15.29 328 ARG A C 1
ATOM 2571 O O . ARG A 1 328 ? -24.938 -69.312 -63.719 1 15.29 328 ARG A O 1
ATOM 2578 N N . GLY A 1 329 ? -25.859 -71.375 -64.312 1 15.52 329 GLY A N 1
ATOM 2579 C CA . GLY A 1 329 ? -25.688 -72.625 -63.625 1 15.52 329 GLY A CA 1
ATOM 2580 C C . GLY A 1 329 ? -24.266 -73.125 -63.656 1 15.52 329 GLY A C 1
ATOM 2581 O O . GLY A 1 329 ? -23.859 -73.938 -62.781 1 15.52 329 GLY A O 1
ATOM 2582 N N . THR A 1 330 ? -23.562 -73.125 -64.812 1 16.89 330 THR A N 1
ATOM 2583 C CA . THR A 1 330 ? -23.047 -74.438 -65.188 1 16.89 330 THR A CA 1
ATOM 2584 C C . THR A 1 330 ? -22.016 -74.938 -64.188 1 16.89 330 THR A C 1
ATOM 2586 O O . THR A 1 330 ? -21.484 -74.125 -63.438 1 16.89 330 THR A O 1
ATOM 2589 N N . GLY A 1 331 ? -21.438 -76.188 -64.625 1 16.92 331 GLY A N 1
ATOM 2590 C CA . GLY A 1 331 ? -21.031 -77.562 -64.438 1 16.92 331 GLY A CA 1
ATOM 2591 C C . GLY A 1 331 ? -19.594 -77.688 -63.938 1 16.92 331 GLY A C 1
ATOM 2592 O O . GLY A 1 331 ? -19.375 -77.938 -62.75 1 16.92 331 GLY A O 1
ATOM 2593 N N . SER A 1 332 ? -18.75 -78.188 -64.812 1 17.66 332 SER A N 1
ATOM 2594 C CA . SER A 1 332 ? -18.141 -79.5 -64.688 1 17.66 332 SER A CA 1
ATOM 2595 C C . SER A 1 332 ? -16.906 -79.5 -63.781 1 17.66 332 SER A C 1
ATOM 2597 O O . SER A 1 332 ? -17 -79.75 -62.562 1 17.66 332 SER A O 1
ATOM 2599 N N . PRO A 1 333 ? -15.812 -80.062 -64.375 1 19.47 333 PRO A N 1
ATOM 2600 C CA . PRO A 1 333 ? -15.133 -81.375 -64.188 1 19.47 333 PRO A CA 1
ATOM 2601 C C . PRO A 1 333 ? -13.93 -81.25 -63.25 1 19.47 333 PRO A C 1
ATOM 2603 O O . PRO A 1 333 ? -13.805 -82 -62.312 1 19.47 333 PRO A O 1
ATOM 2606 N N . THR A 1 334 ? -12.758 -80.875 -63.906 1 21.03 334 THR A N 1
ATOM 2607 C CA . THR A 1 334 ? -11.664 -81.812 -64.125 1 21.03 334 THR A CA 1
ATOM 2608 C C . THR A 1 334 ? -10.773 -81.875 -62.875 1 21.03 334 THR A C 1
ATOM 2610 O O . THR A 1 334 ? -10.68 -80.938 -62.125 1 21.03 334 THR A O 1
ATOM 2613 N N . PRO A 1 335 ? -10.039 -83.125 -62.781 1 23.44 335 PRO A N 1
ATOM 2614 C CA . PRO A 1 335 ? -9.367 -84.125 -61.969 1 23.44 335 PRO A CA 1
ATOM 2615 C C . PRO A 1 335 ? -8.078 -83.625 -61.344 1 23.44 335 PRO A C 1
ATOM 2617 O O . PRO A 1 335 ? -7.836 -83.812 -60.156 1 23.44 335 PRO A O 1
ATOM 2620 N N . PHE A 1 336 ? -7.055 -83.438 -62.406 1 23.02 336 PHE A N 1
ATOM 2621 C CA . PHE A 1 336 ? -5.836 -84.25 -62.438 1 23.02 336 PHE A CA 1
ATOM 2622 C C . PHE A 1 336 ? -4.922 -83.875 -61.281 1 23.02 336 PHE A C 1
ATOM 2624 O O . PHE A 1 336 ? -5.156 -82.812 -60.594 1 23.02 336 PHE A O 1
ATOM 2631 N N . ARG A 1 337 ? -3.52 -83.75 -61.75 1 22.45 337 ARG A N 1
ATOM 2632 C CA . ARG A 1 337 ? -2.164 -84 -61.25 1 22.45 337 ARG A CA 1
ATOM 2633 C C . ARG A 1 337 ? -1.674 -82.875 -60.406 1 22.45 337 ARG A C 1
ATOM 2635 O O . ARG A 1 337 ? -1.824 -81.688 -60.781 1 22.45 337 ARG A O 1
ATOM 2642 N N . MET B 1 1 ? 24.625 12.875 17.797 1 48.41 1 MET B N 1
ATOM 2643 C CA . MET B 1 1 ? 24.844 13.25 16.406 1 48.41 1 MET B CA 1
ATOM 2644 C C . MET B 1 1 ? 24.734 12.031 15.484 1 48.41 1 MET B C 1
ATOM 2646 O O . MET B 1 1 ? 23.953 12.023 14.539 1 48.41 1 MET B O 1
ATOM 2650 N N . ALA B 1 2 ? 25.688 10.922 15.914 1 64.38 2 ALA B N 1
ATOM 2651 C CA . ALA B 1 2 ? 25.828 9.734 15.078 1 64.38 2 ALA B CA 1
ATOM 2652 C C . ALA B 1 2 ? 24.531 8.945 15.023 1 64.38 2 ALA B C 1
ATOM 2654 O O . ALA B 1 2 ? 24.125 8.477 13.953 1 64.38 2 ALA B O 1
ATOM 2655 N N . ASP B 1 3 ? 23.734 9.078 16.141 1 86.44 3 ASP B N 1
ATOM 2656 C CA . ASP B 1 3 ? 22.516 8.281 16.266 1 86.44 3 ASP B CA 1
ATOM 2657 C C . ASP B 1 3 ? 21.359 8.93 15.5 1 86.44 3 ASP B C 1
ATOM 2659 O O . ASP B 1 3 ? 20.578 8.242 14.836 1 86.44 3 ASP B O 1
ATOM 2663 N N . ARG B 1 4 ? 21.438 10.25 15.453 1 93.75 4 ARG B N 1
ATOM 2664 C CA . ARG B 1 4 ? 20.406 10.992 14.758 1 93.75 4 ARG B CA 1
ATOM 2665 C C . ARG B 1 4 ? 20.5 10.797 13.25 1 93.75 4 ARG B C 1
ATOM 2667 O O . ARG B 1 4 ? 19.5 10.516 12.578 1 93.75 4 ARG B O 1
ATOM 2674 N N . GLU B 1 5 ? 21.688 10.914 12.828 1 93.25 5 GLU B N 1
ATOM 2675 C CA . GLU B 1 5 ? 21.922 10.742 11.398 1 93.25 5 GLU B CA 1
ATOM 2676 C C . GLU B 1 5 ? 21.562 9.328 10.945 1 93.25 5 GLU B C 1
ATOM 2678 O O . GLU B 1 5 ? 21.047 9.133 9.844 1 93.25 5 GLU B O 1
ATOM 2683 N N . HIS B 1 6 ? 21.875 8.492 11.891 1 93.56 6 HIS B N 1
ATOM 2684 C CA . HIS B 1 6 ? 21.547 7.102 11.602 1 93.56 6 HIS B CA 1
ATOM 2685 C C . HIS B 1 6 ? 20.031 6.898 11.516 1 93.56 6 HIS B C 1
ATOM 2687 O O . HIS B 1 6 ? 19.547 6.223 10.609 1 93.56 6 HIS B O 1
ATOM 2693 N N . LEU B 1 7 ? 19.328 7.48 12.375 1 96.38 7 LEU B N 1
ATOM 2694 C CA . LEU B 1 7 ? 17.875 7.352 12.406 1 96.38 7 LEU B CA 1
ATOM 2695 C C . LEU B 1 7 ? 17.234 8.023 11.188 1 96.38 7 LEU B C 1
ATOM 2697 O O . LEU B 1 7 ? 16.297 7.496 10.602 1 96.38 7 LEU B O 1
ATOM 2701 N N . VAL B 1 8 ? 17.797 9.125 10.812 1 97.38 8 VAL B N 1
ATOM 2702 C CA . VAL B 1 8 ? 17.281 9.844 9.656 1 97.38 8 VAL B CA 1
ATOM 2703 C C . VAL B 1 8 ? 17.547 9.031 8.383 1 97.38 8 VAL B C 1
ATOM 2705 O O . VAL B 1 8 ? 16.672 8.938 7.512 1 97.38 8 VAL B O 1
ATOM 2708 N N . TYR B 1 9 ? 18.703 8.461 8.328 1 95.81 9 TYR B N 1
ATOM 2709 C CA . TYR B 1 9 ? 19.016 7.641 7.164 1 95.81 9 TYR B CA 1
ATOM 2710 C C . TYR B 1 9 ? 18.125 6.406 7.105 1 95.81 9 TYR B C 1
ATOM 2712 O O . TYR B 1 9 ? 17.688 6.004 6.027 1 95.81 9 TYR B O 1
ATOM 2720 N N . GLN B 1 10 ? 17.859 5.809 8.219 1 96 10 GLN B N 1
ATOM 2721 C CA . GLN B 1 10 ? 16.953 4.672 8.297 1 96 10 GLN B CA 1
ATOM 2722 C C . GLN B 1 10 ? 15.555 5.047 7.816 1 96 10 GLN B C 1
ATOM 2724 O O . GLN B 1 10 ? 14.891 4.262 7.137 1 96 10 GLN B O 1
ATOM 2729 N N . ALA B 1 11 ? 15.117 6.184 8.188 1 97.75 11 ALA B N 1
ATOM 2730 C CA . ALA B 1 11 ? 13.812 6.668 7.746 1 97.75 11 ALA B CA 1
ATOM 2731 C C . ALA B 1 11 ? 13.773 6.824 6.227 1 97.75 11 ALA B C 1
ATOM 2733 O O . ALA B 1 11 ? 12.766 6.492 5.59 1 97.75 11 ALA B O 1
ATOM 2734 N N . LYS B 1 12 ? 14.836 7.293 5.684 1 97 12 LYS B N 1
ATOM 2735 C CA . LYS B 1 12 ? 14.914 7.461 4.238 1 97 12 LYS B CA 1
ATOM 2736 C C . LYS B 1 12 ? 14.875 6.109 3.525 1 97 12 LYS B C 1
ATOM 2738 O O . LYS B 1 12 ? 14.219 5.965 2.494 1 97 12 LYS B O 1
ATOM 2743 N N . LEU B 1 13 ? 15.594 5.141 4.102 1 96.31 13 LEU B N 1
ATOM 2744 C CA . LEU B 1 13 ? 15.562 3.791 3.545 1 96.31 13 LEU B CA 1
ATOM 2745 C C . LEU B 1 13 ? 14.156 3.207 3.602 1 96.31 13 LEU B C 1
ATOM 2747 O O . LEU B 1 13 ? 13.688 2.605 2.633 1 96.31 13 LEU B O 1
ATOM 2751 N N . ALA B 1 14 ? 13.516 3.402 4.699 1 97.62 14 ALA B N 1
ATOM 2752 C CA . ALA B 1 14 ? 12.156 2.902 4.875 1 97.62 14 ALA B CA 1
ATOM 2753 C C . ALA B 1 14 ? 11.195 3.564 3.893 1 97.62 14 ALA B C 1
ATOM 2755 O O . ALA B 1 14 ? 10.289 2.918 3.369 1 97.62 14 ALA B O 1
ATOM 2756 N N . GLU B 1 15 ? 11.375 4.828 3.666 1 96.56 15 GLU B N 1
ATOM 2757 C CA . GLU B 1 15 ? 10.531 5.535 2.703 1 96.56 15 GLU B CA 1
ATOM 2758 C C . GLU B 1 15 ? 10.695 4.957 1.301 1 96.56 15 GLU B C 1
ATOM 2760 O O . GLU B 1 15 ? 9.711 4.68 0.62 1 96.56 15 GLU B O 1
ATOM 2765 N N . GLN B 1 16 ? 11.969 4.758 0.918 1 95.25 16 GLN B N 1
ATOM 2766 C CA . GLN B 1 16 ? 12.258 4.223 -0.408 1 95.25 16 GLN B CA 1
ATOM 2767 C C . GLN B 1 16 ? 11.688 2.812 -0.563 1 95.25 16 GLN B C 1
ATOM 2769 O O . GLN B 1 16 ? 11.211 2.445 -1.638 1 95.25 16 GLN B O 1
ATOM 2774 N N . ALA B 1 17 ? 11.734 2.119 0.517 1 96.06 17 ALA B N 1
ATOM 2775 C CA . ALA B 1 17 ? 11.242 0.746 0.5 1 96.06 17 ALA B CA 1
ATOM 2776 C C . ALA B 1 17 ? 9.734 0.704 0.766 1 96.06 17 ALA B C 1
ATOM 2778 O O . ALA B 1 17 ? 9.141 -0.374 0.811 1 96.06 17 ALA B O 1
ATOM 2779 N N . GLU B 1 18 ? 9.07 1.863 0.994 1 95.44 18 GLU B N 1
ATOM 2780 C CA . GLU B 1 18 ? 7.645 2.027 1.256 1 95.44 18 GLU B CA 1
ATOM 2781 C C . GLU B 1 18 ? 7.223 1.272 2.514 1 95.44 18 GLU B C 1
ATOM 2783 O O . GLU B 1 18 ? 6.191 0.597 2.521 1 95.44 18 GLU B O 1
ATOM 2788 N N . ARG B 1 19 ? 8.062 1.213 3.416 1 97.19 19 ARG B N 1
ATOM 2789 C CA . ARG B 1 19 ? 7.805 0.658 4.742 1 97.19 19 ARG B CA 1
ATOM 2790 C C . ARG B 1 19 ? 7.605 1.767 5.77 1 97.19 19 ARG B C 1
ATOM 2792 O O . ARG B 1 19 ? 8.492 2.035 6.578 1 97.19 19 ARG B O 1
ATOM 2799 N N . TYR B 1 20 ? 6.418 2.273 5.871 1 97.56 20 TYR B N 1
ATOM 2800 C CA . TYR B 1 20 ? 6.145 3.539 6.543 1 97.56 20 TYR B CA 1
ATOM 2801 C C . TYR B 1 20 ? 6.02 3.342 8.047 1 97.56 20 TYR B C 1
ATOM 2803 O O . TYR B 1 20 ? 6.324 4.25 8.828 1 97.56 20 TYR B O 1
ATOM 2811 N N . ASP B 1 21 ? 5.641 2.164 8.492 1 97.06 21 ASP B N 1
ATOM 2812 C CA . ASP B 1 21 ? 5.598 1.917 9.93 1 97.06 21 ASP B CA 1
ATOM 2813 C C . ASP B 1 21 ? 6.992 2.037 10.547 1 97.06 21 ASP B C 1
ATOM 2815 O O . ASP B 1 21 ? 7.152 2.623 11.617 1 97.06 21 ASP B O 1
ATOM 2819 N N . GLU B 1 22 ? 7.922 1.485 9.852 1 97.12 22 GLU B N 1
ATOM 2820 C CA . GLU B 1 22 ? 9.305 1.604 10.312 1 97.12 22 GLU B CA 1
ATOM 2821 C C . GLU B 1 22 ? 9.797 3.045 10.219 1 97.12 22 GLU B C 1
ATOM 2823 O O . GLU B 1 22 ? 10.57 3.5 11.062 1 97.12 22 GLU B O 1
ATOM 2828 N N . MET B 1 23 ? 9.32 3.709 9.133 1 97.81 23 MET B N 1
ATOM 2829 C CA . MET B 1 23 ? 9.648 5.121 8.961 1 97.81 23 MET B CA 1
ATOM 2830 C C . MET B 1 23 ? 9.188 5.938 10.164 1 97.81 23 MET B C 1
ATOM 2832 O O . MET B 1 23 ? 9.93 6.781 10.672 1 97.81 23 MET B O 1
ATOM 2836 N N . VAL B 1 24 ? 8.031 5.633 10.688 1 98.31 24 VAL B N 1
ATOM 2837 C CA . VAL B 1 24 ? 7.461 6.332 11.828 1 98.31 24 VAL B CA 1
ATOM 2838 C C . VAL B 1 24 ? 8.312 6.082 13.07 1 98.31 24 VAL B C 1
ATOM 2840 O O . VAL B 1 24 ? 8.633 7.012 13.812 1 98.31 24 VAL B O 1
ATOM 2843 N N . GLU B 1 25 ? 8.695 4.848 13.266 1 97.62 25 GLU B N 1
ATOM 2844 C CA . GLU B 1 25 ? 9.5 4.492 14.438 1 97.62 25 GLU B CA 1
ATOM 2845 C C . GLU B 1 25 ? 10.82 5.254 14.445 1 97.62 25 GLU B C 1
ATOM 2847 O O . GLU B 1 25 ? 11.211 5.805 15.477 1 97.62 25 GLU B O 1
ATOM 2852 N N . SER B 1 26 ? 11.461 5.305 13.289 1 97.56 26 SER B N 1
ATOM 2853 C CA . SER B 1 26 ? 12.734 6.012 13.18 1 97.56 26 SER B CA 1
ATOM 2854 C C . SER B 1 26 ? 12.562 7.504 13.453 1 97.56 26 SER B C 1
ATOM 2856 O O . SER B 1 26 ? 13.32 8.086 14.227 1 97.56 26 SER B O 1
ATOM 2858 N N . MET B 1 27 ? 11.531 8.078 12.867 1 98.12 27 MET B N 1
ATOM 2859 C CA . MET B 1 27 ? 11.359 9.523 12.984 1 98.12 27 MET B CA 1
ATOM 2860 C C . MET B 1 27 ? 10.828 9.898 14.367 1 98.12 27 MET B C 1
ATOM 2862 O O . MET B 1 27 ? 11.109 10.992 14.867 1 98.12 27 MET B O 1
ATOM 2866 N N . LYS B 1 28 ? 10.102 9.039 15.016 1 97.5 28 LYS B N 1
ATOM 2867 C CA . LYS B 1 28 ? 9.672 9.266 16.391 1 97.5 28 LYS B CA 1
ATOM 2868 C C . LYS B 1 28 ? 10.875 9.336 17.344 1 97.5 28 LYS B C 1
ATOM 2870 O O . LYS B 1 28 ? 10.898 10.164 18.25 1 97.5 28 LYS B O 1
ATOM 2875 N N . ASN B 1 29 ? 11.789 8.453 17.094 1 97.5 29 ASN B N 1
ATOM 2876 C CA . ASN B 1 29 ? 13.008 8.477 17.906 1 97.5 29 ASN B CA 1
ATOM 2877 C C . ASN B 1 29 ? 13.789 9.773 17.703 1 97.5 29 ASN B C 1
ATOM 2879 O O . ASN B 1 29 ? 14.344 10.32 18.656 1 97.5 29 ASN B O 1
ATOM 2883 N N . VAL B 1 30 ? 13.812 10.266 16.469 1 97.62 30 VAL B N 1
ATOM 2884 C CA . VAL B 1 30 ? 14.469 11.547 16.188 1 97.62 30 VAL B CA 1
ATOM 2885 C C . VAL B 1 30 ? 13.734 12.664 16.922 1 97.62 30 VAL B C 1
ATOM 2887 O O . VAL B 1 30 ? 14.359 13.523 17.547 1 97.62 30 VAL B O 1
ATOM 2890 N N . ALA B 1 31 ? 12.43 12.695 16.859 1 97.31 31 ALA B N 1
ATOM 2891 C CA . ALA B 1 31 ? 11.617 13.719 17.531 1 97.31 31 ALA B CA 1
ATOM 2892 C C . ALA B 1 31 ? 11.812 13.68 19.031 1 97.31 31 ALA B C 1
ATOM 2894 O O . ALA B 1 31 ? 11.766 14.719 19.703 1 97.31 31 ALA B O 1
ATOM 2895 N N . GLY B 1 32 ? 12.109 12.477 19.562 1 96.06 32 GLY B N 1
ATOM 2896 C CA . GLY B 1 32 ? 12.258 12.289 21 1 96.06 32 GLY B CA 1
ATOM 2897 C C . GLY B 1 32 ? 13.555 12.867 21.547 1 96.06 32 GLY B C 1
ATOM 2898 O O . GLY B 1 32 ? 13.734 12.945 22.75 1 96.06 32 GLY B O 1
ATOM 2899 N N . MET B 1 33 ? 14.367 13.336 20.625 1 95.38 33 MET B N 1
ATOM 2900 C CA . MET B 1 33 ? 15.633 13.93 21.062 1 95.38 33 MET B CA 1
ATOM 2901 C C . MET B 1 33 ? 15.43 15.383 21.469 1 95.38 33 MET B C 1
ATOM 2903 O O . MET B 1 33 ? 16.344 16.016 21.984 1 95.38 33 MET B O 1
ATOM 2907 N N . ASP B 1 34 ? 14.289 15.922 21.281 1 94.06 34 ASP B N 1
ATOM 2908 C CA . ASP B 1 34 ? 13.852 17.25 21.719 1 94.06 34 ASP B CA 1
ATOM 2909 C C . AS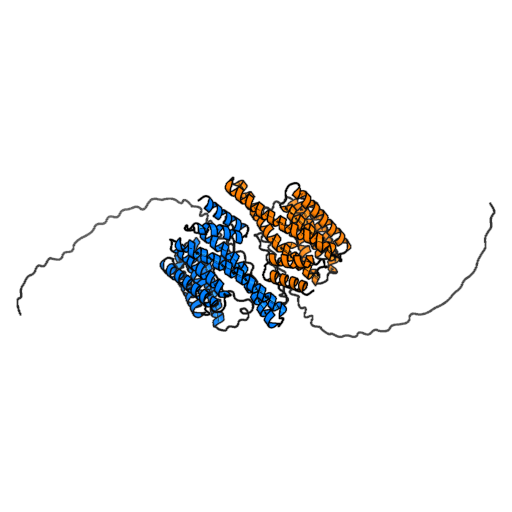P B 1 34 ? 14.719 18.344 21.109 1 94.06 34 ASP B C 1
ATOM 2911 O O . ASP B 1 34 ? 15.086 19.312 21.781 1 94.06 34 ASP B O 1
ATOM 2915 N N . VAL B 1 35 ? 15.211 18.094 19.906 1 92.69 35 VAL B N 1
ATOM 2916 C CA . VAL B 1 35 ? 15.906 19.109 19.109 1 92.69 35 VAL B CA 1
ATOM 2917 C C . VAL B 1 35 ? 15.062 19.5 17.906 1 92.69 35 VAL B C 1
ATOM 2919 O O . VAL B 1 35 ? 14.266 18.703 17.406 1 92.69 35 VAL B O 1
ATOM 2922 N N . GLU B 1 36 ? 15.273 20.734 17.516 1 95.25 36 GLU B N 1
ATOM 2923 C CA . GLU B 1 36 ? 14.523 21.219 16.359 1 95.25 36 GLU B CA 1
ATOM 2924 C C . GLU B 1 36 ? 14.867 20.406 15.117 1 95.25 36 GLU B C 1
ATOM 2926 O O . GLU B 1 36 ? 16.031 20.156 14.828 1 95.25 36 GLU B O 1
ATOM 2931 N N . LEU B 1 37 ? 13.859 20.047 14.461 1 96.62 37 LEU B N 1
ATOM 2932 C CA . LEU B 1 37 ? 14.055 19.25 13.25 1 96.62 37 LEU B CA 1
ATOM 2933 C C . LEU B 1 37 ? 14.375 20.156 12.062 1 96.62 37 LEU B C 1
ATOM 2935 O O . LEU B 1 37 ? 13.836 21.266 11.953 1 96.62 37 LEU B O 1
ATOM 2939 N N . THR B 1 38 ? 15.266 19.672 11.18 1 95.31 38 THR B N 1
ATOM 2940 C CA . THR B 1 38 ? 15.484 20.344 9.906 1 95.31 38 THR B CA 1
ATOM 2941 C C . THR B 1 38 ? 14.242 20.234 9.023 1 95.31 38 THR B C 1
ATOM 2943 O O . THR B 1 38 ? 13.328 19.469 9.32 1 95.31 38 THR B O 1
ATOM 2946 N N . VAL B 1 39 ? 14.211 20.969 7.973 1 93.88 39 VAL B N 1
ATOM 2947 C CA . VAL B 1 39 ? 13.078 20.953 7.047 1 93.88 39 VAL B CA 1
ATOM 2948 C C . VAL B 1 39 ? 12.914 19.547 6.477 1 93.88 39 VAL B C 1
ATOM 2950 O O . VAL B 1 39 ? 11.797 19.016 6.402 1 93.88 39 VAL B O 1
ATOM 2953 N N . GLU B 1 40 ? 13.977 18.938 6.152 1 95.12 40 GLU B N 1
ATOM 2954 C CA . GLU B 1 40 ? 13.938 17.594 5.602 1 95.12 40 GLU B CA 1
ATOM 2955 C C . GLU B 1 40 ? 13.406 16.594 6.625 1 95.12 40 GLU B C 1
ATOM 2957 O O . GLU B 1 40 ? 12.586 15.734 6.297 1 95.12 40 GLU B O 1
ATOM 2962 N N . GLU B 1 41 ? 13.852 16.703 7.812 1 96.75 41 GLU B N 1
ATOM 2963 C CA . GLU B 1 41 ? 13.43 15.797 8.875 1 96.75 41 GLU B CA 1
ATOM 2964 C C . GLU B 1 41 ? 11.945 15.969 9.188 1 96.75 41 GLU B C 1
ATOM 2966 O O . GLU B 1 41 ? 11.234 14.992 9.414 1 96.75 41 GLU B O 1
ATOM 2971 N N . ARG B 1 42 ? 11.492 17.188 9.156 1 96.25 42 ARG B N 1
ATOM 2972 C CA . ARG B 1 42 ? 10.078 17.469 9.367 1 96.25 42 ARG B CA 1
ATOM 2973 C C . ARG B 1 42 ? 9.219 16.828 8.289 1 96.25 42 ARG B C 1
ATOM 2975 O O . ARG B 1 42 ? 8.172 16.25 8.586 1 96.25 42 ARG B O 1
ATOM 2982 N N . ASN B 1 43 ? 9.719 16.953 7.148 1 94.38 43 ASN B N 1
ATOM 2983 C CA . ASN B 1 43 ? 9 16.344 6.027 1 94.38 43 ASN B CA 1
ATOM 2984 C C . ASN B 1 43 ? 8.969 14.828 6.129 1 94.38 43 ASN B C 1
ATOM 2986 O O . ASN B 1 43 ? 7.945 14.203 5.848 1 94.38 43 ASN B O 1
ATOM 2990 N N . LEU B 1 44 ? 10.094 14.227 6.516 1 97.12 44 LEU B N 1
ATOM 2991 C CA . LEU B 1 44 ? 10.148 12.773 6.684 1 97.12 44 LEU B CA 1
ATOM 2992 C C . LEU B 1 44 ? 9.141 12.312 7.73 1 97.12 44 LEU B C 1
ATOM 2994 O O . LEU B 1 44 ? 8.445 11.312 7.523 1 97.12 44 LEU B O 1
ATOM 2998 N N . LEU B 1 45 ? 9.086 13.031 8.828 1 97.75 45 LEU B N 1
ATOM 2999 C CA . LEU B 1 45 ? 8.141 12.703 9.891 1 97.75 45 LEU B CA 1
ATOM 3000 C C . LEU B 1 45 ? 6.703 12.797 9.391 1 97.75 45 LEU B C 1
ATOM 3002 O O . LEU B 1 45 ? 5.906 11.875 9.617 1 97.75 45 LEU B O 1
ATOM 3006 N N . SER B 1 46 ? 6.43 13.836 8.703 1 96.94 46 SER B N 1
ATOM 3007 C CA . SER B 1 46 ? 5.082 14.07 8.195 1 96.94 46 SER B CA 1
ATOM 3008 C C . SER B 1 46 ? 4.684 13.016 7.172 1 96.94 46 SER B C 1
ATOM 3010 O O . SER B 1 46 ? 3.576 12.477 7.23 1 96.94 46 SER B O 1
ATOM 3012 N N . VAL B 1 47 ? 5.594 12.703 6.254 1 96.44 47 VAL B N 1
ATOM 3013 C CA . VAL B 1 47 ? 5.316 11.719 5.211 1 96.44 47 VAL B CA 1
ATOM 3014 C C . VAL B 1 47 ? 5.062 10.352 5.844 1 96.44 47 VAL B C 1
ATOM 3016 O O . VAL B 1 47 ? 4.164 9.625 5.422 1 96.44 47 VAL B O 1
ATOM 3019 N N . ALA B 1 48 ? 5.82 10.008 6.855 1 97.38 48 ALA B N 1
ATOM 3020 C CA . ALA B 1 48 ? 5.668 8.727 7.531 1 97.38 48 ALA B CA 1
ATOM 3021 C C . ALA B 1 48 ? 4.266 8.578 8.117 1 97.38 48 ALA B C 1
ATOM 3023 O O . ALA B 1 48 ? 3.545 7.633 7.789 1 97.38 48 ALA B O 1
ATOM 3024 N N . TYR B 1 49 ? 3.881 9.516 8.906 1 97.75 49 TYR B N 1
ATOM 3025 C CA . TYR B 1 49 ? 2.584 9.438 9.57 1 97.75 49 TYR B CA 1
ATOM 3026 C C . TYR B 1 49 ? 1.449 9.562 8.562 1 97.75 49 TYR B C 1
ATOM 3028 O O . TYR B 1 49 ? 0.398 8.938 8.719 1 97.75 49 TYR B O 1
ATOM 3036 N N . LYS B 1 50 ? 1.606 10.367 7.539 1 96.44 50 LYS B N 1
ATOM 3037 C CA . LYS B 1 50 ? 0.582 10.547 6.52 1 96.44 50 LYS B CA 1
ATOM 3038 C C . LYS B 1 50 ? 0.25 9.234 5.824 1 96.44 50 LYS B C 1
ATOM 3040 O O . LYS B 1 50 ? -0.921 8.922 5.602 1 96.44 50 LYS B O 1
ATOM 3045 N N . ASN B 1 51 ? 1.251 8.477 5.523 1 95.75 51 ASN B N 1
ATOM 3046 C CA . ASN B 1 51 ? 1.031 7.223 4.812 1 95.75 51 ASN B CA 1
ATOM 3047 C C . ASN B 1 51 ? 0.409 6.164 5.723 1 95.75 51 ASN B C 1
ATOM 3049 O O . ASN B 1 51 ? -0.489 5.434 5.305 1 95.75 51 ASN B O 1
ATOM 3053 N N . VAL B 1 52 ? 0.881 6.148 6.934 1 97.31 52 VAL B N 1
ATOM 3054 C CA . VAL B 1 52 ? 0.359 5.156 7.867 1 97.31 52 VAL B CA 1
ATOM 3055 C C . VAL B 1 52 ? -1.107 5.453 8.172 1 97.31 52 VAL B C 1
ATOM 3057 O O . VAL B 1 52 ? -1.953 4.559 8.117 1 97.31 52 VAL B O 1
ATOM 3060 N N . ILE B 1 53 ? -1.426 6.699 8.438 1 97.31 53 ILE B N 1
ATOM 3061 C CA . ILE B 1 53 ? -2.797 7.07 8.773 1 97.31 53 ILE B CA 1
ATOM 3062 C C . ILE B 1 53 ? -3.668 7 7.523 1 97.31 53 ILE B C 1
ATOM 3064 O O . ILE B 1 53 ? -4.848 6.645 7.598 1 97.31 53 ILE B O 1
ATOM 3068 N N . GLY B 1 54 ? -3.113 7.344 6.391 1 95.19 54 GLY B N 1
ATOM 3069 C CA . GLY B 1 54 ? -3.857 7.309 5.145 1 95.19 54 GLY B CA 1
ATOM 3070 C C . GLY B 1 54 ? -4.391 5.93 4.805 1 95.19 54 GLY B C 1
ATOM 3071 O O . GLY B 1 54 ? -5.523 5.793 4.344 1 95.19 54 GLY B O 1
ATOM 3072 N N . ALA B 1 55 ? -3.574 4.969 5.008 1 94.38 55 ALA B N 1
ATOM 3073 C CA . ALA B 1 55 ? -3.988 3.596 4.734 1 94.38 55 ALA B CA 1
ATOM 3074 C C . ALA B 1 55 ? -5.172 3.199 5.613 1 94.38 55 ALA B C 1
ATOM 3076 O O . ALA B 1 55 ? -6.125 2.574 5.137 1 94.38 55 ALA B O 1
ATOM 3077 N N . ARG B 1 56 ? -5.148 3.553 6.852 1 97.06 56 ARG B N 1
ATOM 3078 C CA . ARG B 1 56 ? -6.215 3.193 7.785 1 97.06 56 ARG B CA 1
ATOM 3079 C C . ARG B 1 56 ? -7.477 4.004 7.512 1 97.06 56 ARG B C 1
ATOM 3081 O O . ARG B 1 56 ? -8.594 3.49 7.625 1 97.06 56 ARG B O 1
ATOM 3088 N N . ARG B 1 57 ? -7.305 5.266 7.148 1 96.12 57 ARG B N 1
ATOM 3089 C CA . ARG B 1 57 ? -8.461 6.082 6.785 1 96.12 57 ARG B CA 1
ATOM 3090 C C . ARG B 1 57 ? -9.164 5.52 5.559 1 96.12 57 ARG B C 1
ATOM 3092 O O . ARG B 1 57 ? -10.398 5.484 5.504 1 96.12 57 ARG B O 1
ATOM 3099 N N . ALA B 1 58 ? -8.406 5.105 4.598 1 93.31 58 ALA B N 1
ATOM 3100 C CA . ALA B 1 58 ? -8.984 4.484 3.408 1 93.31 58 ALA B CA 1
ATOM 3101 C C . ALA B 1 58 ? -9.773 3.23 3.771 1 93.31 58 ALA B C 1
ATOM 3103 O O . ALA B 1 58 ? -10.898 3.039 3.305 1 93.31 58 ALA B O 1
ATOM 3104 N N . SER B 1 59 ? -9.156 2.426 4.605 1 96.44 59 SER B N 1
ATOM 3105 C CA . SER B 1 59 ? -9.852 1.23 5.074 1 96.44 59 SER B CA 1
ATOM 3106 C C . SER B 1 59 ? -11.164 1.59 5.766 1 96.44 59 SER B C 1
ATOM 3108 O O . SER B 1 59 ? -12.195 0.966 5.516 1 96.44 59 SER B O 1
ATOM 3110 N N . TRP B 1 60 ? -11.086 2.553 6.605 1 96.62 60 TRP B N 1
ATOM 3111 C CA . TRP B 1 60 ? -12.258 2.977 7.375 1 96.62 60 TRP B CA 1
ATOM 3112 C C . TRP B 1 60 ? -13.383 3.424 6.449 1 96.62 60 TRP B C 1
ATOM 3114 O O . TRP B 1 60 ? -14.547 3.072 6.66 1 96.62 60 TRP B O 1
ATOM 3124 N N . ARG B 1 61 ? -13.109 4.172 5.449 1 94.5 61 ARG B N 1
ATOM 3125 C CA . ARG B 1 61 ? -14.117 4.676 4.527 1 94.5 61 ARG B CA 1
ATOM 3126 C C . ARG B 1 61 ? -14.781 3.535 3.764 1 94.5 61 ARG B C 1
ATOM 3128 O O . ARG B 1 61 ? -16 3.52 3.594 1 94.5 61 ARG B O 1
ATOM 3135 N N . ILE B 1 62 ? -13.977 2.586 3.344 1 94.69 62 ILE B N 1
ATOM 3136 C CA . ILE B 1 62 ? -14.5 1.445 2.602 1 94.69 62 ILE B CA 1
ATOM 3137 C C . ILE B 1 62 ? -15.414 0.62 3.504 1 94.69 62 ILE B C 1
ATOM 3139 O O . ILE B 1 62 ? -16.531 0.269 3.113 1 94.69 62 ILE B O 1
ATOM 3143 N N . ILE B 1 63 ? -14.961 0.351 4.695 1 96.38 63 ILE B N 1
ATOM 3144 C CA . ILE B 1 63 ? -15.727 -0.478 5.621 1 96.38 63 ILE B CA 1
ATOM 3145 C C . ILE B 1 63 ? -17.016 0.238 6.004 1 96.38 63 ILE B C 1
ATOM 3147 O O . ILE B 1 63 ? -18.078 -0.392 6.121 1 96.38 63 ILE B O 1
ATOM 3151 N N . SER B 1 64 ? -16.891 1.512 6.176 1 94.19 64 SER B N 1
ATOM 3152 C CA . SER B 1 64 ? -18.078 2.297 6.512 1 94.19 64 SER B CA 1
ATOM 3153 C C . SER B 1 64 ? -19.094 2.248 5.387 1 94.19 64 SER B C 1
ATOM 3155 O O . SER B 1 64 ? -20.297 2.133 5.641 1 94.19 64 SER B O 1
ATOM 3157 N N . SER B 1 65 ? -18.656 2.348 4.211 1 93.44 65 SER B N 1
ATOM 3158 C CA . SER B 1 65 ? -19.562 2.246 3.059 1 93.44 65 SER B CA 1
ATOM 3159 C C . SER B 1 65 ? -20.219 0.872 2.988 1 93.44 65 SER B C 1
ATOM 3161 O O . SER B 1 65 ? -21.406 0.762 2.689 1 93.44 65 SER B O 1
ATOM 3163 N N . LEU B 1 66 ? -19.484 -0.17 3.271 1 93.31 66 LEU B N 1
ATOM 3164 C CA . LEU B 1 66 ? -20 -1.53 3.279 1 93.31 66 LEU B CA 1
ATOM 3165 C C . LEU B 1 66 ? -21.047 -1.702 4.379 1 93.31 66 LEU B C 1
ATOM 3167 O O . LEU B 1 66 ? -22.047 -2.395 4.188 1 93.31 66 LEU B O 1
ATOM 3171 N N . GLU B 1 67 ? -20.734 -1.126 5.5 1 94.56 67 GLU B N 1
ATOM 3172 C CA . GLU B 1 67 ? -21.688 -1.191 6.605 1 94.56 67 GLU B CA 1
ATOM 3173 C C . GLU B 1 67 ? -23.031 -0.574 6.219 1 94.56 67 GLU B C 1
ATOM 3175 O O . GLU B 1 67 ? -24.094 -1.151 6.488 1 94.56 67 GLU B O 1
ATOM 3180 N N . GLN B 1 68 ? -22.969 0.585 5.578 1 92.38 68 GLN B N 1
ATOM 3181 C CA . GLN B 1 68 ? -24.188 1.272 5.148 1 92.38 68 GLN B CA 1
ATOM 3182 C C . GLN B 1 68 ? -24.953 0.438 4.133 1 92.38 68 GLN B C 1
ATOM 3184 O O . GLN B 1 68 ? -26.188 0.34 4.207 1 92.38 68 GLN B O 1
ATOM 3189 N N . LYS B 1 69 ? -24.281 -0.149 3.186 1 91.12 69 LYS B N 1
ATOM 3190 C CA . LYS B 1 69 ? -24.906 -0.985 2.168 1 91.12 69 LYS B CA 1
ATOM 3191 C C . LYS B 1 69 ? -25.562 -2.213 2.793 1 91.12 69 LYS B C 1
ATOM 3193 O O . LYS B 1 69 ? -26.672 -2.582 2.424 1 91.12 69 LYS B O 1
ATOM 3198 N N . GLU B 1 70 ? -24.875 -2.777 3.707 1 91.88 70 GLU B N 1
ATOM 3199 C CA . GLU B 1 70 ? -25.391 -3.988 4.344 1 91.88 70 GLU B CA 1
ATOM 3200 C C . GLU B 1 70 ? -26.547 -3.674 5.281 1 91.88 70 GLU B C 1
ATOM 3202 O O . GLU B 1 70 ? -27.438 -4.504 5.477 1 91.88 70 GLU B O 1
ATOM 3207 N N . GLU B 1 71 ? -26.484 -2.607 5.957 1 90.62 71 GLU B N 1
ATOM 3208 C CA . GLU B 1 71 ? -27.578 -2.174 6.82 1 90.62 71 GLU B CA 1
ATOM 3209 C C . GLU B 1 71 ? -28.891 -2.068 6.043 1 90.62 71 GLU B C 1
ATOM 3211 O O . GLU B 1 71 ? -29.953 -2.395 6.566 1 90.62 71 GLU B O 1
ATOM 3216 N N . ASN B 1 72 ? -28.781 -1.727 4.77 1 88.62 72 ASN B N 1
ATOM 3217 C CA . ASN B 1 72 ? -29.969 -1.584 3.916 1 88.62 72 ASN B CA 1
ATOM 3218 C C . ASN B 1 72 ? -30.5 -2.941 3.467 1 88.62 72 ASN B C 1
ATOM 3220 O O . ASN B 1 72 ? -31.672 -3.064 3.113 1 88.62 72 ASN B O 1
ATOM 3224 N N . LYS B 1 73 ? -29.719 -4.023 3.486 1 86.44 73 LYS B N 1
ATOM 3225 C CA . LYS B 1 73 ? -30.109 -5.359 3.053 1 86.44 73 LYS B CA 1
ATOM 3226 C C . LYS B 1 73 ? -30.719 -6.152 4.211 1 86.44 73 LYS B C 1
ATOM 3228 O O . LYS B 1 73 ? -31.438 -7.129 3.99 1 86.44 73 LYS B O 1
ATOM 3233 N N . GLY B 1 74 ? -30.516 -5.734 5.414 1 77.75 74 GLY B N 1
ATOM 3234 C CA . GLY B 1 74 ? -31.172 -6.32 6.57 1 77.75 74 GLY B CA 1
ATOM 3235 C C . GLY B 1 74 ? -30.453 -7.535 7.117 1 77.75 74 GLY B C 1
ATOM 3236 O O . GLY B 1 74 ? -31 -8.273 7.934 1 77.75 74 GLY B O 1
ATOM 3237 N N . GLY B 1 75 ? -29.297 -7.938 6.609 1 76.44 75 GLY B N 1
ATOM 3238 C CA . GLY B 1 75 ? -28.609 -9.094 7.172 1 76.44 75 GLY B CA 1
ATOM 3239 C C . GLY B 1 75 ? -27.891 -8.789 8.477 1 76.44 75 GLY B C 1
ATOM 3240 O O . GLY B 1 75 ? -26.938 -8 8.492 1 76.44 75 GLY B O 1
ATOM 3241 N N . GLU B 1 76 ? -28.234 -9.453 9.594 1 84.56 76 GLU B N 1
ATOM 3242 C CA . GLU B 1 76 ? -27.75 -9.07 10.922 1 84.56 76 GLU B CA 1
ATOM 3243 C C . GLU B 1 76 ? -26.375 -9.656 11.195 1 84.56 76 GLU B C 1
ATOM 3245 O O . GLU B 1 76 ? -25.5 -8.977 11.742 1 84.56 76 GLU B O 1
ATOM 3250 N N . ASP B 1 77 ? -26.141 -10.852 10.766 1 87.19 77 ASP B N 1
ATOM 3251 C CA . ASP B 1 77 ? -24.875 -11.5 11.094 1 87.19 77 ASP B CA 1
ATOM 3252 C C . ASP B 1 77 ? -23.719 -10.82 10.367 1 87.19 77 ASP B C 1
ATOM 3254 O O . ASP B 1 77 ? -22.688 -10.516 10.984 1 87.19 77 ASP B O 1
ATOM 3258 N N . LYS B 1 78 ? -23.906 -10.594 9.133 1 89.94 78 LYS B N 1
ATOM 3259 C CA . LYS B 1 78 ? -22.875 -9.914 8.359 1 89.94 78 LYS B CA 1
ATOM 3260 C C . LYS B 1 78 ? -22.641 -8.5 8.875 1 89.94 78 LYS B C 1
ATOM 3262 O O . LYS B 1 78 ? -21.5 -8.031 8.938 1 89.94 78 LYS B O 1
ATOM 3267 N N . LEU B 1 79 ? -23.688 -7.93 9.312 1 94.06 79 LEU B N 1
ATOM 3268 C CA . LEU B 1 79 ? -23.609 -6.562 9.82 1 94.06 79 LEU B CA 1
ATOM 3269 C C . LEU B 1 79 ? -22.781 -6.504 11.102 1 94.06 79 LEU B C 1
ATOM 3271 O O . LEU B 1 79 ? -22 -5.574 11.297 1 94.06 79 LEU B O 1
ATOM 3275 N N . LYS B 1 80 ? -22.969 -7.441 11.906 1 94.31 80 LYS B N 1
ATOM 3276 C CA . LYS B 1 80 ? -22.188 -7.508 13.141 1 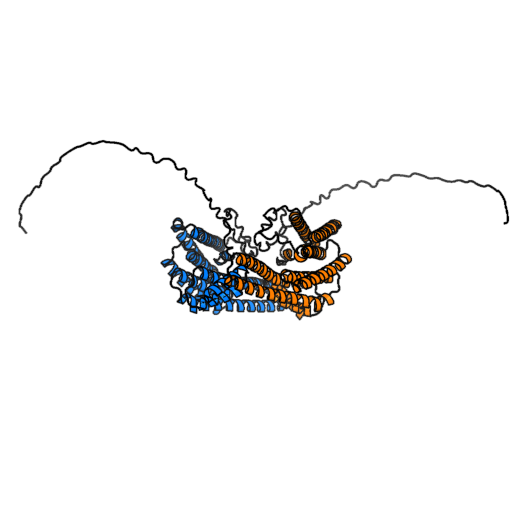94.31 80 LYS B CA 1
ATOM 3277 C C . LYS B 1 80 ? -20.703 -7.652 12.852 1 94.31 80 LYS B C 1
ATOM 3279 O O . LYS B 1 80 ? -19.875 -7 13.492 1 94.31 80 LYS B O 1
ATOM 3284 N N . MET B 1 81 ? -20.359 -8.383 11.914 1 93.38 81 MET B N 1
ATOM 3285 C CA . MET B 1 81 ? -18.953 -8.602 11.547 1 93.38 81 MET B CA 1
ATOM 3286 C C . MET B 1 81 ? -18.344 -7.324 10.984 1 93.38 81 MET B C 1
ATOM 3288 O O . MET B 1 81 ? -17.203 -6.98 11.32 1 93.38 81 MET B O 1
ATOM 3292 N N . ILE B 1 82 ? -19.078 -6.703 10.234 1 96.38 82 ILE B N 1
ATOM 3293 C CA . ILE B 1 82 ? -18.594 -5.465 9.625 1 96.38 82 ILE B CA 1
ATOM 3294 C C . ILE B 1 82 ? -18.375 -4.41 10.703 1 96.38 82 ILE B C 1
ATOM 3296 O O . ILE B 1 82 ? -17.359 -3.707 10.695 1 96.38 82 ILE B O 1
ATOM 3300 N N . ARG B 1 83 ? -19.281 -4.336 11.641 1 96.06 83 ARG B N 1
ATOM 3301 C CA . ARG B 1 83 ? -19.188 -3.357 12.719 1 96.06 83 ARG B CA 1
ATOM 3302 C C . ARG B 1 83 ? -17.984 -3.635 13.602 1 96.06 83 ARG B C 1
ATOM 3304 O O . ARG B 1 83 ? -17.266 -2.709 14 1 96.06 83 ARG B O 1
ATOM 3311 N N . GLU B 1 84 ? -17.766 -4.855 13.852 1 95.81 84 GLU B N 1
ATOM 3312 C CA . GLU B 1 84 ? -16.609 -5.234 14.648 1 95.81 84 GLU B CA 1
ATOM 3313 C C . GLU B 1 84 ? -15.305 -4.898 13.922 1 95.81 84 GLU B C 1
ATOM 3315 O O . GLU B 1 84 ? -14.344 -4.434 14.547 1 95.81 84 GLU B O 1
ATOM 3320 N N . TYR B 1 85 ? -15.344 -5.117 12.68 1 96.44 85 TYR B N 1
ATOM 3321 C CA . TYR B 1 85 ? -14.172 -4.812 11.875 1 96.44 85 TYR B CA 1
ATOM 3322 C C . TYR B 1 85 ? -13.922 -3.309 11.82 1 96.44 85 TYR B C 1
ATOM 3324 O O . TYR B 1 85 ? -12.781 -2.857 11.938 1 96.44 85 TYR B O 1
ATOM 3332 N N . ARG B 1 86 ? -14.945 -2.539 11.68 1 97.06 86 ARG B N 1
ATOM 3333 C CA . ARG B 1 86 ? -14.859 -1.082 11.695 1 97.06 86 ARG B CA 1
ATOM 3334 C C . ARG B 1 86 ? -14.266 -0.588 13.016 1 97.06 86 ARG B C 1
ATOM 3336 O O . ARG B 1 86 ? -13.391 0.28 13.023 1 97.06 86 ARG B O 1
ATOM 3343 N N . GLN B 1 87 ? -14.719 -1.176 14.086 1 97.06 87 GLN B N 1
ATOM 3344 C CA . GLN B 1 87 ? -14.234 -0.795 15.414 1 97.06 87 GLN B CA 1
ATOM 3345 C C . GLN B 1 87 ? -12.742 -1.086 15.555 1 97.06 87 GLN B C 1
ATOM 3347 O O . GLN B 1 87 ? -12.008 -0.311 16.172 1 97.06 87 GLN B O 1
ATOM 3352 N N . THR B 1 88 ? -12.352 -2.17 14.984 1 97.38 88 THR B N 1
ATOM 3353 C CA . THR B 1 88 ? -10.938 -2.518 15.016 1 97.38 88 THR B CA 1
ATOM 3354 C C . THR B 1 88 ? -10.102 -1.461 14.297 1 97.38 88 THR B C 1
ATOM 3356 O O . THR B 1 88 ? -9.086 -1.007 14.82 1 97.38 88 THR B O 1
ATOM 3359 N N . VAL B 1 89 ? -10.555 -1.054 13.141 1 97.5 89 VAL B N 1
ATOM 3360 C CA . VAL B 1 89 ? -9.844 -0.058 12.352 1 97.5 89 VAL B CA 1
ATOM 3361 C C . VAL B 1 89 ? -9.859 1.287 13.07 1 97.5 89 VAL B C 1
ATOM 3363 O O . VAL B 1 89 ? -8.859 2.006 13.086 1 97.5 89 VAL B O 1
ATOM 3366 N N . GLU B 1 90 ? -10.945 1.663 13.727 1 97.94 90 GLU B N 1
ATOM 3367 C CA . GLU B 1 90 ? -11.062 2.914 14.469 1 97.94 90 GLU B CA 1
ATOM 3368 C C . GLU B 1 90 ? -10.094 2.955 15.641 1 97.94 90 GLU B C 1
ATOM 3370 O O . GLU B 1 90 ? -9.508 4 15.938 1 97.94 90 GLU B O 1
ATOM 3375 N N . THR B 1 91 ? -9.984 1.835 16.266 1 98.12 91 THR B N 1
ATOM 3376 C CA . THR B 1 91 ? -9.047 1.759 17.391 1 98.12 91 THR B CA 1
ATOM 3377 C C . THR B 1 91 ? -7.613 1.99 16.906 1 98.12 91 THR B C 1
ATOM 33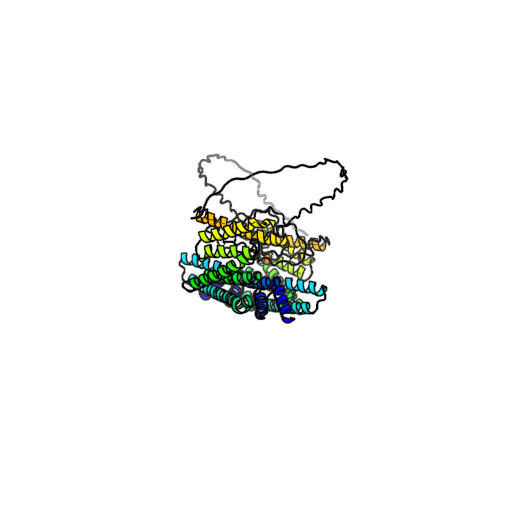79 O O . THR B 1 91 ? -6.836 2.676 17.578 1 98.12 91 THR B O 1
ATOM 3382 N N . GLU B 1 92 ? -7.297 1.395 15.75 1 97.75 92 GLU B N 1
ATOM 3383 C CA . GLU B 1 92 ? -5.984 1.634 15.156 1 97.75 92 GLU B CA 1
ATOM 3384 C C . GLU B 1 92 ? -5.797 3.107 14.805 1 97.75 92 GLU B C 1
ATOM 3386 O O . GLU B 1 92 ? -4.75 3.689 15.094 1 97.75 92 GLU B O 1
ATOM 3391 N N . LEU B 1 93 ? -6.773 3.693 14.211 1 98 93 LEU B N 1
ATOM 3392 C CA . LEU B 1 93 ? -6.75 5.102 13.836 1 98 93 LEU B CA 1
ATOM 3393 C C . LEU B 1 93 ? -6.527 5.988 15.062 1 98 93 LEU B C 1
ATOM 3395 O O . LEU B 1 93 ? -5.688 6.891 15.039 1 98 93 LEU B O 1
ATOM 3399 N N . LYS B 1 94 ? -7.219 5.707 16.109 1 98.12 94 LYS B N 1
ATOM 3400 C CA . LYS B 1 94 ? -7.102 6.469 17.359 1 98.12 94 LYS B CA 1
ATOM 3401 C C . LYS B 1 94 ? -5.695 6.359 17.938 1 98.12 94 LYS B C 1
ATOM 3403 O O . LYS B 1 94 ? -5.117 7.355 18.375 1 98.12 94 LYS B O 1
ATOM 3408 N N . SER B 1 95 ? -5.211 5.172 17.875 1 98.25 95 SER B N 1
ATOM 3409 C CA . SER B 1 95 ? -3.877 4.934 18.422 1 98.25 95 SER B CA 1
ATOM 3410 C C . SER B 1 95 ? -2.818 5.723 17.656 1 98.25 95 SER B C 1
ATOM 3412 O O . SER B 1 95 ? -1.942 6.348 18.266 1 98.25 95 SER B O 1
ATOM 3414 N N . ILE B 1 96 ? -2.879 5.738 16.328 1 98.19 96 ILE B N 1
ATOM 3415 C CA . ILE B 1 96 ? -1.91 6.441 15.492 1 98.19 96 ILE B CA 1
ATOM 3416 C C . ILE B 1 96 ? -2.025 7.945 15.719 1 98.19 96 ILE B C 1
ATOM 3418 O O . ILE B 1 96 ? -1.017 8.633 15.883 1 98.19 96 ILE B O 1
ATOM 3422 N N . CYS B 1 97 ? -3.236 8.469 15.734 1 98.25 97 CYS B N 1
ATOM 3423 C CA . CYS B 1 97 ? -3.453 9.891 15.953 1 98.25 97 CYS B CA 1
ATOM 3424 C C . CYS B 1 97 ? -2.92 10.328 17.312 1 98.25 97 CYS B C 1
ATOM 3426 O O . CYS B 1 97 ? -2.227 11.336 17.422 1 98.25 97 CYS B O 1
ATOM 3428 N N . ASN B 1 98 ? -3.232 9.523 18.344 1 98.38 98 ASN B N 1
ATOM 3429 C CA . ASN B 1 98 ? -2.768 9.875 19.672 1 98.38 98 ASN B CA 1
ATOM 3430 C C . ASN B 1 98 ? -1.245 9.836 19.766 1 98.38 98 ASN B C 1
ATOM 3432 O O . ASN B 1 98 ? -0.639 10.641 20.484 1 98.38 98 ASN B O 1
ATOM 3436 N N . ASP B 1 99 ? -0.695 8.898 19.062 1 98.5 99 ASP B N 1
ATOM 3437 C CA . ASP B 1 99 ? 0.759 8.781 19.062 1 98.5 99 ASP B CA 1
ATOM 3438 C C . ASP B 1 99 ? 1.409 10.062 18.531 1 98.5 99 ASP B C 1
ATOM 3440 O O . ASP B 1 99 ? 2.254 10.656 19.203 1 98.5 99 ASP B O 1
ATOM 3444 N N . ILE B 1 100 ? 1.032 10.539 17.406 1 98.44 100 ILE B N 1
ATOM 3445 C CA . ILE B 1 100 ? 1.662 11.711 16.797 1 98.44 100 ILE B CA 1
ATOM 3446 C C . ILE B 1 100 ? 1.28 12.969 17.578 1 98.44 100 ILE B C 1
ATOM 3448 O O . ILE B 1 100 ? 2.088 13.891 17.719 1 98.44 100 ILE B O 1
ATOM 3452 N N . LEU B 1 101 ? 0.076 13.07 18.078 1 98.75 101 LEU B N 1
ATOM 3453 C CA . LEU B 1 101 ? -0.332 14.227 18.875 1 98.75 101 LEU B CA 1
ATOM 3454 C C . LEU B 1 101 ? 0.523 14.352 20.141 1 98.75 101 LEU B C 1
ATOM 3456 O O . LEU B 1 101 ? 0.9 15.453 20.531 1 98.75 101 LEU B O 1
ATOM 3460 N N . ASP B 1 102 ? 0.835 13.211 20.688 1 98.56 102 ASP B N 1
ATOM 3461 C CA . ASP B 1 102 ? 1.71 13.203 21.859 1 98.56 102 ASP B CA 1
ATOM 3462 C C . ASP B 1 102 ? 3.117 13.672 21.5 1 98.56 102 ASP B C 1
ATOM 3464 O O . ASP B 1 102 ? 3.721 14.461 22.234 1 98.56 102 ASP B O 1
ATOM 3468 N N . VAL B 1 103 ? 3.609 13.211 20.391 1 98.31 103 VAL B N 1
ATOM 3469 C CA . VAL B 1 103 ? 4.934 13.602 19.922 1 98.31 103 VAL B CA 1
ATOM 3470 C C . VAL B 1 103 ? 4.965 15.102 19.656 1 98.31 103 VAL B C 1
ATOM 3472 O O . VAL B 1 103 ? 5.938 15.781 20 1 98.31 103 VAL B O 1
ATOM 3475 N N . LEU B 1 104 ? 3.92 15.633 19.078 1 98.56 104 LEU B N 1
ATOM 3476 C CA . LEU B 1 104 ? 3.824 17.062 18.781 1 98.56 104 LEU B CA 1
ATOM 3477 C C . LEU B 1 104 ? 3.828 17.875 20.062 1 98.56 104 LEU B C 1
ATOM 3479 O O . LEU B 1 104 ? 4.617 18.812 20.203 1 98.56 104 LEU B O 1
ATOM 3483 N N . ASP B 1 105 ? 3.09 17.531 21.047 1 98.12 105 ASP B N 1
ATOM 3484 C CA . ASP B 1 105 ? 2.873 18.328 22.25 1 98.12 105 ASP B CA 1
ATOM 3485 C C . ASP B 1 105 ? 4.07 18.234 23.188 1 98.12 105 ASP B C 1
ATOM 3487 O O . ASP B 1 105 ? 4.441 19.219 23.828 1 98.12 105 ASP B O 1
ATOM 3491 N N . LYS B 1 106 ? 4.66 17.078 23.203 1 97.88 106 LYS B N 1
ATOM 3492 C CA . LYS B 1 106 ? 5.695 16.844 24.219 1 97.88 106 LYS B CA 1
ATOM 3493 C C . LYS B 1 106 ? 7.074 17.219 23.672 1 97.88 106 LYS B C 1
ATOM 3495 O O . LYS B 1 106 ? 7.953 17.625 24.438 1 97.88 106 LYS B O 1
ATOM 3500 N N . HIS B 1 107 ? 7.223 17.109 22.375 1 97.5 107 HIS B N 1
ATOM 3501 C CA . HIS B 1 107 ? 8.586 17.234 21.859 1 97.5 107 HIS B CA 1
ATOM 3502 C C . HIS B 1 107 ? 8.672 18.312 20.781 1 97.5 107 HIS B C 1
ATOM 3504 O O . HIS B 1 107 ? 9.414 19.297 20.938 1 97.5 107 HIS B O 1
ATOM 3510 N N . LEU B 1 108 ? 7.891 18.297 19.781 1 98.38 108 LEU B N 1
ATOM 3511 C CA . LEU B 1 108 ? 8.117 19.047 18.562 1 98.38 108 LEU B CA 1
ATOM 3512 C C . LEU B 1 108 ? 7.703 20.516 18.734 1 98.38 108 LEU B C 1
ATOM 3514 O O . LEU B 1 108 ? 8.469 21.422 18.406 1 98.38 108 LEU B O 1
ATOM 3518 N N . ILE B 1 109 ? 6.523 20.797 19.297 1 98.12 109 ILE B N 1
ATOM 3519 C CA . ILE B 1 109 ? 6.023 22.156 19.438 1 98.12 109 ILE B CA 1
ATOM 3520 C C . ILE B 1 109 ? 6.887 22.922 20.438 1 98.12 109 ILE B C 1
ATOM 3522 O O . ILE B 1 109 ? 7.332 24.047 20.156 1 98.12 109 ILE B O 1
ATOM 3526 N N . PRO B 1 110 ? 7.242 22.328 21.547 1 97.31 110 PRO B N 1
ATOM 3527 C CA . PRO B 1 110 ? 8.094 23.031 22.5 1 97.31 110 PRO B CA 1
ATOM 3528 C C . PRO B 1 110 ? 9.492 23.312 21.953 1 97.31 110 PRO B C 1
ATOM 3530 O O . PRO B 1 110 ? 10.133 24.297 22.328 1 97.31 110 PRO B O 1
ATOM 3533 N N . ALA B 1 111 ? 9.938 22.469 21.094 1 95.88 111 ALA B N 1
ATOM 3534 C CA . ALA B 1 111 ? 11.297 22.609 20.562 1 95.88 111 ALA B CA 1
ATOM 3535 C C . ALA B 1 111 ? 11.312 23.516 19.328 1 95.88 111 ALA B C 1
ATOM 3537 O O . ALA B 1 111 ? 12.383 23.859 18.828 1 95.88 111 ALA B O 1
ATOM 3538 N N . ALA B 1 112 ? 10.148 23.969 18.844 1 96.38 112 ALA B N 1
ATOM 3539 C CA . ALA B 1 112 ? 10.062 24.781 17.625 1 96.38 112 ALA B CA 1
ATOM 3540 C C . ALA B 1 112 ? 10.438 26.234 17.922 1 96.38 112 ALA B C 1
ATOM 3542 O O . ALA B 1 112 ? 9.852 26.859 18.812 1 96.38 112 ALA B O 1
ATOM 3543 N N . ASN B 1 113 ? 11.398 26.75 17.109 1 94.06 113 ASN B N 1
ATOM 3544 C CA . ASN B 1 113 ? 11.875 28.109 17.375 1 94.06 113 ASN B CA 1
ATOM 3545 C C . ASN B 1 113 ? 11.531 29.062 16.234 1 94.06 113 ASN B C 1
ATOM 3547 O O . ASN B 1 113 ? 11.508 30.281 16.422 1 94.06 113 ASN B O 1
ATOM 3551 N N . THR B 1 114 ? 11.328 28.578 15.094 1 95 114 THR B N 1
ATOM 3552 C CA . THR B 1 114 ? 11.016 29.422 13.938 1 95 114 THR B CA 1
ATOM 3553 C C . THR B 1 114 ? 9.508 29.469 13.695 1 95 114 THR B C 1
ATOM 3555 O O . THR B 1 114 ? 8.797 28.531 14.047 1 95 114 THR B O 1
ATOM 3558 N N . GLY B 1 115 ? 9.055 30.516 13.148 1 96.06 115 GLY B N 1
ATOM 3559 C CA . GLY B 1 115 ? 7.652 30.625 12.781 1 96.06 115 GLY B CA 1
ATOM 3560 C C . GLY B 1 115 ? 7.199 29.531 11.836 1 96.06 115 GLY B C 1
ATOM 3561 O O . GLY B 1 115 ? 6.105 28.984 11.984 1 96.06 115 GLY B O 1
ATOM 3562 N N . GLU B 1 116 ? 8 29.219 10.922 1 96.38 116 GLU B N 1
ATOM 3563 C CA . GLU B 1 116 ? 7.691 28.188 9.938 1 96.38 116 GLU B CA 1
ATOM 3564 C C . GLU B 1 116 ? 7.465 26.844 10.617 1 96.38 116 GLU B C 1
ATOM 3566 O O . GLU B 1 116 ? 6.492 26.141 10.312 1 96.38 116 GLU B O 1
ATOM 3571 N N . SER B 1 117 ? 8.328 26.531 11.531 1 96.94 117 SER B N 1
ATOM 3572 C CA . SER B 1 117 ? 8.219 25.25 12.234 1 96.94 117 SER B CA 1
ATOM 3573 C C . SER B 1 117 ? 6.969 25.203 13.109 1 96.94 117 SER B C 1
ATOM 3575 O O . SER B 1 117 ? 6.266 24.203 13.148 1 96.94 117 SER B O 1
ATOM 3577 N N . LYS B 1 118 ? 6.688 26.312 13.703 1 97.81 118 LYS B N 1
ATOM 3578 C CA . LYS B 1 118 ? 5.516 26.375 14.57 1 97.81 118 LYS B CA 1
ATOM 3579 C C . LYS B 1 118 ? 4.227 26.203 13.773 1 97.81 118 LYS B C 1
ATOM 3581 O O . LYS B 1 118 ? 3.352 25.422 14.156 1 97.81 118 LYS B O 1
ATOM 3586 N N . VAL B 1 119 ? 4.164 26.906 12.656 1 98.44 119 VAL B N 1
ATOM 3587 C CA . VAL B 1 119 ? 2.986 26.797 11.805 1 98.44 119 VAL B CA 1
ATOM 3588 C C . VAL B 1 119 ? 2.834 25.359 11.328 1 98.44 119 VAL B C 1
ATOM 3590 O O . VAL B 1 119 ? 1.731 24.797 11.336 1 98.44 119 VAL B O 1
ATOM 3593 N N . PHE B 1 120 ? 3.961 24.75 10.977 1 97.88 120 PHE B N 1
ATOM 3594 C CA . PHE B 1 120 ? 3.967 23.391 10.469 1 97.88 120 PHE B CA 1
ATOM 3595 C C . PHE B 1 120 ? 3.408 22.422 11.5 1 97.88 120 PHE B C 1
ATOM 3597 O O . PHE B 1 120 ? 2.535 21.609 11.195 1 97.88 120 PHE B O 1
ATOM 3604 N N . TYR B 1 121 ? 3.809 22.516 12.703 1 98.62 121 TYR B N 1
ATOM 3605 C CA . TYR B 1 121 ? 3.439 21.547 13.742 1 98.62 121 TYR B CA 1
ATOM 3606 C C . TYR B 1 121 ? 2.01 21.781 14.219 1 98.62 121 TYR B C 1
ATOM 3608 O O . TYR B 1 121 ? 1.271 20.828 14.477 1 98.62 121 TYR B O 1
ATOM 3616 N N . TYR B 1 122 ? 1.646 23.016 14.344 1 98.69 122 TYR B N 1
ATOM 3617 C CA . TYR B 1 122 ? 0.267 23.297 14.734 1 98.69 122 TYR B CA 1
ATOM 3618 C C . TYR B 1 122 ? -0.706 22.859 13.648 1 98.69 122 TYR B C 1
ATOM 3620 O O . TYR B 1 122 ? -1.816 22.406 13.938 1 98.69 122 TYR B O 1
ATOM 3628 N N . LYS B 1 123 ? -0.327 23.031 12.375 1 98.56 123 LYS B N 1
ATOM 3629 C CA . LYS B 1 123 ? -1.138 22.5 11.281 1 98.56 123 LYS B CA 1
ATOM 3630 C C . LYS B 1 123 ? -1.294 20.984 11.398 1 98.56 123 LYS B C 1
ATOM 3632 O O . LYS B 1 123 ? -2.4 20.469 11.266 1 98.56 123 LYS B O 1
ATOM 3637 N N . MET B 1 124 ? -0.202 20.297 11.625 1 98.31 124 MET B N 1
ATOM 3638 C CA . MET B 1 124 ? -0.234 18.844 11.797 1 98.31 124 MET B CA 1
ATOM 3639 C C . MET B 1 124 ? -1.16 18.469 12.945 1 98.31 124 MET B C 1
ATOM 3641 O O . MET B 1 124 ? -1.929 17.5 12.828 1 98.31 124 MET B O 1
ATOM 3645 N N . LYS B 1 125 ? -1.026 19.234 14.07 1 98.62 125 LYS B N 1
ATOM 3646 C CA . LYS B 1 125 ? -1.882 18.984 15.227 1 98.62 125 LYS B CA 1
ATOM 3647 C C . LYS B 1 125 ? -3.357 19.109 14.859 1 98.62 125 LYS B C 1
ATOM 3649 O O . LYS B 1 125 ? -4.176 18.266 15.234 1 98.62 125 LYS B O 1
ATOM 3654 N N . GLY B 1 126 ? -3.686 20.141 14.117 1 98.69 126 GLY B N 1
ATOM 3655 C CA . GLY B 1 126 ? -5.047 20.312 13.641 1 98.69 126 GLY B CA 1
ATOM 3656 C C . GLY B 1 126 ? -5.504 19.188 12.734 1 98.69 126 GLY B C 1
ATOM 3657 O O . GLY B 1 126 ? -6.633 18.703 12.852 1 98.69 126 GLY B O 1
ATOM 3658 N N . ASP B 1 127 ? -4.645 18.75 11.867 1 98.31 127 ASP B N 1
ATOM 3659 C CA . ASP B 1 127 ? -4.969 17.703 10.922 1 98.31 127 ASP B CA 1
ATOM 3660 C C . ASP B 1 127 ? -5.336 16.406 11.641 1 98.31 127 ASP B C 1
ATOM 3662 O O . ASP B 1 127 ? -6.34 15.766 11.312 1 98.31 127 ASP B O 1
ATOM 3666 N N . TYR B 1 128 ? -4.578 15.992 12.555 1 98.62 128 TYR B N 1
ATOM 3667 C CA . TYR B 1 128 ? -4.777 14.688 13.164 1 98.62 128 TYR B CA 1
ATOM 3668 C C . TYR B 1 128 ? -5.949 14.711 14.141 1 98.62 128 TYR B C 1
ATOM 3670 O O . TYR B 1 128 ? -6.629 13.695 14.328 1 98.62 128 TYR B O 1
ATOM 3678 N N . HIS B 1 129 ? -6.242 15.898 14.766 1 98.56 129 HIS B N 1
ATOM 3679 C CA . HIS B 1 129 ? -7.508 16.031 15.484 1 98.56 129 HIS B CA 1
ATOM 3680 C C . HIS B 1 129 ? -8.688 15.984 14.523 1 98.56 129 HIS B C 1
ATOM 3682 O O . HIS B 1 129 ? -9.75 15.461 14.867 1 98.56 129 HIS B O 1
ATOM 3688 N N . ARG B 1 130 ? -8.5 16.547 13.367 1 97.94 130 ARG B N 1
ATOM 3689 C CA . ARG B 1 130 ? -9.539 16.469 12.352 1 97.94 130 ARG B CA 1
ATOM 3690 C C . ARG B 1 130 ? -9.812 15.016 11.961 1 97.94 130 ARG B C 1
ATOM 3692 O O . ARG B 1 130 ? -10.969 14.625 11.797 1 97.94 130 ARG B O 1
ATOM 3699 N N . TYR B 1 131 ? -8.734 14.203 11.836 1 97.56 131 TYR B N 1
ATOM 3700 C CA . TYR B 1 131 ? -8.906 12.789 11.516 1 97.56 131 TYR B CA 1
ATOM 3701 C C . TYR B 1 131 ? -9.672 12.07 12.617 1 97.56 131 TYR B C 1
ATOM 3703 O O . TYR B 1 131 ? -10.523 11.227 12.336 1 97.56 131 TYR B O 1
ATOM 3711 N N . LEU B 1 132 ? -9.383 12.445 13.867 1 97.94 132 LEU B N 1
ATOM 3712 C CA . LEU B 1 132 ? -10.117 11.859 14.992 1 97.94 132 LEU B CA 1
ATOM 3713 C C . LEU B 1 132 ? -11.602 12.219 14.914 1 97.94 132 LEU B C 1
ATOM 3715 O O . LEU B 1 132 ? -12.461 11.375 15.18 1 97.94 132 LEU B O 1
ATOM 3719 N N . ALA B 1 133 ? -11.906 13.383 14.5 1 97.69 133 ALA B N 1
ATOM 3720 C CA . ALA B 1 133 ? -13.281 13.883 14.469 1 97.69 133 ALA B CA 1
ATOM 3721 C C . ALA B 1 133 ? -14.078 13.219 13.344 1 97.69 133 ALA B C 1
ATOM 3723 O O . ALA B 1 133 ? -15.312 13.227 13.367 1 97.69 133 ALA B O 1
ATOM 3724 N N . GLU B 1 134 ? -13.438 12.672 12.344 1 94.12 134 GLU B N 1
ATOM 3725 C CA . GLU B 1 134 ? -14.094 12.055 11.195 1 94.12 134 GLU B CA 1
ATOM 3726 C C . GLU B 1 134 ? -14.898 10.828 11.609 1 94.12 134 GLU B C 1
ATOM 3728 O O . GLU B 1 134 ? -15.93 10.523 11 1 94.12 134 GLU B O 1
ATOM 3733 N N . PHE B 1 135 ? -14.383 10.078 12.602 1 94.81 135 PHE B N 1
ATOM 3734 C CA . PHE B 1 135 ? -15.047 8.82 12.906 1 94.81 135 PHE B CA 1
ATOM 3735 C C . PHE B 1 135 ? -15.562 8.812 14.344 1 94.81 135 PHE B C 1
ATOM 3737 O O . PHE B 1 135 ? -16.344 7.945 14.727 1 94.81 135 PHE B O 1
ATOM 3744 N N . ALA B 1 136 ? -15.102 9.844 15.141 1 94.94 136 ALA B N 1
ATOM 3745 C CA . ALA B 1 136 ? -15.578 9.922 16.516 1 94.94 136 ALA B CA 1
ATOM 3746 C C . ALA B 1 136 ? -17.062 10.281 16.578 1 94.94 136 ALA B C 1
ATOM 3748 O O . ALA B 1 136 ? -17.625 10.773 15.594 1 94.94 136 ALA B O 1
ATOM 3749 N N . THR B 1 137 ? -17.688 9.93 17.719 1 94 137 THR B N 1
ATOM 3750 C CA . THR B 1 137 ? -19.094 10.219 17.906 1 94 137 THR B CA 1
ATOM 3751 C C . THR B 1 137 ? -19.344 10.906 19.234 1 94 137 THR B C 1
ATOM 3753 O O . THR B 1 137 ? -18.5 10.859 20.141 1 94 137 THR B O 1
ATOM 3756 N N . GLY B 1 138 ? -20.422 11.648 19.312 1 95.19 138 GLY B N 1
ATOM 3757 C CA . GLY B 1 138 ? -20.859 12.258 20.562 1 95.19 138 GLY B CA 1
ATOM 3758 C C . GLY B 1 138 ? -19.859 13.25 21.109 1 95.19 138 GLY B C 1
ATOM 3759 O O . GLY B 1 138 ? -19.422 14.156 20.406 1 95.19 138 GLY B O 1
ATOM 3760 N N . ASN B 1 139 ? -19.484 13.031 22.328 1 96.5 139 ASN B N 1
ATOM 3761 C CA . ASN B 1 139 ? -18.594 13.961 23.031 1 96.5 139 ASN B CA 1
ATOM 3762 C C . ASN B 1 139 ? -17.172 13.891 22.5 1 96.5 139 ASN B C 1
ATOM 3764 O O . ASN B 1 139 ? -16.469 14.898 22.453 1 96.5 139 ASN B O 1
ATOM 3768 N N . ASP B 1 140 ? -16.828 12.695 22.109 1 96.69 140 ASP B N 1
ATOM 3769 C CA . ASP B 1 140 ? -15.484 12.531 21.562 1 96.69 140 ASP B CA 1
ATOM 3770 C C . ASP B 1 140 ? -15.32 13.32 20.25 1 96.69 140 ASP B C 1
ATOM 3772 O O . ASP B 1 140 ? -14.258 13.891 20 1 96.69 140 ASP B O 1
ATOM 3776 N N . ARG B 1 141 ? -16.344 13.352 19.469 1 97.31 141 ARG B N 1
ATOM 3777 C CA . ARG B 1 141 ? -16.297 14.102 18.219 1 97.31 141 ARG B CA 1
ATOM 3778 C C . ARG B 1 141 ? -16.203 15.602 18.469 1 97.31 141 ARG B C 1
ATOM 3780 O O . ARG B 1 141 ? -15.406 16.297 17.828 1 97.31 141 ARG B O 1
ATOM 3787 N N . LYS B 1 142 ? -16.953 16.109 19.391 1 97.56 142 LYS B N 1
ATOM 3788 C CA . LYS B 1 142 ? -16.953 17.531 19.734 1 97.56 142 LYS B CA 1
ATOM 3789 C C . LYS B 1 142 ? -15.594 17.969 20.266 1 97.56 142 LYS B C 1
ATOM 3791 O O . LYS B 1 142 ? -15.078 19.016 19.859 1 97.56 142 LYS B O 1
ATOM 3796 N N . GLU B 1 143 ? -15.086 17.141 21.125 1 98 143 GLU B N 1
ATOM 3797 C CA . GLU B 1 143 ? -13.781 17.453 21.703 1 98 143 GLU B CA 1
ATOM 3798 C C . GLU B 1 143 ? -12.695 17.453 20.625 1 98 143 GLU B C 1
ATOM 3800 O O . GLU B 1 143 ? -11.867 18.359 20.578 1 98 143 GLU B O 1
ATOM 3805 N N . ALA B 1 144 ? -12.711 16.469 19.797 1 98.19 144 ALA B N 1
ATOM 3806 C CA . ALA B 1 144 ? -11.734 16.406 18.703 1 98.19 144 ALA B CA 1
ATOM 3807 C C . ALA B 1 144 ? -11.875 17.594 17.766 1 98.19 144 ALA B C 1
ATOM 3809 O O . ALA B 1 144 ? -10.875 18.188 17.344 1 98.19 144 ALA B O 1
ATOM 3810 N N . ALA B 1 145 ? -13.102 17.953 17.453 1 98.31 145 ALA B N 1
ATOM 3811 C CA . ALA B 1 145 ? -13.367 19.078 16.562 1 98.31 145 ALA B CA 1
ATOM 3812 C C . ALA B 1 145 ? -12.875 20.391 17.188 1 98.31 145 ALA B C 1
ATOM 3814 O O . ALA B 1 145 ? -12.266 21.219 16.5 1 98.31 145 ALA B O 1
ATOM 3815 N N . GLU B 1 146 ? -13.117 20.531 18.391 1 98.56 146 GLU B N 1
ATOM 3816 C CA . GLU B 1 146 ? -12.68 21.734 19.094 1 98.56 146 GLU B CA 1
ATOM 3817 C C . GLU B 1 146 ? -11.164 21.828 19.141 1 98.56 146 GLU B C 1
ATOM 3819 O O . GLU B 1 146 ? -10.586 22.891 18.906 1 98.56 146 GLU B O 1
ATOM 3824 N N . ASN B 1 147 ? -10.562 20.719 19.516 1 98.56 147 ASN B N 1
ATOM 3825 C CA . ASN B 1 147 ? -9.109 20.703 19.562 1 98.56 147 ASN B CA 1
ATOM 3826 C C . ASN B 1 147 ? -8.508 21 18.188 1 98.56 147 ASN B C 1
ATOM 3828 O O . ASN B 1 147 ? -7.48 21.672 18.094 1 98.56 147 ASN B O 1
ATOM 3832 N N . SER B 1 148 ? -9.133 20.469 17.156 1 98.69 148 SER B N 1
ATOM 3833 C CA . SER B 1 148 ? -8.688 20.766 15.805 1 98.69 148 SER B CA 1
ATOM 3834 C C . SER B 1 148 ? -8.812 22.25 15.484 1 98.69 148 SER B C 1
ATOM 3836 O O . SER B 1 148 ? -7.871 22.859 14.961 1 98.69 148 SER B O 1
ATOM 3838 N N . LEU B 1 149 ? -9.891 22.828 15.82 1 98.56 149 LEU B N 1
ATOM 3839 C CA . LEU B 1 149 ? -10.133 24.234 15.578 1 98.56 149 LEU B CA 1
ATOM 3840 C C . LEU B 1 149 ? -9.094 25.094 16.281 1 98.56 149 LEU B C 1
ATOM 3842 O O . LEU B 1 149 ? -8.523 26.016 15.68 1 98.56 149 LEU B O 1
ATOM 3846 N N . VAL B 1 150 ? -8.867 24.766 17.516 1 98.69 150 VAL B N 1
ATOM 3847 C CA . VAL B 1 150 ? -7.914 25.531 18.312 1 98.69 150 VAL B CA 1
ATOM 3848 C C . VAL B 1 150 ? -6.523 25.453 17.688 1 98.69 150 VAL B C 1
ATOM 3850 O O . VAL B 1 150 ? -5.82 26.453 17.578 1 98.69 150 VAL B O 1
ATOM 3853 N N . ALA B 1 151 ? -6.152 24.266 17.25 1 98.75 151 ALA B N 1
ATOM 3854 C CA . ALA B 1 151 ? -4.832 24.062 16.656 1 98.75 151 ALA B CA 1
ATOM 3855 C C . ALA B 1 151 ? -4.707 24.797 15.336 1 98.75 151 ALA B C 1
ATOM 3857 O O . ALA B 1 151 ? -3.701 25.469 15.086 1 98.75 151 ALA B O 1
ATOM 3858 N N . TYR B 1 152 ? -5.723 24.688 14.5 1 98.69 152 TYR B N 1
ATOM 3859 C CA . TYR B 1 152 ? -5.707 25.391 13.219 1 98.69 152 TYR B CA 1
ATOM 3860 C C . TYR B 1 152 ? -5.66 26.906 13.414 1 98.69 152 TYR B C 1
ATOM 3862 O O . TYR B 1 152 ? -4.965 27.609 12.68 1 98.69 152 TYR B O 1
ATOM 3870 N N . LYS B 1 153 ? -6.383 27.422 14.352 1 98.56 153 LYS B N 1
ATOM 3871 C CA . LYS B 1 153 ? -6.395 28.859 14.633 1 98.56 153 LYS B CA 1
ATOM 3872 C C . LYS B 1 153 ? -5.023 29.328 15.102 1 98.56 153 LYS B C 1
ATOM 3874 O O . LYS B 1 153 ? -4.547 30.391 14.664 1 98.56 153 LYS B O 1
ATOM 3879 N N . ALA B 1 154 ? -4.453 28.547 16 1 98.31 154 ALA B N 1
ATOM 3880 C CA . ALA B 1 154 ? -3.109 28.891 16.469 1 98.31 154 ALA B CA 1
ATOM 3881 C C . ALA B 1 154 ? -2.129 28.938 15.297 1 98.31 154 ALA B C 1
ATOM 3883 O O . ALA B 1 154 ? -1.327 29.875 15.188 1 98.31 154 ALA B O 1
ATOM 3884 N N . ALA B 1 155 ? -2.184 27.953 14.453 1 98.62 155 ALA B N 1
ATOM 3885 C CA . ALA B 1 155 ? -1.33 27.922 13.266 1 98.62 155 ALA B CA 1
ATOM 3886 C C . ALA B 1 155 ? -1.601 29.125 12.367 1 98.62 155 ALA B C 1
ATOM 3888 O O . ALA B 1 155 ? -0.667 29.766 11.875 1 98.62 155 ALA B O 1
ATOM 3889 N N . SER B 1 156 ? -2.859 29.438 12.188 1 98.38 156 SER B N 1
ATOM 3890 C CA . SER B 1 156 ? -3.262 30.531 11.312 1 98.38 156 SER B CA 1
ATOM 3891 C C . SER B 1 156 ? -2.764 31.875 11.844 1 98.38 156 SER B C 1
ATOM 3893 O O . SER B 1 156 ? -2.264 32.688 11.078 1 98.38 156 SER B O 1
ATOM 3895 N N . ASP B 1 157 ? -2.867 32.062 13.102 1 98.19 157 ASP B N 1
ATOM 3896 C CA . ASP B 1 157 ? -2.428 33.312 13.711 1 98.19 157 ASP B CA 1
ATOM 3897 C C . ASP B 1 157 ? -0.926 33.531 13.516 1 98.19 157 ASP B C 1
ATOM 3899 O O . ASP B 1 157 ? -0.485 34.625 13.156 1 98.19 157 ASP B O 1
ATOM 3903 N N . ILE B 1 158 ? -0.199 32.531 13.719 1 98.12 158 ILE B N 1
ATOM 3904 C CA . ILE B 1 158 ? 1.248 32.625 13.555 1 98.12 158 ILE B CA 1
ATOM 3905 C C . ILE B 1 158 ? 1.592 32.812 12.078 1 98.12 158 ILE B C 1
ATOM 3907 O O . ILE B 1 158 ? 2.465 33.594 11.727 1 98.12 158 ILE B O 1
ATOM 3911 N N . ALA B 1 159 ? 0.916 32.125 11.219 1 98.12 159 ALA B N 1
ATOM 3912 C CA . ALA B 1 159 ? 1.188 32.156 9.781 1 98.12 159 ALA B CA 1
ATOM 3913 C C . ALA B 1 159 ? 0.924 33.531 9.219 1 98.12 159 ALA B C 1
ATOM 3915 O O . ALA B 1 159 ? 1.679 34.031 8.367 1 98.12 159 ALA B O 1
ATOM 3916 N N . MET B 1 160 ? -0.099 34.156 9.664 1 96.5 160 MET B N 1
ATOM 3917 C CA . MET B 1 160 ? -0.484 35.469 9.156 1 96.5 160 MET B CA 1
ATOM 3918 C C . MET B 1 160 ? 0.572 36.531 9.5 1 96.5 160 MET B C 1
ATOM 3920 O O . MET B 1 160 ? 0.762 37.469 8.75 1 96.5 160 MET B O 1
ATOM 3924 N N . ILE B 1 161 ? 1.272 36.25 10.555 1 96.56 161 ILE B N 1
ATOM 3925 C CA . ILE B 1 161 ? 2.258 37.188 11.031 1 96.56 161 ILE B CA 1
ATOM 3926 C C . ILE B 1 161 ? 3.633 36.844 10.469 1 96.56 161 ILE B C 1
ATOM 3928 O O . ILE B 1 161 ? 4.367 37.75 10.023 1 96.56 161 ILE B O 1
ATOM 3932 N N . GLU B 1 162 ? 3.947 35.594 10.391 1 96.56 162 GLU B N 1
ATOM 3933 C CA . GLU B 1 162 ? 5.336 35.219 10.188 1 96.56 162 GLU B CA 1
ATOM 3934 C C . GLU B 1 162 ? 5.582 34.75 8.75 1 96.56 162 GLU B C 1
ATOM 3936 O O . GLU B 1 162 ? 6.727 34.719 8.297 1 96.56 162 GLU B O 1
ATOM 3941 N N . LEU B 1 163 ? 4.605 34.406 8 1 95.31 163 LEU B N 1
ATOM 3942 C CA . LEU B 1 163 ? 4.812 33.844 6.676 1 95.31 163 LEU B CA 1
ATOM 3943 C C . LEU B 1 163 ? 4.086 34.656 5.613 1 95.31 163 LEU B C 1
ATOM 3945 O O . LEU B 1 163 ? 2.977 35.125 5.848 1 95.31 163 LEU B O 1
ATOM 3949 N N . PRO B 1 164 ? 4.75 34.781 4.465 1 94.12 164 PRO B N 1
ATOM 3950 C CA . PRO B 1 164 ? 4.047 35.438 3.365 1 94.12 164 PRO B CA 1
ATOM 3951 C C . PRO B 1 164 ? 2.865 34.625 2.846 1 94.12 164 PRO B C 1
ATOM 3953 O O . PRO B 1 164 ? 2.822 33.406 3.027 1 94.12 164 PRO B O 1
ATOM 3956 N N . PRO B 1 165 ? 1.932 35.25 2.174 1 94.56 165 PRO B N 1
ATOM 3957 C CA . PRO B 1 165 ? 0.703 34.594 1.722 1 94.56 165 PRO B CA 1
ATOM 3958 C C . PRO B 1 165 ? 0.962 33.5 0.668 1 94.56 165 PRO B C 1
ATOM 3960 O O . PRO B 1 165 ? 0.109 32.656 0.435 1 94.56 165 PRO B O 1
ATOM 3963 N N . THR B 1 166 ? 2.055 33.531 0.058 1 93.44 166 THR B N 1
ATOM 3964 C CA . THR B 1 166 ? 2.338 32.562 -1 1 93.44 166 THR B CA 1
ATOM 3965 C C . THR B 1 166 ? 3.102 31.375 -0.449 1 93.44 166 THR B C 1
ATOM 3967 O O . THR B 1 166 ? 3.354 30.406 -1.171 1 93.44 166 THR B O 1
ATOM 3970 N N . HIS B 1 167 ? 3.465 31.453 0.767 1 93.12 167 HIS B N 1
ATOM 3971 C CA . HIS B 1 167 ? 4.25 30.359 1.335 1 93.12 167 HIS B CA 1
ATOM 3972 C C . HIS B 1 167 ? 3.467 29.047 1.323 1 93.12 167 HIS B C 1
ATOM 3974 O O . HIS B 1 167 ? 2.309 29.016 1.745 1 93.12 167 HIS B O 1
ATOM 3980 N N . PRO B 1 168 ? 4.066 27.969 0.915 1 93.25 168 PRO B N 1
ATOM 3981 C CA . PRO B 1 168 ? 3.34 26.703 0.755 1 93.25 168 PRO B CA 1
ATOM 3982 C C . PRO B 1 168 ? 2.725 26.203 2.062 1 93.25 168 PRO B C 1
ATOM 3984 O O . PRO B 1 168 ? 1.624 25.656 2.057 1 93.25 168 PRO B O 1
ATOM 3987 N N . ILE B 1 169 ? 3.355 26.359 3.139 1 95.31 169 ILE B N 1
ATOM 3988 C CA . ILE B 1 169 ? 2.842 25.891 4.422 1 95.31 169 ILE B CA 1
ATOM 3989 C C . ILE B 1 169 ? 1.606 26.703 4.812 1 95.31 169 ILE B C 1
ATOM 3991 O O . ILE B 1 169 ? 0.643 26.156 5.352 1 95.31 169 ILE B O 1
ATOM 3995 N N . ARG B 1 170 ? 1.671 28.031 4.613 1 96.31 170 ARG B N 1
ATOM 3996 C CA . ARG B 1 170 ? 0.516 28.875 4.898 1 96.31 170 ARG B CA 1
ATOM 3997 C C . ARG B 1 170 ? -0.66 28.531 3.994 1 96.31 170 ARG B C 1
ATOM 3999 O O . ARG B 1 170 ? -1.801 28.438 4.453 1 96.31 170 ARG B O 1
ATOM 4006 N N . LEU B 1 171 ? -0.352 28.297 2.744 1 96.25 171 LEU B N 1
ATOM 4007 C CA . LEU B 1 171 ? -1.383 27.906 1.79 1 96.25 171 LEU B CA 1
ATOM 4008 C C . LEU B 1 171 ? -1.974 26.547 2.152 1 96.25 171 LEU B C 1
ATOM 4010 O O . LEU B 1 171 ? -3.191 26.359 2.09 1 96.25 171 LEU B O 1
ATOM 4014 N N . GLY B 1 172 ? -1.095 25.625 2.469 1 96.5 172 GLY B N 1
ATOM 4015 C CA . GLY B 1 172 ? -1.563 24.312 2.881 1 96.5 172 GLY B CA 1
ATOM 4016 C C . GLY B 1 172 ? -2.432 24.359 4.125 1 96.5 172 GLY B C 1
ATOM 4017 O O . GLY B 1 172 ? -3.396 23.594 4.238 1 96.5 172 GLY B O 1
ATOM 4018 N N . LEU B 1 173 ? -2.061 25.156 5.043 1 98.06 173 LEU B N 1
ATOM 4019 C CA . LEU B 1 173 ? -2.861 25.375 6.246 1 98.06 173 LEU B CA 1
ATOM 4020 C C . LEU B 1 173 ? -4.25 25.891 5.887 1 98.06 173 LEU B C 1
ATOM 4022 O O . LEU B 1 173 ? -5.258 25.375 6.371 1 98.06 173 LEU B O 1
ATOM 4026 N N . ALA B 1 174 ? -4.289 26.891 5.016 1 97.94 174 ALA B N 1
ATOM 4027 C CA . ALA B 1 174 ? -5.57 27.453 4.598 1 97.94 174 ALA B CA 1
ATOM 4028 C C . ALA B 1 174 ? -6.438 26.391 3.918 1 97.94 174 ALA B C 1
ATOM 4030 O O . ALA B 1 174 ? -7.645 26.328 4.152 1 97.94 174 ALA B O 1
ATOM 4031 N N . LEU B 1 175 ? -5.82 25.609 3.125 1 97.44 175 LEU B N 1
ATOM 4032 C CA . LEU B 1 175 ? -6.52 24.547 2.418 1 97.44 175 LEU B CA 1
ATOM 4033 C C . LEU B 1 175 ? -7.164 23.578 3.402 1 97.44 175 LEU B C 1
ATOM 4035 O O . LEU B 1 175 ? -8.375 23.344 3.359 1 97.44 175 LEU B O 1
ATOM 4039 N N . ASN B 1 176 ? -6.375 23.031 4.277 1 97.69 176 ASN B N 1
ATOM 4040 C CA . ASN B 1 176 ? -6.863 22.016 5.219 1 97.69 176 ASN B CA 1
ATOM 4041 C C . ASN B 1 176 ? -7.848 22.625 6.219 1 97.69 176 ASN B C 1
ATOM 4043 O O . ASN B 1 176 ? -8.812 21.969 6.609 1 97.69 176 ASN B O 1
ATOM 4047 N N . PHE B 1 177 ? -7.582 23.812 6.602 1 98.06 177 PHE B N 1
ATOM 4048 C CA . PHE B 1 177 ? -8.484 24.5 7.516 1 98.06 177 PHE B CA 1
ATOM 4049 C C . PHE B 1 177 ? -9.852 24.703 6.871 1 98.06 177 PHE B C 1
ATOM 4051 O O . PHE B 1 177 ? -10.883 24.5 7.52 1 98.06 177 PHE B O 1
ATOM 4058 N N . SER B 1 178 ? -9.867 25.078 5.625 1 97.88 178 SER B N 1
ATOM 4059 C CA . SER B 1 178 ? -11.133 25.25 4.91 1 97.88 178 SER B CA 1
ATOM 4060 C C . SER B 1 178 ? -11.875 23.922 4.809 1 97.88 178 SER B C 1
ATOM 4062 O O . SER B 1 178 ? -13.102 23.875 4.918 1 97.88 178 SER B O 1
ATOM 4064 N N . VAL B 1 179 ? -11.18 22.859 4.543 1 96.56 179 VAL B N 1
ATOM 4065 C CA . VAL B 1 179 ? -11.797 21.547 4.484 1 96.56 179 VAL B CA 1
ATOM 4066 C C . VAL B 1 179 ? -12.398 21.188 5.844 1 96.56 179 VAL B C 1
ATOM 4068 O O . VAL B 1 179 ? -13.477 20.609 5.918 1 96.56 179 VAL B O 1
ATOM 4071 N N . PHE B 1 180 ? -11.711 21.531 6.918 1 97.31 180 PHE B N 1
ATOM 4072 C CA . PHE B 1 180 ? -12.219 21.312 8.273 1 97.31 180 PHE B CA 1
ATOM 4073 C C . PHE B 1 180 ? -13.578 21.984 8.453 1 97.31 180 PHE B C 1
ATOM 4075 O O . PHE B 1 180 ? -14.516 21.344 8.945 1 97.31 180 PHE B O 1
ATOM 4082 N N . TYR B 1 181 ? -13.695 23.234 8.062 1 97.75 181 TYR B N 1
ATOM 4083 C CA . TYR B 1 181 ? -14.961 23.953 8.188 1 97.75 181 TYR B CA 1
ATOM 4084 C C . TYR B 1 181 ? -16.047 23.281 7.363 1 97.75 181 TYR B C 1
ATOM 4086 O O . TYR B 1 181 ? -17.188 23.172 7.812 1 97.75 181 TYR B O 1
ATOM 4094 N N . TYR B 1 182 ? -15.734 22.812 6.246 1 94.88 182 TYR B N 1
ATOM 4095 C CA . TYR B 1 182 ? -16.719 22.219 5.348 1 94.88 182 TYR B CA 1
ATOM 4096 C C . TYR B 1 182 ? -17.125 20.828 5.832 1 94.88 182 TYR B C 1
ATOM 4098 O O . TYR B 1 182 ? -18.328 20.547 5.98 1 94.88 182 TYR B O 1
ATOM 4106 N N . GLU B 1 183 ? -16.125 19.984 6.117 1 93.5 183 GLU B N 1
ATOM 4107 C CA . GLU B 1 183 ? -16.375 18.562 6.328 1 93.5 183 GLU B CA 1
ATOM 4108 C C . GLU B 1 183 ? -16.719 18.266 7.789 1 93.5 183 GLU B C 1
ATOM 4110 O O . GLU B 1 183 ? -17.469 17.344 8.078 1 93.5 183 GLU B O 1
ATOM 4115 N N . ILE B 1 184 ? -16.141 19 8.68 1 95.94 184 ILE B N 1
ATOM 4116 C CA . ILE B 1 184 ? -16.266 18.656 10.086 1 95.94 184 ILE B CA 1
ATOM 4117 C C . ILE B 1 184 ? -17.312 19.531 10.75 1 95.94 184 ILE B C 1
ATOM 4119 O O . ILE B 1 184 ? -18.188 19.047 11.469 1 95.94 184 ILE B O 1
ATOM 4123 N N . LEU B 1 185 ? -17.234 20.891 10.484 1 96.12 185 LEU B N 1
ATOM 4124 C CA . LEU B 1 185 ? -18.141 21.812 11.148 1 96.12 185 LEU B CA 1
ATOM 4125 C C . LEU B 1 185 ? -19.391 22.062 10.305 1 96.12 185 LEU B C 1
ATOM 4127 O O . LEU B 1 185 ? -20.312 22.75 10.734 1 96.12 185 LEU B O 1
ATOM 4131 N N . ASN B 1 186 ? -19.438 21.516 9.109 1 93.56 186 ASN B N 1
ATOM 4132 C CA . ASN B 1 186 ? -20.562 21.688 8.195 1 93.56 186 ASN B CA 1
ATOM 4133 C C . ASN B 1 186 ? -20.891 23.156 7.965 1 93.56 186 ASN B C 1
ATOM 4135 O O . ASN B 1 186 ? -22.062 23.547 8.047 1 93.56 186 ASN B O 1
ATOM 4139 N N . SER B 1 187 ? -19.859 23.906 7.816 1 95.69 187 SER B N 1
ATOM 4140 C CA . SER B 1 187 ? -19.984 25.328 7.539 1 95.69 187 SER B CA 1
ATOM 4141 C C . SER B 1 187 ? -19.375 25.688 6.188 1 95.69 187 SER B C 1
ATOM 4143 O O . SER B 1 187 ? -18.297 26.297 6.125 1 95.69 187 SER B O 1
ATOM 4145 N N . PRO B 1 188 ? -20.078 25.359 5.117 1 94.62 188 PRO B N 1
ATOM 4146 C CA . PRO B 1 188 ? -19.531 25.594 3.777 1 94.62 188 PRO B CA 1
ATOM 4147 C C . PRO B 1 188 ? -19.234 27.062 3.508 1 94.62 188 PRO B C 1
ATOM 4149 O O . PRO B 1 188 ? -18.281 27.391 2.797 1 94.62 188 PRO B O 1
ATOM 4152 N N . ASP B 1 189 ? -20.016 27.953 4.098 1 95.75 189 ASP B N 1
ATOM 4153 C CA . ASP B 1 189 ? -19.797 29.391 3.883 1 95.75 189 ASP B CA 1
ATOM 4154 C C . ASP B 1 189 ? -18.438 29.828 4.445 1 95.75 189 ASP B C 1
ATOM 4156 O O . ASP B 1 189 ? -17.688 30.516 3.773 1 95.75 189 ASP B O 1
ATOM 4160 N N . ARG B 1 190 ? -18.203 29.453 5.633 1 96.38 190 ARG B N 1
ATOM 4161 C CA . ARG B 1 190 ? -16.922 29.781 6.25 1 96.38 190 ARG B CA 1
ATOM 4162 C C . ARG B 1 190 ? -15.766 29.141 5.496 1 96.38 190 ARG B C 1
ATOM 4164 O O . ARG B 1 190 ? -14.703 29.75 5.348 1 96.38 190 ARG B O 1
ATOM 4171 N N . ALA B 1 191 ? -15.992 27.906 5.047 1 96.88 191 ALA B N 1
ATOM 4172 C CA . ALA B 1 191 ? -14.977 27.188 4.266 1 96.88 191 ALA B CA 1
ATOM 4173 C C . ALA B 1 191 ? -14.633 27.953 2.992 1 96.88 191 ALA B C 1
ATOM 4175 O O . ALA B 1 191 ? -13.461 28.172 2.691 1 96.88 191 ALA B O 1
ATOM 4176 N N . CYS B 1 192 ? -15.656 28.391 2.309 1 96 192 CYS B N 1
ATOM 4177 C CA . CYS B 1 192 ? -15.453 29.094 1.049 1 96 192 CYS B CA 1
ATOM 4178 C C . CYS B 1 192 ? -14.773 30.438 1.276 1 96 192 CYS B C 1
ATOM 4180 O O . CYS B 1 192 ? -13.891 30.828 0.511 1 96 192 CYS B O 1
ATOM 4182 N N . ARG B 1 193 ? -15.156 31.125 2.275 1 97.12 193 ARG B N 1
ATOM 4183 C CA . ARG B 1 193 ? -14.555 32.438 2.58 1 97.12 193 ARG B CA 1
ATOM 4184 C C . ARG B 1 193 ? -13.07 32.281 2.873 1 97.12 193 ARG B C 1
ATOM 4186 O O . ARG B 1 193 ? -12.258 33.062 2.359 1 97.12 193 ARG B O 1
ATOM 4193 N N . LEU B 1 194 ? -12.789 31.344 3.715 1 97.19 194 LEU B N 1
ATOM 4194 C CA . LEU B 1 194 ? -11.391 31.109 4.082 1 97.19 194 LEU B CA 1
ATOM 4195 C C . LEU B 1 194 ? -10.562 30.719 2.859 1 97.19 194 LEU B C 1
ATOM 4197 O O . LEU B 1 194 ? -9.484 31.281 2.635 1 97.19 194 LEU B O 1
ATOM 4201 N N . ALA B 1 195 ? -11.047 29.797 2.039 1 96.81 195 ALA B N 1
ATOM 4202 C CA . ALA B 1 195 ? -10.336 29.344 0.847 1 96.81 195 ALA B CA 1
ATOM 4203 C C . ALA B 1 195 ? -10.148 30.484 -0.154 1 96.81 195 ALA B C 1
ATOM 4205 O O . ALA B 1 195 ? -9.07 30.641 -0.722 1 96.81 195 ALA B O 1
ATOM 4206 N N . LYS B 1 196 ? -11.141 31.266 -0.373 1 96.94 196 LYS B N 1
ATOM 4207 C CA . LYS B 1 196 ? -11.086 32.375 -1.315 1 96.94 196 LYS B CA 1
ATOM 4208 C C . LYS B 1 196 ? -10.094 33.438 -0.848 1 96.94 196 LYS B C 1
ATOM 4210 O O . LYS B 1 196 ? -9.312 33.969 -1.646 1 96.94 196 LYS B O 1
ATOM 4215 N N . ALA B 1 197 ? -10.195 33.75 0.412 1 97.19 197 ALA B N 1
ATOM 4216 C CA . ALA B 1 197 ? -9.281 34.75 0.964 1 97.19 197 ALA B CA 1
ATOM 4217 C C . ALA B 1 197 ? -7.828 34.312 0.79 1 97.19 197 ALA B C 1
ATOM 4219 O O . ALA B 1 197 ? -6.977 35.094 0.393 1 97.19 197 ALA B O 1
ATOM 4220 N N . ALA B 1 198 ? -7.578 33.094 1.128 1 96.94 198 ALA B N 1
ATOM 4221 C CA . ALA B 1 198 ? -6.223 32.594 0.979 1 96.94 198 ALA B CA 1
ATOM 4222 C C . ALA B 1 198 ? -5.773 32.625 -0.478 1 96.94 198 ALA B C 1
ATOM 4224 O O . ALA B 1 198 ? -4.637 33 -0.769 1 96.94 198 ALA B O 1
ATOM 4225 N N . PHE B 1 199 ? -6.633 32.25 -1.38 1 95.56 199 PHE B N 1
ATOM 4226 C CA . PHE B 1 199 ? -6.34 32.25 -2.809 1 95.56 199 PHE B CA 1
ATOM 4227 C C . PHE B 1 199 ? -6.059 33.656 -3.301 1 95.56 199 PHE B C 1
ATOM 4229 O O . PHE B 1 199 ? -5.055 33.906 -3.971 1 95.56 199 PHE B O 1
ATOM 4236 N N . ASP B 1 200 ? -6.875 34.594 -2.945 1 95.94 200 ASP B N 1
ATOM 4237 C CA . ASP B 1 200 ? -6.754 35.969 -3.383 1 95.94 200 ASP B CA 1
ATOM 4238 C C . ASP B 1 200 ? -5.488 36.625 -2.82 1 95.94 200 ASP B C 1
ATOM 4240 O O . ASP B 1 200 ? -4.789 37.344 -3.527 1 95.94 200 ASP B O 1
ATOM 4244 N N . ASP B 1 201 ? -5.211 36.344 -1.572 1 95.44 201 ASP B N 1
ATOM 4245 C CA . ASP B 1 201 ? -4.008 36.875 -0.95 1 95.44 201 ASP B CA 1
ATOM 4246 C C . ASP B 1 201 ? -2.75 36.375 -1.651 1 95.44 201 ASP B C 1
ATOM 4248 O O . ASP B 1 201 ? -1.777 37.125 -1.803 1 95.44 201 ASP B O 1
ATOM 4252 N N . ALA B 1 202 ? -2.766 35.188 -2.016 1 94.38 202 ALA B N 1
ATOM 4253 C CA . ALA B 1 202 ? -1.606 34.594 -2.682 1 94.38 202 ALA B CA 1
ATOM 4254 C C . ALA B 1 202 ? -1.416 35.188 -4.074 1 94.38 202 ALA B C 1
ATOM 4256 O O . ALA B 1 202 ? -0.287 35.438 -4.496 1 94.38 202 ALA B O 1
ATOM 4257 N N . ILE B 1 203 ? -2.504 35.375 -4.801 1 92.06 203 ILE B N 1
ATOM 4258 C CA . ILE B 1 203 ? -2.461 35.938 -6.148 1 92.06 203 ILE B CA 1
ATOM 4259 C C . ILE B 1 203 ? -1.829 37.312 -6.105 1 92.06 203 ILE B C 1
ATOM 4261 O O . ILE B 1 203 ? -1.076 37.688 -7.008 1 92.06 203 ILE B O 1
ATOM 4265 N N . ALA B 1 204 ? -2.076 38 -5.105 1 89.5 204 ALA B N 1
ATOM 4266 C CA . ALA B 1 204 ? -1.614 39.375 -4.957 1 89.5 204 ALA B CA 1
ATOM 4267 C C . ALA B 1 204 ? -0.097 39.438 -4.809 1 89.5 204 ALA B C 1
ATOM 4269 O O . ALA B 1 204 ? 0.528 40.438 -5.141 1 89.5 204 ALA B O 1
ATOM 4270 N N . GLU B 1 205 ? 0.477 38.312 -4.387 1 86.94 205 GLU B N 1
ATOM 4271 C CA . GLU B 1 205 ? 1.913 38.312 -4.125 1 86.94 205 GLU B CA 1
ATOM 4272 C C . GLU B 1 205 ? 2.631 37.25 -4.973 1 86.94 205 GLU B C 1
ATOM 4274 O O . GLU B 1 205 ? 3.725 36.812 -4.621 1 86.94 205 GLU B O 1
ATOM 4279 N N . LEU B 1 206 ? 2.064 36.812 -6.039 1 81.94 206 LEU B N 1
ATOM 4280 C CA . LEU B 1 206 ? 2.627 35.75 -6.871 1 81.94 206 LEU B CA 1
ATOM 4281 C C . LEU B 1 206 ? 3.91 36.219 -7.551 1 81.94 206 LEU B C 1
ATOM 4283 O O . LEU B 1 206 ? 4.82 35.438 -7.781 1 81.94 206 LEU B O 1
ATOM 4287 N N . ASP B 1 207 ? 3.947 37.531 -7.844 1 77.5 207 ASP B N 1
ATOM 4288 C CA . ASP B 1 207 ? 5.07 38.062 -8.602 1 77.5 207 ASP B CA 1
ATOM 4289 C C . ASP B 1 207 ? 6.352 38.062 -7.766 1 77.5 207 ASP B C 1
ATOM 4291 O O . ASP B 1 207 ? 7.453 38.125 -8.312 1 77.5 207 ASP B O 1
ATOM 4295 N N . THR B 1 208 ? 6.188 37.812 -6.488 1 74.12 208 THR B N 1
ATOM 4296 C CA . THR B 1 208 ? 7.352 37.844 -5.609 1 74.12 208 THR B CA 1
ATOM 4297 C C . THR B 1 208 ? 7.949 36.469 -5.414 1 74.12 208 THR B C 1
ATOM 4299 O O . THR B 1 208 ? 9.016 36.312 -4.809 1 74.12 208 THR B O 1
ATOM 4302 N N . LEU B 1 209 ? 7.375 35.469 -5.922 1 73.88 209 LEU B N 1
ATOM 4303 C CA . LEU B 1 209 ? 7.742 34.094 -5.613 1 73.88 209 LEU B CA 1
ATOM 4304 C C . LEU B 1 209 ? 8.938 33.625 -6.453 1 73.88 209 LEU B C 1
ATOM 4306 O O . LEU B 1 209 ? 9.055 34.031 -7.621 1 73.88 209 LEU B O 1
ATOM 4310 N N . SER B 1 210 ? 9.844 33.125 -5.605 1 70.25 210 SER B N 1
ATOM 4311 C CA . SER B 1 210 ? 10.922 32.438 -6.301 1 70.25 210 SER B CA 1
ATOM 4312 C C . SER B 1 210 ? 10.391 31.281 -7.145 1 70.25 210 SER B C 1
ATOM 4314 O O . SER B 1 210 ? 9.258 30.828 -6.945 1 70.25 210 SER B O 1
ATOM 4316 N N . GLU B 1 211 ? 11.164 30.797 -8.07 1 65.44 211 GLU B N 1
ATOM 4317 C CA . GLU B 1 211 ? 10.789 29.734 -8.992 1 65.44 211 GLU B CA 1
ATOM 4318 C C . GLU B 1 211 ? 10.492 28.438 -8.258 1 65.44 211 GLU B C 1
ATOM 4320 O O . GLU B 1 211 ? 9.555 27.719 -8.602 1 65.44 211 GLU B O 1
ATOM 4325 N N . GLU B 1 212 ? 11.359 28.172 -7.242 1 67.44 212 GLU B N 1
ATOM 4326 C CA . GLU B 1 212 ? 11.219 26.891 -6.547 1 67.44 212 GLU B CA 1
ATOM 4327 C C . GLU B 1 212 ? 9.922 26.859 -5.734 1 67.44 212 GLU B C 1
ATOM 4329 O O . GLU B 1 212 ? 9.227 25.844 -5.719 1 67.44 212 GLU B O 1
ATOM 4334 N N . SER B 1 213 ? 9.641 27.922 -5.105 1 72.06 213 SER B N 1
ATOM 4335 C CA . SER B 1 213 ? 8.445 27.984 -4.266 1 72.06 213 SER B CA 1
ATOM 4336 C C . SER B 1 213 ? 7.184 28.141 -5.105 1 72.06 213 SER B C 1
ATOM 4338 O O . SER B 1 213 ? 6.086 27.828 -4.645 1 72.06 213 SER B O 1
ATOM 4340 N N . TYR B 1 214 ? 7.508 28.422 -6.332 1 77.06 214 TYR B N 1
ATOM 4341 C CA . TYR B 1 214 ? 6.402 28.719 -7.238 1 77.06 214 TYR B CA 1
ATOM 4342 C C . TYR B 1 214 ? 5.602 27.453 -7.555 1 77.06 214 TYR B C 1
ATOM 4344 O O . TYR B 1 214 ? 4.371 27.484 -7.539 1 77.06 214 TYR B O 1
ATOM 4352 N N . LYS B 1 215 ? 6.273 26.422 -7.742 1 81.88 215 LYS B N 1
ATOM 4353 C CA . LYS B 1 215 ? 5.594 25.188 -8.125 1 81.88 215 LYS B CA 1
ATOM 4354 C C . LYS B 1 215 ? 4.711 24.688 -6.984 1 81.88 215 LYS B C 1
ATOM 4356 O O . LYS B 1 215 ? 3.529 24.391 -7.191 1 81.88 215 LYS B O 1
ATOM 4361 N N . ASP B 1 216 ? 5.207 24.594 -5.836 1 85.12 216 ASP B N 1
ATOM 4362 C CA . ASP B 1 216 ? 4.453 24.078 -4.691 1 85.12 216 ASP B CA 1
ATOM 4363 C C . ASP B 1 216 ? 3.27 24.984 -4.371 1 85.12 216 ASP B C 1
ATOM 4365 O O . ASP B 1 216 ? 2.152 24.516 -4.16 1 85.12 216 ASP B O 1
ATOM 4369 N N . SER B 1 217 ? 3.561 26.266 -4.402 1 90.06 217 SER B N 1
ATOM 4370 C CA . SER B 1 217 ? 2.521 27.234 -4.062 1 90.06 217 SER B CA 1
ATOM 4371 C C . SER B 1 217 ? 1.384 27.203 -5.078 1 90.06 217 SER B C 1
ATOM 4373 O O . SER B 1 217 ? 0.21 27.188 -4.703 1 90.06 217 SER B O 1
ATOM 4375 N N . THR B 1 218 ? 1.703 27.062 -6.301 1 89.62 218 THR B N 1
ATOM 4376 C CA . THR B 1 218 ? 0.683 27.078 -7.344 1 89.62 218 THR B CA 1
ATOM 4377 C C . THR B 1 218 ? -0.162 25.812 -7.293 1 89.62 218 THR B C 1
ATOM 4379 O O . THR B 1 218 ? -1.362 25.844 -7.574 1 89.62 218 THR B O 1
ATOM 4382 N N . LEU B 1 219 ? 0.448 24.734 -6.996 1 89.88 219 LEU B N 1
ATOM 4383 C CA . LEU B 1 219 ? -0.287 23.484 -6.867 1 89.88 219 LEU B CA 1
ATOM 4384 C C . LEU B 1 219 ? -1.332 23.578 -5.762 1 89.88 219 LEU B C 1
ATOM 4386 O O . LEU B 1 219 ? -2.484 23.188 -5.953 1 89.88 219 LEU B O 1
ATOM 4390 N N . ILE B 1 220 ? -0.944 24.156 -4.656 1 92.56 220 ILE B N 1
ATOM 4391 C CA . ILE B 1 220 ? -1.865 24.25 -3.529 1 92.56 220 ILE B CA 1
ATOM 4392 C C . ILE B 1 220 ? -2.969 25.25 -3.85 1 92.56 220 ILE B C 1
ATOM 4394 O O . ILE B 1 220 ? -4.129 25.047 -3.48 1 92.56 220 ILE B O 1
ATOM 4398 N N . MET B 1 221 ? -2.566 26.297 -4.566 1 93.06 221 MET B N 1
ATOM 4399 C CA . MET B 1 221 ? -3.559 27.281 -4.992 1 93.06 221 MET B CA 1
ATOM 4400 C C . MET B 1 221 ? -4.605 26.641 -5.898 1 93.06 221 MET B C 1
ATOM 4402 O O . MET B 1 221 ? -5.793 26.953 -5.797 1 93.06 221 MET B O 1
ATOM 4406 N N . GLN B 1 222 ? -4.191 25.781 -6.73 1 91.88 222 GLN B N 1
ATOM 4407 C CA . GLN B 1 222 ? -5.113 25.062 -7.605 1 91.88 222 GLN B CA 1
ATOM 4408 C C . GLN B 1 222 ? -6.074 24.188 -6.801 1 91.88 222 GLN B C 1
ATOM 4410 O O . GLN B 1 222 ? -7.262 24.109 -7.117 1 91.88 222 GLN B O 1
ATOM 4415 N N . LEU B 1 223 ? -5.555 23.594 -5.844 1 92.94 223 LEU B N 1
ATOM 4416 C CA . LEU B 1 223 ? -6.406 22.781 -4.984 1 92.94 223 LEU B CA 1
ATOM 4417 C C . LEU B 1 223 ? -7.457 23.625 -4.289 1 92.94 223 LEU B C 1
ATOM 4419 O O . LEU B 1 223 ? -8.609 23.219 -4.156 1 92.94 223 LEU B O 1
ATOM 4423 N N . LEU B 1 224 ? -7.02 24.797 -3.832 1 95.12 224 LEU B N 1
ATOM 4424 C CA . LEU B 1 224 ? -7.957 25.734 -3.221 1 95.12 224 LEU B CA 1
ATOM 4425 C C . LEU B 1 224 ? -9.07 26.094 -4.195 1 95.12 224 LEU B C 1
ATOM 4427 O O . LEU B 1 224 ? -10.25 26.078 -3.834 1 95.12 224 LEU B O 1
ATOM 4431 N N . ARG B 1 225 ? -8.703 26.375 -5.355 1 92.5 225 ARG B N 1
ATOM 4432 C CA . ARG B 1 225 ? -9.664 26.734 -6.391 1 92.5 225 ARG B CA 1
ATOM 4433 C C . ARG B 1 225 ? -10.602 25.562 -6.703 1 92.5 225 ARG B C 1
ATOM 4435 O O . ARG B 1 225 ? -11.805 25.75 -6.871 1 92.5 225 ARG B O 1
ATOM 4442 N N . ASP B 1 226 ? -10.102 24.406 -6.844 1 91.62 226 ASP B N 1
ATOM 4443 C CA . ASP B 1 226 ? -10.898 23.203 -7.129 1 91.62 226 ASP B CA 1
ATOM 4444 C C . ASP B 1 226 ? -11.945 22.984 -6.043 1 91.62 226 ASP B C 1
ATOM 4446 O O . ASP B 1 226 ? -13.102 22.672 -6.348 1 91.62 226 ASP B O 1
ATOM 4450 N N . ASN B 1 227 ? -11.508 23.109 -4.812 1 92.56 227 ASN B N 1
ATOM 4451 C CA . ASN B 1 227 ? -12.453 22.938 -3.717 1 92.56 227 ASN B CA 1
ATOM 4452 C C . ASN B 1 227 ? -13.555 24 -3.756 1 92.56 227 ASN B C 1
ATOM 4454 O O . ASN B 1 227 ? -14.719 23.688 -3.527 1 92.56 227 ASN B O 1
ATOM 4458 N N . LEU B 1 228 ? -13.117 25.234 -4.059 1 93.12 228 LEU B N 1
ATOM 4459 C CA . LEU B 1 228 ? -14.094 26.312 -4.148 1 93.12 228 LEU B CA 1
ATOM 4460 C C . LEU B 1 228 ? -15.141 26.031 -5.219 1 93.12 228 LEU B C 1
ATOM 4462 O O . LEU B 1 228 ? -16.328 26.234 -4.996 1 93.12 228 LEU B O 1
ATOM 4466 N N . THR B 1 229 ? -14.719 25.484 -6.266 1 90.56 229 THR B N 1
ATOM 4467 C CA . THR B 1 229 ? -15.617 25.156 -7.363 1 90.56 229 THR B CA 1
ATOM 4468 C C . THR B 1 229 ? -16.578 24.031 -6.961 1 90.56 229 THR B C 1
ATOM 4470 O O . THR B 1 229 ? -17.781 24.109 -7.223 1 90.56 229 THR B O 1
ATOM 4473 N N . LEU B 1 230 ? -16.031 23.094 -6.355 1 89.25 230 LEU B N 1
ATOM 4474 C CA . LEU B 1 230 ? -16.828 21.953 -5.898 1 89.25 230 LEU B CA 1
ATOM 4475 C C . LEU B 1 230 ? -17.891 22.391 -4.898 1 89.25 230 LEU B C 1
ATOM 4477 O O . LEU B 1 230 ? -19.047 22.016 -5.023 1 89.25 230 LEU B O 1
ATOM 4481 N N . TRP B 1 231 ? -17.484 23.188 -3.932 1 90 231 TRP B N 1
ATOM 4482 C CA . TRP B 1 231 ? -18.359 23.562 -2.834 1 90 231 TRP B CA 1
ATOM 4483 C C . TRP B 1 231 ? -19.453 24.531 -3.311 1 90 231 TRP B C 1
ATOM 4485 O O . TRP B 1 231 ? -20.594 24.484 -2.838 1 90 231 TRP B O 1
ATOM 4495 N N . THR B 1 232 ? -19.109 25.391 -4.16 1 87.69 232 THR B N 1
ATOM 4496 C CA . THR B 1 232 ? -20.078 26.344 -4.68 1 87.69 232 THR B CA 1
ATOM 4497 C C . THR B 1 232 ? -21.109 25.641 -5.555 1 87.69 232 THR B C 1
ATOM 4499 O O . THR B 1 232 ? -22.297 26.016 -5.566 1 87.69 232 THR B O 1
ATOM 4502 N N . SER B 1 233 ? -20.719 24.641 -6.293 1 83.12 233 SER B N 1
ATOM 4503 C CA . SER B 1 233 ? -21.656 23.828 -7.074 1 83.12 233 SER B CA 1
ATOM 4504 C C . SER B 1 233 ? -22.609 23.047 -6.168 1 83.12 233 SER B C 1
ATOM 4506 O O . SER B 1 233 ? -23.797 22.906 -6.484 1 83.12 233 SER B O 1
ATOM 4508 N N . ASP B 1 234 ? -22.125 22.594 -5.113 1 78.31 234 ASP B N 1
ATOM 4509 C CA . ASP B 1 234 ? -22.922 21.844 -4.156 1 78.31 234 ASP B CA 1
ATOM 4510 C C . ASP B 1 234 ? -23.953 22.734 -3.477 1 78.31 234 ASP B C 1
ATOM 4512 O O . ASP B 1 234 ? -25.078 22.297 -3.203 1 78.31 234 ASP B O 1
ATOM 4516 N N . MET B 1 235 ? -23.562 23.938 -3.162 1 78.25 235 MET B N 1
ATOM 4517 C CA . MET B 1 235 ? -24.438 24.875 -2.471 1 78.25 235 MET B CA 1
ATOM 4518 C C . MET B 1 235 ? -25.547 25.359 -3.395 1 78.25 235 MET B C 1
ATOM 4520 O O . MET B 1 235 ? -26.641 25.688 -2.932 1 78.25 235 MET B O 1
ATOM 4524 N N . GLN B 1 236 ? -25.328 25.562 -4.727 1 68.5 236 GLN B N 1
ATOM 4525 C CA . GLN B 1 236 ? -26.312 26.031 -5.68 1 68.5 236 GLN B CA 1
ATOM 4526 C C . GLN B 1 236 ? -27.25 24.906 -6.109 1 68.5 236 GLN B C 1
ATOM 4528 O O . GLN B 1 236 ? -28.234 25.141 -6.816 1 68.5 236 GLN B O 1
ATOM 4533 N N . GLY B 1 237 ? -27.422 23.844 -5.383 1 61.97 237 GLY B N 1
ATOM 4534 C CA . GLY B 1 237 ? -28.375 22.781 -5.66 1 61.97 237 GLY B CA 1
ATOM 4535 C C . GLY B 1 237 ? -28.109 22.078 -6.98 1 61.97 237 GLY B C 1
ATOM 4536 O O . GLY B 1 237 ? -29 21.422 -7.523 1 61.97 237 GLY B O 1
ATOM 4537 N N . ASP B 1 238 ? -27.281 22.516 -7.758 1 51.94 238 ASP B N 1
ATOM 4538 C CA . ASP B 1 238 ? -27.094 21.844 -9.047 1 51.94 238 ASP B CA 1
ATOM 4539 C C . ASP B 1 238 ? -26.641 20.406 -8.867 1 51.94 238 ASP B C 1
ATOM 4541 O O . ASP B 1 238 ? -25.594 20.141 -8.281 1 51.94 238 ASP B O 1
ATOM 4545 N N . ASP B 1 239 ? -27.656 19.578 -8.523 1 44.5 239 ASP B N 1
ATOM 4546 C CA . ASP B 1 239 ? -27.594 18.125 -8.367 1 44.5 239 ASP B CA 1
ATOM 4547 C C . ASP B 1 239 ? -26.688 17.5 -9.43 1 44.5 239 ASP B C 1
ATOM 4549 O O . ASP B 1 239 ? -27.156 16.734 -10.273 1 44.5 239 ASP B O 1
ATOM 4553 N N . ASP B 1 240 ? -26.078 18.125 -10.195 1 43.66 240 ASP B N 1
ATOM 4554 C CA . ASP B 1 240 ? -25.469 17.203 -11.141 1 43.66 240 ASP B CA 1
ATOM 4555 C C . ASP B 1 240 ? -24.859 16 -10.43 1 43.66 240 ASP B C 1
ATOM 4557 O O . ASP B 1 240 ? -24.172 16.141 -9.422 1 43.66 240 ASP B O 1
ATOM 4561 N N . GLN B 1 241 ? -25.672 14.844 -10.523 1 38 241 GLN B N 1
ATOM 4562 C CA . GLN B 1 241 ? -25.547 13.445 -10.125 1 38 241 GLN B CA 1
ATOM 4563 C C . GLN B 1 241 ? -24.094 13.031 -10 1 38 241 GLN B C 1
ATOM 4565 O O . GLN B 1 241 ? -23.797 11.891 -9.633 1 38 241 GLN B O 1
ATOM 4570 N N . TRP B 1 242 ? -23.328 13.672 -10.695 1 38.94 242 TRP B N 1
ATOM 4571 C CA . TRP B 1 242 ? -22.016 13.055 -10.734 1 38.94 242 TRP B CA 1
ATOM 4572 C C . TRP B 1 242 ? -21.344 13.102 -9.367 1 38.94 242 TRP B C 1
ATOM 4574 O O . TRP B 1 242 ? -20.297 12.5 -9.156 1 38.94 242 TRP B O 1
ATOM 4584 N N . GLY B 1 243 ? -21.828 14.016 -8.508 1 37.12 243 GLY B N 1
ATOM 4585 C CA . GLY B 1 243 ? -21.125 14.242 -7.25 1 37.12 243 GLY B CA 1
ATOM 4586 C C . GLY B 1 243 ? -21.406 13.172 -6.215 1 37.12 243 GLY B C 1
ATOM 4587 O O . GLY B 1 243 ? -20.797 13.164 -5.141 1 37.12 243 GLY B O 1
ATOM 4588 N N . SER B 1 244 ? -22.719 12.75 -6.105 1 36.41 244 SER B N 1
ATOM 4589 C CA . SER B 1 244 ? -23.125 11.961 -4.949 1 36.41 244 SER B CA 1
ATOM 4590 C C . SER B 1 244 ? -22.328 10.664 -4.863 1 36.41 244 SER B C 1
ATOM 4592 O O . SER B 1 244 ? -22.047 10.18 -3.768 1 36.41 244 SER B O 1
ATOM 4594 N N . SER B 1 245 ? -22.609 9.859 -5.926 1 35.66 245 SER B N 1
ATOM 4595 C CA . SER B 1 245 ? -22.141 8.492 -5.699 1 35.66 245 SER B CA 1
ATOM 4596 C C . SER B 1 245 ? -20.641 8.445 -5.449 1 35.66 245 SER B C 1
ATOM 4598 O O . SER B 1 245 ? -20.156 7.543 -4.773 1 35.66 245 SER B O 1
ATOM 4600 N N . MET B 1 246 ? -19.797 8.914 -6.5 1 39.44 246 MET B N 1
ATOM 4601 C CA . MET B 1 246 ? -18.344 8.852 -6.297 1 39.44 246 MET B CA 1
ATOM 4602 C C . MET B 1 246 ? -17.875 10.023 -5.445 1 39.44 246 MET B C 1
ATOM 4604 O O . MET B 1 246 ? -18.094 11.188 -5.793 1 39.44 246 MET B O 1
ATOM 4608 N N . GLY B 1 247 ? -18.141 10.156 -4.059 1 41.84 247 GLY B N 1
ATOM 4609 C CA . GLY B 1 247 ? -17.75 11.031 -2.961 1 41.84 247 GLY B CA 1
ATOM 4610 C C . GLY B 1 247 ? -16.734 12.078 -3.359 1 41.84 247 GLY B C 1
ATOM 4611 O O . GLY B 1 247 ? -15.602 11.75 -3.717 1 41.84 247 GLY B O 1
ATOM 4612 N N . PHE B 1 248 ? -17.094 13.156 -3.924 1 49.31 248 PHE B N 1
ATOM 4613 C CA . PHE B 1 248 ? -16.266 14.336 -4.129 1 49.31 248 PHE B CA 1
ATOM 4614 C C . PHE B 1 248 ? -15.344 14.562 -2.936 1 49.31 248 PHE B C 1
ATOM 4616 O O . PHE B 1 248 ? -15.812 14.805 -1.822 1 49.31 248 PHE B O 1
ATOM 4623 N N . VAL B 1 249 ? -14.258 13.922 -2.963 1 63.88 249 VAL B N 1
ATOM 4624 C CA . VAL B 1 249 ? -13.289 14.031 -1.872 1 63.88 249 VAL B CA 1
ATOM 4625 C C . VAL B 1 249 ? -12.562 15.367 -1.953 1 63.88 249 VAL B C 1
ATOM 4627 O O . VAL B 1 249 ? -12.055 15.742 -3.014 1 63.88 249 VAL B O 1
ATOM 4630 N N . CYS B 1 250 ? -13 16.375 -1.052 1 77 250 CYS B N 1
ATOM 4631 C CA . CYS B 1 250 ? -12.227 17.609 -0.905 1 77 250 CYS B CA 1
ATOM 4632 C C . CYS B 1 250 ? -10.734 17.328 -1.02 1 77 250 CYS B C 1
ATOM 4634 O O . CYS B 1 250 ? -10.25 16.297 -0.542 1 77 250 CYS B O 1
ATOM 4636 N N . ALA B 1 251 ? -10.117 18.109 -1.818 1 79.19 251 ALA B N 1
ATOM 4637 C CA . ALA B 1 251 ? -8.664 17.984 -1.899 1 79.19 251 ALA B CA 1
ATOM 4638 C C . ALA B 1 251 ? -7.996 18.562 -0.656 1 79.19 251 ALA B C 1
ATOM 4640 O O . ALA B 1 251 ? -8.414 19.609 -0.144 1 79.19 251 ALA B O 1
ATOM 4641 N N . THR B 1 252 ? -7.176 17.828 -0.075 1 83.81 252 THR B N 1
ATOM 4642 C CA . THR B 1 252 ? -6.348 18.281 1.036 1 83.81 252 THR B CA 1
ATOM 4643 C C . THR B 1 252 ? -4.871 18.281 0.644 1 83.81 252 THR B C 1
ATOM 4645 O O . THR B 1 252 ? -4.512 17.844 -0.452 1 83.81 252 THR B O 1
ATOM 4648 N N . GLN B 1 253 ? -4.145 18.828 1.42 1 82 253 GLN B N 1
ATOM 4649 C CA . GLN B 1 253 ? -2.715 18.891 1.122 1 82 253 GLN B CA 1
ATOM 4650 C C . GLN B 1 253 ? -2.096 17.5 1.09 1 82 253 GLN B C 1
ATOM 4652 O O . GLN B 1 253 ? -1.089 17.266 0.416 1 82 253 GLN B O 1
ATOM 4657 N N . GLU B 1 254 ? -2.604 16.594 1.748 1 73.5 254 GLU B N 1
ATOM 4658 C CA . GLU B 1 254 ? -2.098 15.234 1.813 1 73.5 254 GLU B CA 1
ATOM 4659 C C . GLU B 1 254 ? -2.105 14.57 0.437 1 73.5 254 GLU B C 1
ATOM 4661 O O . GLU B 1 254 ? -1.332 13.648 0.182 1 73.5 254 GLU B O 1
ATOM 4666 N N . HIS B 1 255 ? -2.908 15.016 -0.419 1 69.12 255 HIS B N 1
ATOM 4667 C CA . HIS B 1 255 ? -3.016 14.453 -1.759 1 69.12 255 HIS B CA 1
ATOM 4668 C C . HIS B 1 255 ? -1.79 14.789 -2.6 1 69.12 255 HIS B C 1
ATOM 4670 O O . HIS B 1 255 ? -1.535 14.141 -3.621 1 69.12 255 HIS B O 1
ATOM 4676 N N . LEU B 1 256 ? -0.988 15.695 -2.146 1 64.56 256 LEU B N 1
ATOM 4677 C CA . LEU B 1 256 ? 0.201 16.125 -2.873 1 64.56 256 LEU B CA 1
ATOM 4678 C C . LEU B 1 256 ? 1.431 15.352 -2.42 1 64.56 256 LEU B C 1
ATOM 4680 O O . LEU B 1 256 ? 2.402 15.227 -3.168 1 64.56 256 LEU B O 1
ATOM 4684 N N . GLN B 1 257 ? 1.53 14.93 -1.247 1 56.62 257 GLN B N 1
ATOM 4685 C CA . GLN B 1 257 ? 2.746 14.391 -0.65 1 56.62 257 GLN B CA 1
ATOM 4686 C C . GLN B 1 257 ? 2.857 12.883 -0.894 1 56.62 257 GLN B C 1
ATOM 4688 O O . GLN B 1 257 ? 3.887 12.273 -0.594 1 56.62 257 GLN B O 1
ATOM 4693 N N . THR B 1 258 ? 2.088 12.148 -1.455 1 50.53 258 THR B N 1
ATOM 4694 C CA . THR B 1 258 ? 2.166 10.695 -1.518 1 50.53 258 THR B CA 1
ATOM 4695 C C . THR B 1 258 ? 3.164 10.258 -2.584 1 50.53 258 THR B C 1
ATOM 4697 O O . THR B 1 258 ? 3.398 9.055 -2.764 1 50.53 258 THR B O 1
ATOM 4700 N N . CYS B 1 259 ? 3.758 11.086 -3.459 1 41.84 259 CYS B N 1
ATOM 4701 C CA . CYS B 1 259 ? 4.703 10.516 -4.41 1 41.84 259 CYS B CA 1
ATOM 4702 C C . CYS B 1 259 ? 6.125 10.57 -3.867 1 41.84 259 CYS B C 1
ATOM 4704 O O . CYS B 1 259 ? 6.594 11.633 -3.449 1 41.84 259 CYS B O 1
ATOM 4706 N N . PRO B 1 260 ? 6.719 9.508 -3.482 1 41.62 260 PRO B N 1
ATOM 4707 C CA . PRO B 1 260 ? 8.109 9.586 -3.029 1 41.62 260 PRO B CA 1
ATOM 4708 C C . PRO B 1 260 ? 8.984 10.422 -3.963 1 41.62 260 PRO B C 1
ATOM 4710 O O . PRO B 1 260 ? 8.906 10.273 -5.188 1 41.62 260 PRO B O 1
ATOM 4713 N N . LYS B 1 261 ? 9.469 11.594 -3.555 1 35.56 261 LYS B N 1
ATOM 4714 C CA . LYS B 1 261 ? 10.461 12.328 -4.34 1 35.56 261 LYS B CA 1
ATOM 4715 C C . LYS B 1 261 ? 11.578 11.406 -4.812 1 35.56 261 LYS B C 1
ATOM 4717 O O . LYS B 1 261 ? 12.336 10.867 -3.998 1 35.56 261 LYS B O 1
ATOM 4722 N N . ALA B 1 262 ? 11.562 10.664 -6.004 1 32.53 262 ALA B N 1
ATOM 4723 C CA . ALA B 1 262 ? 12.773 10.102 -6.59 1 32.53 262 ALA B CA 1
ATOM 4724 C C . ALA B 1 262 ? 13.938 11.086 -6.484 1 32.53 262 ALA B C 1
ATOM 4726 O O . ALA B 1 262 ? 13.812 12.25 -6.867 1 32.53 262 ALA B O 1
ATOM 4727 N N . SER B 1 263 ? 14.992 10.93 -5.73 1 29.83 263 SER B N 1
ATOM 4728 C CA . SER B 1 263 ? 16.172 11.789 -5.707 1 29.83 263 SER B CA 1
ATOM 4729 C C . SER B 1 263 ? 16.438 12.391 -7.082 1 29.83 263 SER B C 1
ATOM 4731 O O . SER B 1 263 ? 16.516 13.617 -7.227 1 29.83 263 SER B O 1
ATOM 4733 N N . GLY B 1 264 ? 17.781 12.25 -7.664 1 25.95 264 GLY B N 1
ATOM 4734 C CA . GLY B 1 264 ? 18.656 13.086 -8.484 1 25.95 264 GLY B CA 1
ATOM 4735 C C . GLY B 1 264 ? 18.203 13.188 -9.922 1 25.95 264 GLY B C 1
ATOM 4736 O O . GLY B 1 264 ? 18.859 13.82 -10.75 1 25.95 264 GLY B O 1
ATOM 4737 N N . SER B 1 265 ? 17.719 12.109 -10.633 1 26.47 265 SER B N 1
ATOM 4738 C CA . SER B 1 265 ? 18 12.383 -12.039 1 26.47 265 SER B CA 1
ATOM 4739 C C . SER B 1 265 ? 17.141 13.539 -12.555 1 26.47 265 SER B C 1
ATOM 4741 O O . SER B 1 265 ? 16.156 13.914 -11.93 1 26.47 265 SER B O 1
ATOM 4743 N N . GLY B 1 266 ? 17.5 14.031 -13.867 1 25.06 266 GLY B N 1
ATOM 4744 C CA . GLY B 1 266 ? 17.297 15.234 -14.656 1 25.06 266 GLY B CA 1
ATOM 4745 C C . GLY B 1 266 ? 15.828 15.531 -14.922 1 25.06 266 GLY B C 1
ATOM 4746 O O . GLY B 1 266 ? 14.969 14.664 -14.75 1 25.06 266 GLY B O 1
ATOM 4747 N N . PRO B 1 267 ? 15.516 16.812 -15.211 1 25.64 267 PRO B N 1
ATOM 4748 C CA . PRO B 1 267 ? 14.242 17.531 -15.367 1 25.64 267 PRO B CA 1
ATOM 4749 C C . PRO B 1 267 ? 13.359 16.938 -16.469 1 25.64 267 PRO B C 1
ATOM 4751 O O . PRO B 1 267 ? 13.75 16.891 -17.625 1 25.64 267 PRO B O 1
ATOM 4754 N N . THR B 1 268 ? 12.805 15.766 -16.422 1 25.28 268 THR B N 1
ATOM 4755 C CA . THR B 1 268 ? 11.953 15.445 -17.547 1 25.28 268 THR B CA 1
ATOM 4756 C C . THR B 1 268 ? 10.828 16.469 -17.688 1 25.28 268 THR B C 1
ATOM 4758 O O . THR B 1 268 ? 10.273 16.922 -16.688 1 25.28 268 THR B O 1
ATOM 4761 N N . GLU B 1 269 ? 10.727 17.156 -18.891 1 23.12 269 GLU B N 1
ATOM 4762 C CA . GLU B 1 269 ? 9.906 18.25 -19.406 1 23.12 269 GLU B CA 1
ATOM 4763 C C . GLU B 1 269 ? 8.414 17.922 -19.281 1 23.12 269 GLU B C 1
ATOM 4765 O O . GLU B 1 269 ? 7.957 16.891 -19.75 1 23.12 269 GLU B O 1
ATOM 4770 N N . TYR B 1 270 ? 7.762 18.453 -18.297 1 23.52 270 TYR B N 1
ATOM 4771 C CA . TYR B 1 270 ? 6.336 18.344 -18.016 1 23.52 270 TYR B CA 1
ATOM 4772 C C . TYR B 1 270 ? 5.512 19.078 -19.062 1 23.52 270 TYR B C 1
ATOM 4774 O O . TYR B 1 270 ? 5.73 20.266 -19.328 1 23.52 270 TYR B O 1
ATOM 4782 N N . LYS B 1 271 ? 5.062 18.391 -20.172 1 23.7 271 LYS B N 1
ATOM 4783 C CA . LYS B 1 271 ? 4.137 19.062 -21.062 1 23.7 271 LYS B CA 1
ATOM 4784 C C . LYS B 1 271 ? 2.818 19.391 -20.375 1 23.7 271 LYS B C 1
ATOM 4786 O O . LYS B 1 271 ? 2.266 18.547 -19.656 1 23.7 271 LYS B O 1
ATOM 4791 N N . PRO B 1 272 ? 2.314 20.641 -20.312 1 22.95 272 PRO B N 1
ATOM 4792 C CA . PRO B 1 272 ? 1.183 21.297 -19.641 1 22.95 272 PRO B CA 1
ATOM 4793 C C . PRO B 1 272 ? -0.15 20.609 -19.953 1 22.95 272 PRO B C 1
ATOM 4795 O O . PRO B 1 272 ? -1.08 20.688 -19.141 1 22.95 272 PRO B O 1
ATOM 4798 N N . GLY B 1 273 ? -0.509 20.234 -21.094 1 22.2 273 GLY B N 1
ATOM 4799 C CA . GLY B 1 273 ? -1.883 20.297 -21.578 1 22.2 273 GLY B CA 1
ATOM 4800 C C . GLY B 1 273 ? -2.768 19.219 -20.984 1 22.2 273 GLY B C 1
ATOM 4801 O O . GLY B 1 273 ? -3.916 19.047 -21.391 1 22.2 273 GLY B O 1
ATOM 4802 N N . SER B 1 274 ? -2.209 18.141 -20.406 1 22.12 274 SER B N 1
ATOM 4803 C CA . SER B 1 274 ? -3.18 17.062 -20.281 1 22.12 274 SER B CA 1
ATOM 4804 C C . SER B 1 274 ? -4.203 17.344 -19.188 1 22.12 274 SER B C 1
ATOM 4806 O O . SER B 1 274 ? -3.84 17.766 -18.094 1 22.12 274 SER B O 1
ATOM 4808 N N . THR B 1 275 ? -5.406 17.688 -19.562 1 23.3 275 THR B N 1
ATOM 4809 C CA . THR B 1 275 ? -6.645 17.797 -18.797 1 23.3 275 THR B CA 1
ATOM 4810 C C . THR B 1 275 ? -6.746 16.688 -17.75 1 23.3 275 THR B C 1
ATOM 4812 O O . THR B 1 275 ? -6.637 15.516 -18.078 1 23.3 275 THR B O 1
ATOM 4815 N N . LEU B 1 276 ? -6.375 17.078 -16.594 1 25.44 276 LEU B N 1
ATOM 4816 C CA . LEU B 1 276 ? -6.516 16.25 -15.406 1 25.44 276 LEU B CA 1
ATOM 4817 C C . LEU B 1 276 ? -7.895 15.602 -15.344 1 25.44 276 LEU B C 1
ATOM 4819 O O . LEU B 1 276 ? -8.898 16.297 -15.156 1 25.44 276 LEU B O 1
ATOM 4823 N N . ILE B 1 277 ? -8.156 14.82 -16.312 1 23.8 277 ILE B N 1
ATOM 4824 C CA . ILE B 1 277 ? -9.422 14.117 -16.141 1 23.8 277 ILE B CA 1
ATOM 4825 C C . ILE B 1 277 ? -9.453 13.422 -14.781 1 23.8 277 ILE B C 1
ATOM 4827 O O . ILE B 1 277 ? -8.641 12.539 -14.516 1 23.8 277 ILE B O 1
ATOM 4831 N N . LEU B 1 278 ? -9.844 14.289 -13.828 1 25.27 278 LEU B N 1
ATOM 4832 C CA . LEU B 1 278 ? -10.18 13.828 -12.484 1 25.27 278 LEU B CA 1
ATOM 4833 C C . LEU B 1 278 ? -11.148 12.648 -12.539 1 25.27 278 LEU B C 1
ATOM 4835 O O . LEU B 1 278 ? -12.344 12.836 -12.734 1 25.27 278 LEU B O 1
ATOM 4839 N N . VAL B 1 279 ? -10.875 11.688 -13.375 1 25.42 279 VAL B N 1
ATOM 4840 C CA . VAL B 1 279 ? -11.766 10.531 -13.336 1 25.42 279 VAL B CA 1
ATOM 4841 C C . VAL B 1 279 ? -11.883 10.023 -11.898 1 25.42 279 VAL B C 1
ATOM 4843 O O . VAL B 1 279 ? -10.883 9.875 -11.203 1 25.42 279 VAL B O 1
ATOM 4846 N N . GLY B 1 280 ? -13.023 10.195 -11.289 1 25.2 280 GLY B N 1
ATOM 4847 C CA . GLY B 1 280 ? -13.523 9.852 -9.969 1 25.2 280 GLY B CA 1
ATOM 4848 C C . GLY B 1 280 ? -13.102 8.469 -9.508 1 25.2 280 GLY B C 1
ATOM 4849 O O . GLY B 1 280 ? -13.586 7.973 -8.492 1 25.2 280 GLY B O 1
ATOM 4850 N N . PHE B 1 281 ? -12.609 7.559 -10.367 1 26.67 281 PHE B N 1
ATOM 4851 C CA . PHE B 1 281 ? -12.438 6.207 -9.844 1 26.67 281 PHE B CA 1
ATOM 4852 C C . PHE B 1 281 ? -11.461 6.207 -8.672 1 26.67 281 PHE B C 1
ATOM 4854 O O . PHE B 1 281 ? -10.648 7.121 -8.531 1 26.67 281 PHE B O 1
ATOM 4861 N N . HIS B 1 282 ? -11.781 5.273 -7.574 1 28.02 282 HIS B N 1
ATOM 4862 C CA . HIS B 1 282 ? -10.82 5 -6.508 1 28.02 282 HIS B CA 1
ATOM 4863 C C . HIS B 1 282 ? -9.391 5.141 -7.004 1 28.02 282 HIS B C 1
ATOM 4865 O O . HIS B 1 282 ? -8.875 4.254 -7.691 1 28.02 282 HIS B O 1
ATOM 4871 N N . CYS B 1 283 ? -9.156 6.277 -7.34 1 25.12 283 CYS B N 1
ATOM 4872 C CA . CYS B 1 283 ? -7.973 6.84 -7.977 1 25.12 283 CYS B CA 1
ATOM 4873 C C . CYS B 1 283 ? -6.73 6.602 -7.129 1 25.12 283 CYS B C 1
ATOM 4875 O O . CYS B 1 283 ? -6.652 7.062 -5.988 1 25.12 283 CYS B O 1
ATOM 4877 N N . LYS B 1 284 ? -6.273 5.32 -7.059 1 27.06 284 LYS B N 1
ATOM 4878 C CA . LYS B 1 284 ? -4.934 5.453 -6.5 1 27.06 284 LYS B CA 1
ATOM 4879 C C . LYS B 1 284 ? -4.27 6.75 -6.953 1 27.06 284 LYS B C 1
ATOM 4881 O O . LYS B 1 284 ? -4.445 7.172 -8.102 1 27.06 284 LYS B O 1
ATOM 4886 N N . PRO B 1 285 ? -3.852 7.582 -5.961 1 25.64 285 PRO B N 1
ATOM 4887 C CA . PRO B 1 285 ? -3.188 8.852 -6.262 1 25.64 285 PRO B CA 1
ATOM 4888 C C . PRO B 1 285 ? -2.301 8.773 -7.5 1 25.64 285 PRO B C 1
ATOM 4890 O O . PRO B 1 285 ? -1.429 7.906 -7.59 1 25.64 285 PRO B O 1
ATOM 4893 N N . GLU B 1 286 ? -3.01 8.898 -8.625 1 25.33 286 GLU B N 1
ATOM 4894 C CA . GLU B 1 286 ? -2.252 9.078 -9.859 1 25.33 286 GLU B CA 1
ATOM 4895 C C . GLU B 1 286 ? -1.109 10.07 -9.664 1 25.33 286 GLU B C 1
ATOM 4897 O O . GLU B 1 286 ? -1.266 11.078 -8.969 1 25.33 286 GLU B O 1
ATOM 4902 N N . LYS B 1 287 ? 0.05 9.438 -9.648 1 25.12 287 LYS B N 1
ATOM 4903 C CA . LYS B 1 287 ? 1.179 10.359 -9.594 1 25.12 287 LYS B CA 1
ATOM 4904 C C . LYS B 1 287 ? 0.942 11.578 -10.477 1 25.12 287 LYS B C 1
ATOM 4906 O O . LYS B 1 287 ? 0.445 11.453 -11.602 1 25.12 287 LYS B O 1
ATOM 4911 N N . PRO B 1 288 ? 0.733 12.656 -9.734 1 24.48 288 PRO B N 1
ATOM 4912 C CA . PRO B 1 288 ? 0.622 13.898 -10.508 1 24.48 288 PRO B CA 1
ATOM 4913 C C . PRO B 1 288 ? 1.592 13.953 -11.688 1 24.48 288 PRO B C 1
ATOM 4915 O O . PRO B 1 288 ? 2.639 13.297 -11.656 1 24.48 288 PRO B O 1
ATOM 4918 N N . PHE B 1 289 ? 1.011 14.047 -12.859 1 24.7 289 PHE B N 1
ATOM 4919 C CA . PHE B 1 289 ? 1.712 14.266 -14.117 1 24.7 289 PHE B CA 1
ATOM 4920 C C . PHE B 1 289 ? 2.805 15.312 -13.953 1 24.7 289 PHE B C 1
ATOM 4922 O O . PHE B 1 289 ? 2.582 16.359 -13.336 1 24.7 289 PHE B O 1
ATOM 4929 N N . ASP B 1 290 ? 3.977 14.797 -13.68 1 22.5 290 ASP B N 1
ATOM 4930 C CA . ASP B 1 290 ? 5.129 15.695 -13.672 1 22.5 290 ASP B CA 1
ATOM 4931 C C . ASP B 1 290 ? 5.039 16.719 -14.805 1 22.5 290 ASP B C 1
ATOM 4933 O O . ASP B 1 290 ? 4.855 16.344 -15.969 1 22.5 290 ASP B O 1
ATOM 4937 N N . THR B 1 291 ? 4.355 17.766 -14.414 1 20.22 291 THR B N 1
ATOM 4938 C CA . THR B 1 291 ? 4.391 18.969 -15.234 1 20.22 291 THR B CA 1
ATOM 4939 C C . THR B 1 291 ? 5.793 19.203 -15.789 1 20.22 291 THR B C 1
ATOM 4941 O O . THR B 1 291 ? 6.738 19.422 -15.023 1 20.22 291 THR B O 1
ATOM 4944 N N . MET B 1 292 ? 6.145 18.344 -16.75 1 21.58 292 MET B N 1
ATOM 4945 C CA . MET B 1 292 ? 7.391 18.531 -17.484 1 21.58 292 MET B CA 1
ATOM 4946 C C . MET B 1 292 ? 7.547 19.984 -17.922 1 21.58 292 MET B C 1
ATOM 4948 O O . MET B 1 292 ? 6.68 20.531 -18.609 1 21.58 292 MET B O 1
ATOM 4952 N N . ASN B 1 293 ? 7.945 20.797 -16.938 1 18.89 293 ASN B N 1
ATOM 4953 C CA . ASN B 1 293 ? 8.344 22.172 -17.219 1 18.89 293 ASN B CA 1
ATOM 4954 C C . ASN B 1 293 ? 9.25 22.25 -18.438 1 18.89 293 ASN B C 1
ATOM 4956 O O . ASN B 1 293 ? 10.367 21.734 -18.438 1 18.89 293 ASN B O 1
ATOM 4960 N N . CYS B 1 294 ? 8.68 21.875 -19.656 1 20 294 CYS B N 1
ATOM 4961 C CA . CYS B 1 294 ? 9.406 22.078 -20.906 1 20 294 CYS B CA 1
ATOM 4962 C C . CYS B 1 294 ? 10.008 23.484 -20.953 1 20 294 CYS B C 1
ATOM 4964 O O . CYS B 1 294 ? 9.289 24.469 -21.047 1 20 294 CYS B O 1
ATOM 4966 N N . VAL B 1 295 ? 10.805 23.781 -19.953 1 19.12 295 VAL B N 1
ATOM 4967 C CA . VAL B 1 295 ? 11.461 25.078 -20.031 1 19.12 295 VAL B CA 1
ATOM 4968 C C . VAL B 1 295 ? 12.078 25.266 -21.406 1 19.12 295 VAL B C 1
ATOM 4970 O O . VAL B 1 295 ? 12.719 24.344 -21.938 1 19.12 295 VAL B O 1
ATOM 4973 N N . SER B 1 296 ? 11.258 25.953 -22.266 1 19.81 296 SER B N 1
ATOM 4974 C CA . SER B 1 296 ? 11.633 26.516 -23.547 1 19.81 296 SER B CA 1
ATOM 4975 C C . SER B 1 296 ? 13.039 27.109 -23.5 1 19.81 296 SER B C 1
ATOM 4977 O O . SER B 1 296 ? 13.336 27.953 -22.656 1 19.81 296 SER B O 1
ATOM 4979 N N . GLY B 1 297 ? 14.047 26.172 -23.375 1 19.09 297 GLY B N 1
ATOM 4980 C CA . GLY B 1 297 ? 15.391 26.719 -23.5 1 19.09 297 GLY B CA 1
ATOM 4981 C C . GLY B 1 297 ? 15.516 27.734 -24.625 1 19.09 297 GLY B C 1
ATOM 4982 O O . GLY B 1 297 ? 15.359 27.406 -25.797 1 19.09 297 GLY B O 1
ATOM 4983 N N . ARG B 1 298 ? 14.789 28.906 -24.359 1 19.55 298 ARG B N 1
ATOM 4984 C CA . ARG B 1 298 ? 14.969 30.078 -25.234 1 19.55 298 ARG B CA 1
ATOM 4985 C C . ARG B 1 298 ? 16.438 30.281 -25.562 1 19.55 298 ARG B C 1
ATOM 4987 O O . ARG B 1 298 ? 17.25 30.562 -24.672 1 19.55 298 ARG B O 1
ATOM 4994 N N . THR B 1 299 ? 17.031 29.359 -26.328 1 19.36 299 THR B N 1
ATOM 4995 C CA . THR B 1 299 ? 18.359 29.688 -26.828 1 19.36 299 THR B CA 1
ATOM 4996 C C . THR B 1 299 ? 18.359 31.094 -27.453 1 19.36 299 THR B C 1
ATOM 4998 O O . THR B 1 299 ? 17.781 31.297 -28.516 1 19.36 299 THR B O 1
ATOM 5001 N N . THR B 1 300 ? 17.875 32.062 -26.656 1 18.09 300 THR B N 1
ATOM 5002 C CA . THR B 1 300 ? 18.016 33.406 -27.156 1 18.09 300 THR B CA 1
ATOM 5003 C C . THR B 1 300 ? 19.422 33.625 -27.719 1 18.09 300 THR B C 1
ATOM 5005 O O . THR B 1 300 ? 20.406 33.469 -27 1 18.09 300 THR B O 1
ATOM 5008 N N . ARG B 1 301 ? 19.562 33.219 -29.016 1 17.98 301 ARG B N 1
ATOM 5009 C CA . ARG B 1 301 ? 20.734 33.625 -29.797 1 17.98 301 ARG B CA 1
ATOM 5010 C C . ARG B 1 301 ? 21.078 35.094 -29.562 1 17.98 301 ARG B C 1
ATOM 50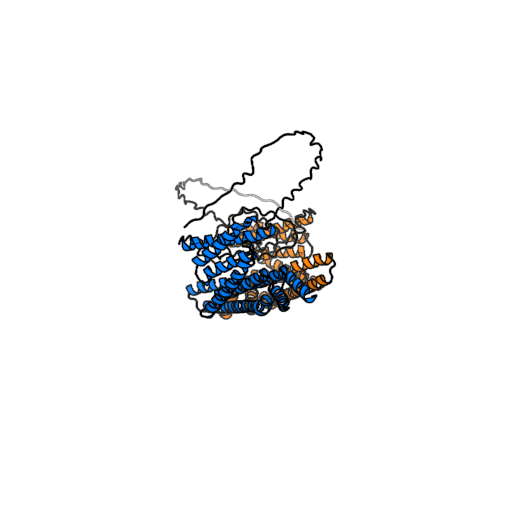12 O O . ARG B 1 301 ? 20.188 35.938 -29.547 1 17.98 301 ARG B O 1
ATOM 5019 N N . SER B 1 302 ? 22.109 35.406 -28.812 1 17.33 302 SER B N 1
ATOM 5020 C CA . SER B 1 302 ? 22.797 36.625 -28.422 1 17.33 302 SER B CA 1
ATOM 5021 C C . SER B 1 302 ? 23.062 37.5 -29.641 1 17.33 302 SER B C 1
ATOM 5023 O O . SER B 1 302 ? 24.016 37.281 -30.391 1 17.33 302 SER B O 1
ATOM 5025 N N . PHE B 1 303 ? 21.875 37.781 -30.5 1 17.61 303 PHE B N 1
ATOM 5026 C CA . PHE B 1 303 ? 22.359 38.688 -31.531 1 17.61 303 PHE B CA 1
ATOM 5027 C C . PHE B 1 303 ? 23.047 39.906 -30.875 1 17.61 303 PHE B C 1
ATOM 5029 O O . PHE B 1 303 ? 22.484 40.531 -29.984 1 17.61 303 PHE B O 1
ATOM 5036 N N . GLY B 1 304 ? 24.297 40 -30.859 1 17.42 304 GLY B N 1
ATOM 5037 C CA . GLY B 1 304 ? 25.312 40.938 -30.375 1 17.42 304 GLY B CA 1
ATOM 5038 C C . GLY B 1 304 ? 25.141 42.344 -30.953 1 17.42 304 GLY B C 1
ATOM 5039 O O . GLY B 1 304 ? 26.016 43.188 -30.781 1 17.42 304 GLY B O 1
ATOM 5040 N N . GLN B 1 305 ? 23.953 42.625 -31.828 1 15.87 305 GLN B N 1
ATOM 5041 C CA . GLN B 1 305 ? 24.391 43.75 -32.625 1 15.87 305 GLN B CA 1
ATOM 5042 C C . GLN B 1 305 ? 24.75 44.938 -31.766 1 15.87 305 GLN B C 1
ATOM 5044 O O . GLN B 1 305 ? 24.297 45.031 -30.609 1 15.87 305 GLN B O 1
ATOM 5049 N N . GLU B 1 306 ? 25.078 46.188 -32.531 1 16.09 306 GLU B N 1
ATOM 5050 C CA . GLU B 1 306 ? 26.062 47.25 -32.625 1 16.09 306 GLU B CA 1
ATOM 5051 C C . GLU B 1 306 ? 25.672 48.438 -31.75 1 16.09 306 GLU B C 1
ATOM 5053 O O . GLU B 1 306 ? 26.484 48.906 -30.938 1 16.09 306 GLU B O 1
ATOM 5058 N N . ALA B 1 307 ? 24.891 49.562 -32.312 1 16.25 307 ALA B N 1
ATOM 5059 C CA . ALA B 1 307 ? 25.547 50.812 -32.594 1 16.25 307 ALA B CA 1
ATOM 5060 C C . ALA B 1 307 ? 25.422 51.781 -31.391 1 16.25 307 ALA B C 1
ATOM 5062 O O . ALA B 1 307 ? 24.5 51.656 -30.594 1 16.25 307 ALA B O 1
ATOM 5063 N N . ARG B 1 308 ? 26.375 52.719 -31.234 1 16.47 308 ARG B N 1
ATOM 5064 C CA . ARG B 1 308 ? 27.156 53.688 -30.469 1 16.47 308 ARG B CA 1
ATOM 5065 C C . ARG B 1 308 ? 26.375 55 -30.312 1 16.47 308 ARG B C 1
ATOM 5067 O O . ARG B 1 308 ? 26.875 55.938 -29.719 1 16.47 308 ARG B O 1
ATOM 5074 N N . ILE B 1 309 ? 25.016 55.125 -30.75 1 16.92 309 ILE B N 1
ATOM 5075 C CA . ILE B 1 309 ? 25.031 56.531 -31.188 1 16.92 309 ILE B CA 1
ATOM 5076 C C . ILE B 1 309 ? 25.312 57.438 -30 1 16.92 309 ILE B C 1
ATOM 5078 O O . ILE B 1 309 ? 24.875 57.156 -28.875 1 16.92 309 ILE B O 1
ATOM 5082 N N . PRO B 1 310 ? 25.828 58.688 -30.359 1 16.48 310 PRO B N 1
ATOM 5083 C CA . PRO B 1 310 ? 26.672 59.719 -29.797 1 16.48 310 PRO B CA 1
ATOM 5084 C C . PRO B 1 310 ? 25.922 60.656 -28.828 1 16.48 310 PRO B C 1
ATOM 5086 O O . PRO B 1 310 ? 24.703 60.781 -28.938 1 16.48 310 PRO B O 1
ATOM 5089 N N . ALA B 1 311 ? 26.391 60.875 -27.688 1 17.84 311 ALA B N 1
ATOM 5090 C CA . ALA B 1 311 ? 26.062 61.625 -26.453 1 17.84 311 ALA B CA 1
ATOM 5091 C C . ALA B 1 311 ? 25.906 63.094 -26.734 1 17.84 311 ALA B C 1
ATOM 5093 O O . ALA B 1 311 ? 25.844 63.906 -25.797 1 17.84 311 ALA B O 1
ATOM 5094 N N . GLN B 1 312 ? 25.375 63.406 -28.094 1 14.69 312 GLN B N 1
ATOM 5095 C CA . GLN B 1 312 ? 25.875 64.75 -28.281 1 14.69 312 GLN B CA 1
ATOM 5096 C C . GLN B 1 312 ? 25.453 65.625 -27.109 1 14.69 312 GLN B C 1
ATOM 5098 O O . GLN B 1 312 ? 24.5 65.312 -26.391 1 14.69 312 GLN B O 1
ATOM 5103 N N . SER B 1 313 ? 25.75 67 -27.375 1 14.8 313 SER B N 1
ATOM 5104 C CA . SER B 1 313 ? 26.438 68.125 -26.766 1 14.8 313 SER B CA 1
ATOM 5105 C C . SER B 1 313 ? 25.453 69.062 -26 1 14.8 313 SER B C 1
ATOM 5107 O O . SER B 1 313 ? 25.781 69.562 -24.922 1 14.8 313 SER B O 1
ATOM 5109 N N . THR B 1 314 ? 24.203 69.438 -26.578 1 15.01 314 THR B N 1
ATOM 5110 C CA . THR B 1 314 ? 24.25 70.875 -26.766 1 15.01 314 THR B CA 1
ATOM 5111 C C . THR B 1 314 ? 24.078 71.562 -25.422 1 15.01 314 THR B C 1
ATOM 5113 O O . THR B 1 314 ? 23.594 71 -24.453 1 15.01 314 THR B O 1
ATOM 5116 N N . THR B 1 315 ? 23.812 72.938 -25.641 1 15.19 315 THR B N 1
ATOM 5117 C CA . THR B 1 315 ? 24.406 74.25 -25.234 1 15.19 315 THR B CA 1
ATOM 5118 C C . THR B 1 315 ? 23.75 74.75 -23.969 1 15.19 315 THR B C 1
ATOM 5120 O O . THR B 1 315 ? 22.688 74.25 -23.562 1 15.19 315 THR B O 1
ATOM 5123 N N . PRO B 1 316 ? 23.5 76.188 -23.953 1 15.55 316 PRO B N 1
ATOM 5124 C CA . PRO B 1 316 ? 24.125 77.188 -23.125 1 15.55 316 PRO B CA 1
ATOM 5125 C C . PRO B 1 316 ? 23.203 77.75 -22.047 1 15.55 316 PRO B C 1
ATOM 5127 O O . PRO B 1 316 ? 23.672 78.312 -21.047 1 15.55 316 PRO B O 1
ATOM 5130 N N . ARG B 1 317 ? 21.828 77.5 -22.125 1 16.17 317 ARG B N 1
ATOM 5131 C CA . ARG B 1 317 ? 21.234 78.875 -22.094 1 16.17 317 ARG B CA 1
ATOM 5132 C C . ARG B 1 317 ? 21.516 79.562 -20.75 1 16.17 317 ARG B C 1
ATOM 5134 O O . ARG B 1 317 ? 21.484 78.875 -19.703 1 16.17 317 ARG B O 1
ATOM 5141 N N . PRO B 1 318 ? 21.531 80.875 -20.844 1 15.56 318 PRO B N 1
ATOM 5142 C CA . PRO B 1 318 ? 22.281 81.938 -20.156 1 15.56 318 PRO B CA 1
ATOM 5143 C C . PRO B 1 318 ? 21.781 82.25 -18.75 1 15.56 318 PRO B C 1
ATOM 5145 O O . PRO B 1 318 ? 20.734 81.688 -18.359 1 15.56 318 PRO B O 1
ATOM 5148 N N . CYS B 1 319 ? 21.875 83.562 -18.391 1 14.68 319 CYS B N 1
ATOM 5149 C CA . CYS B 1 319 ? 22.594 84.438 -17.438 1 14.68 319 CYS B CA 1
ATOM 5150 C C . CYS B 1 319 ? 21.719 84.812 -16.25 1 14.68 319 CYS B C 1
ATOM 5152 O O . CYS B 1 319 ? 22.062 84.562 -15.102 1 14.68 319 CYS B O 1
ATOM 5154 N N . GLY B 1 320 ? 21.094 86.062 -16.406 1 14.87 320 GLY B N 1
ATOM 5155 C CA . GLY B 1 320 ? 21.516 87.188 -15.633 1 14.87 320 GLY B CA 1
ATOM 5156 C C . GLY B 1 320 ? 20.75 87.375 -14.328 1 14.87 320 GLY B C 1
ATOM 5157 O O . GLY B 1 320 ? 19.734 86.75 -14.117 1 14.87 320 GLY B O 1
ATOM 5158 N N . ARG B 1 321 ? 20.625 88.75 -13.812 1 14.78 321 ARG B N 1
ATOM 5159 C CA . ARG B 1 321 ? 21.094 89.562 -12.68 1 14.78 321 ARG B CA 1
ATOM 5160 C C . ARG B 1 321 ? 20 89.75 -11.633 1 14.78 321 ARG B C 1
ATOM 5162 O O . ARG B 1 321 ? 20.156 89.312 -10.492 1 14.78 321 ARG B O 1
ATOM 5169 N N . GLU B 1 322 ? 19.516 91.125 -11.422 1 14.55 322 GLU B N 1
ATOM 5170 C CA . GLU B 1 322 ? 19.875 92 -10.352 1 14.55 322 GLU B CA 1
ATOM 5171 C C . GLU B 1 322 ? 18.766 92.125 -9.312 1 14.55 322 GLU B C 1
ATOM 5173 O O . GLU B 1 322 ? 19.016 92 -8.109 1 14.55 322 GLU B O 1
ATOM 5178 N N . GLY B 1 323 ? 17.734 93.188 -9.5 1 14.6 323 GLY B N 1
ATOM 5179 C CA . GLY B 1 323 ? 17.734 94.375 -8.727 1 14.6 323 GLY B CA 1
ATOM 5180 C C . GLY B 1 323 ? 16.891 94.312 -7.461 1 14.6 323 GLY B C 1
ATOM 5181 O O . GLY B 1 323 ? 16.141 93.312 -7.289 1 14.6 323 GLY B O 1
ATOM 5182 N N . SER B 1 324 ? 16.188 95.562 -6.957 1 14.24 324 SER B N 1
ATOM 5183 C CA . SER B 1 324 ? 16.328 96.5 -5.867 1 14.24 324 SER B CA 1
ATOM 5184 C C . SER B 1 324 ? 15.242 96.312 -4.816 1 14.24 324 SER B C 1
ATOM 5186 O O . SER B 1 324 ? 15.531 96.188 -3.627 1 14.24 324 SER B O 1
ATOM 5188 N N . MET B 1 325 ? 13.945 97.062 -4.91 1 15.68 325 MET B N 1
ATOM 5189 C CA . MET B 1 325 ? 13.703 98.25 -4.16 1 15.68 325 MET B CA 1
ATOM 5190 C C . MET B 1 325 ? 13.062 97.938 -2.807 1 15.68 325 MET B C 1
ATOM 5192 O O . MET B 1 325 ? 12.492 96.875 -2.615 1 15.68 325 MET B O 1
ATOM 5196 N N . PRO B 1 326 ? 12.516 99.188 -2.033 1 16.25 326 PRO B N 1
ATOM 5197 C CA . PRO B 1 326 ? 12.742 100 -0.807 1 16.25 326 PRO B CA 1
ATOM 5198 C C . PRO B 1 326 ? 11.773 99.625 0.311 1 16.25 326 PRO B C 1
ATOM 5200 O O . PRO B 1 326 ? 12.133 98.875 1.222 1 16.25 326 PRO B O 1
ATOM 5203 N N . ALA B 1 327 ? 10.859 100.688 0.694 1 15.05 327 ALA B N 1
ATOM 5204 C CA . ALA B 1 327 ? 10.781 101.562 1.879 1 15.05 327 ALA B CA 1
ATOM 5205 C C . ALA B 1 327 ? 9.688 101.062 2.828 1 15.05 327 ALA B C 1
ATOM 5207 O O . ALA B 1 327 ? 9.93 100.875 4.023 1 15.05 327 ALA B O 1
ATOM 5208 N N . ARG B 1 328 ? 8.414 101.625 2.594 1 15.64 328 ARG B N 1
ATOM 5209 C CA . ARG B 1 328 ? 7.891 102.625 3.469 1 15.64 328 ARG B CA 1
ATOM 5210 C C . ARG B 1 328 ? 7.176 102.062 4.676 1 15.64 328 ARG B C 1
ATOM 5212 O O . ARG B 1 328 ? 6.848 100.875 4.68 1 15.64 328 ARG B O 1
ATOM 5219 N N . GLY B 1 329 ? 6.125 102.75 5.094 1 15.65 329 GLY B N 1
ATOM 5220 C CA . GLY B 1 329 ? 5.809 103.625 6.219 1 15.65 329 GLY B CA 1
ATOM 5221 C C . GLY B 1 329 ? 5.039 102.938 7.32 1 15.65 329 GLY B C 1
ATOM 5222 O O . GLY B 1 329 ? 4.578 101.812 7.133 1 15.65 329 GLY B O 1
ATOM 5223 N N . THR B 1 330 ? 4.137 103.688 7.953 1 16.06 330 THR B N 1
ATOM 5224 C CA . THR B 1 330 ? 3.992 104.312 9.266 1 16.06 330 THR B CA 1
ATOM 5225 C C . THR B 1 330 ? 3.049 103.5 10.148 1 16.06 330 THR B C 1
ATOM 5227 O O . THR B 1 330 ? 3.359 103.25 11.312 1 16.06 330 THR B O 1
ATOM 5230 N N . GLY B 1 331 ? 1.766 103.5 9.773 1 16.44 331 GLY B N 1
ATOM 5231 C CA . GLY B 1 331 ? 0.907 104.188 10.688 1 16.44 331 GLY B CA 1
ATOM 5232 C C . GLY B 1 331 ? 0.563 103.438 11.938 1 16.44 331 GLY B C 1
ATOM 5233 O O . GLY B 1 331 ? 0.758 102.188 11.984 1 16.44 331 GLY B O 1
ATOM 5234 N N . SER B 1 332 ? -0.546 103.812 12.555 1 17.95 332 SER B N 1
ATOM 5235 C CA . SER B 1 332 ? -0.879 104.375 13.844 1 17.95 332 SER B CA 1
ATOM 5236 C C . SER B 1 332 ? -1.104 103.312 14.906 1 17.95 332 SER B C 1
ATOM 5238 O O . SER B 1 332 ? -1.337 102.188 14.586 1 17.95 332 SER B O 1
ATOM 5240 N N . PRO B 1 333 ? -1.823 103.812 15.977 1 18.56 333 PRO B N 1
ATOM 5241 C CA . PRO B 1 333 ? -1.642 104.125 17.406 1 18.56 333 PRO B CA 1
ATOM 5242 C C . PRO B 1 333 ? -2.09 103 18.312 1 18.56 333 PRO B C 1
ATOM 5244 O O . PRO B 1 333 ? -1.343 102.562 19.203 1 18.56 333 PRO B O 1
ATOM 5247 N N . THR B 1 334 ? -3.521 102.938 18.516 1 20.11 334 THR B N 1
ATOM 5248 C CA . THR B 1 334 ? -4.055 103.25 19.828 1 20.11 334 THR B CA 1
ATOM 5249 C C . THR B 1 334 ? -3.961 102.062 20.781 1 20.11 334 THR B C 1
ATOM 5251 O O . THR B 1 334 ? -3.85 100.938 20.344 1 20.11 334 THR B O 1
ATOM 5254 N N . PRO B 1 335 ? -4.703 102.188 22.062 1 21.22 335 PRO B N 1
ATOM 5255 C CA . PRO B 1 335 ? -4.441 102.312 23.5 1 21.22 335 PRO B CA 1
ATOM 5256 C C . PRO B 1 335 ? -4.41 101 24.219 1 21.22 335 PRO B C 1
ATOM 5258 O O . PRO B 1 335 ? -4.812 100 23.641 1 21.22 335 PRO B O 1
ATOM 5261 N N . PHE B 1 336 ? -4.762 101.188 25.641 1 21.64 336 PHE B N 1
ATOM 5262 C CA . PHE B 1 336 ? -4.492 100.812 27.031 1 21.64 336 PHE B CA 1
ATOM 5263 C C . PHE B 1 336 ? -5.344 99.625 27.484 1 21.64 336 PHE B C 1
ATOM 5265 O O . PHE B 1 336 ? -4.957 98.875 28.391 1 21.64 336 PHE B O 1
ATOM 5272 N N . ARG B 1 337 ? -6.809 99.625 27.234 1 23.64 337 ARG B N 1
ATOM 5273 C CA . ARG B 1 337 ? -7.344 98.875 28.375 1 23.64 337 ARG B CA 1
ATOM 5274 C C . ARG B 1 337 ? -6.98 97.438 28.297 1 23.64 337 ARG B C 1
ATOM 5276 O O . ARG B 1 337 ? -7.094 96.812 27.234 1 23.64 337 ARG B O 1
#

Nearest PDB structures (foldseek):
  8dgp-assembly2_D  TM=9.939E-01  e=2.043E-24  Homo sapiens
  7v9b-assembly1_A  TM=9.926E-01  e=1.585E-24  Homo sapiens
  5ltw-assembly3_I  TM=9.793E-01  e=9.068E-19  Homo sapiens
  6twz-assembly1_A  TM=9.904E-01  e=2.606E-18  Homo sapiens
  3spr-assembly1_A-2  TM=9.702E-01  e=2.201E-18  Homo sapiens

Sequence (674 aa):
MADREHLVYQAKLAEQAERYDEMVESMKNVAGMDVELTVEERNLLSVAYKNVIGARRASWRIISSLEQKEENKGGEDKLKMIREYRQTVETELKSICNDILDVLDKHLIPAANTGESKVFYYKMKGDYHRYLAEFATGNDRKEAAENSLVAYKAASDIAMIELPPTHPIRLGLALNFSVFYYEILNSPDRACRLAKAAFDDAIAELDTLSEESYKDSTLIMQLLRDNLTLWTSDMQGDDDQWGSSMGFVCATQEHLQTCPKASGSGPTEYKPGSTLILVGFHCKPEKPFDTMNCVSGRTTRSFGQEARIPAQSTTPRPCGREGSMPARGTGSPTPFRMADREHLVYQAKLAEQAERYDEMVESMKNVAGMDVELTVEERNLLSVAYKNVIGARRASWRIISSLEQKEENKGGEDKLKMIREYRQTVETELKSICNDILDVLDKHLIPAANTGESKVFYYKMKGDYHRYLAEFATGNDRKEAAENSLVAYKAASDIAMIELPPTHPIRLGLALNFSVFYYEILNSPDRACRLAKAAFDDAIAELDTLSEESYKDSTLIMQLLRDNLTLWTSDMQGDDDQWGSSMGFVCATQEHLQTCPKASGSGPTEYKPGSTLILVGFHCKPEKPFDTMNCVSGRTTRSFGQEARIPAQSTTPRPCGREGSMPARGTGSPTPFR

Solvent-accessible surface area (backbone atoms only — not comparable to full-atom values): 38440 Å² total; per-residue (Å²): 110,75,64,50,53,48,30,52,49,50,23,52,52,21,52,72,35,68,36,34,70,58,16,36,56,29,36,49,56,50,42,69,66,54,54,65,70,50,72,66,55,48,48,51,42,48,52,17,50,48,54,51,50,46,53,49,52,52,23,45,53,46,45,50,52,50,45,55,57,37,63,73,69,66,52,64,70,64,43,52,53,46,52,53,50,44,50,52,50,50,52,51,49,51,50,54,39,50,51,54,49,47,46,37,66,73,21,47,54,76,37,43,82,47,63,67,52,42,28,51,48,26,36,51,47,13,49,43,24,44,59,48,29,72,75,41,59,73,68,56,17,53,51,24,43,48,53,14,49,54,25,37,48,53,17,48,58,47,29,71,72,67,43,60,57,48,35,49,69,50,41,38,42,38,38,41,48,18,46,42,29,36,74,73,67,65,32,55,67,61,14,44,52,47,29,48,50,48,46,53,50,18,62,75,47,51,89,73,53,52,76,77,54,39,56,58,24,50,54,49,45,50,42,36,51,52,41,47,52,52,52,53,42,60,71,69,62,60,67,62,70,72,46,68,80,54,65,74,68,77,67,45,59,68,78,70,64,75,48,79,78,75,81,78,82,80,56,47,56,44,77,80,79,70,71,77,71,77,63,72,56,91,61,65,81,67,70,66,76,62,62,7,55,58,68,74,75,70,74,69,76,79,77,73,84,81,82,84,81,71,84,77,88,78,86,81,83,81,81,84,82,77,91,81,88,86,76,87,76,89,82,87,83,89,83,88,132,108,76,64,50,54,47,30,53,50,51,21,53,51,21,53,72,34,68,36,34,70,59,16,36,54,29,37,50,57,51,41,69,65,53,54,66,70,52,73,67,53,48,48,52,43,49,53,16,48,49,53,52,51,46,53,49,50,53,22,45,53,46,46,50,51,49,44,56,58,37,63,74,70,65,52,63,69,65,43,52,53,45,51,52,51,45,50,52,49,50,53,51,49,49,51,54,39,50,51,53,49,48,47,37,67,72,20,49,55,74,37,41,84,47,60,67,51,41,28,52,49,26,34,51,47,12,50,42,24,43,58,49,29,72,74,41,57,74,69,58,17,52,52,24,44,48,52,12,49,53,26,37,48,54,16,47,56,48,28,71,72,65,42,60,58,49,37,48,68,50,42,37,42,38,38,42,48,19,48,42,30,36,75,73,67,66,31,55,66,62,12,43,50,47,29,49,50,48,47,53,50,18,61,75,47,51,88,71,52,53,74,77,55,38,56,59,24,49,54,48,45,48,42,35,50,51,41,47,52,52,52,52,42,58,72,68,61,60,66,64,72,73,47,68,79,55,65,72,68,76,66,45,59,69,77,69,64,73,60,78,79,77,79,77,83,78,86,68,56,7,72,78,78,73,73,76,72,76,64,72,56,94,55,66,81,63,69,72,73,70,62,2,66,60,69,73,76,71,73,68,72,77,76,73,81,84,87,73,85,75,83,77,80,83,85,76,83,86,83,88,88,84,91,85,91,91,84,83,87,80,82,89,83,86,91,83,131

InterPro domains:
  IPR000308 14-3-3 protein [PR00305] (36-65)
  IPR000308 14-3-3 protein [PR00305] (85-109)
  IPR000308 14-3-3 protein [PR00305] (116-138)
  IPR000308 14-3-3 protein [PR00305] (151-177)
  IPR000308 14-3-3 protein [PR00305] (178-204)
  IPR000308 14-3-3 protein [PR00305] (205-234)
  IPR000308 14-3-3 protein [PTHR18860] (4-235)
  IPR023409 14-3-3 protein, conserved site [PS00796] (42-52)
  IPR023409 14-3-3 protein, conserved site [PS00797] (214-233)
  IPR023410 14-3-3 domain [PF00244] (11-232)
  IPR023410 14-3-3 domain [SM00101] (4-245)
  IPR036815 14-3-3 domain superfamily [G3DSA:1.20.190.20] (1-245)
  IPR036815 14-3-3 domain superfamily [SSF48445] (1-234)